Protein AF-A0A850MBN6-F1 (afdb_monomer_lite)

pLDDT: mean 74.44, std 23.52, range [32.84, 98.56]

Radius of gyration: 41.14 Å; chains: 1; bounding box: 73×121×108 Å

Secondary structure (DSSP, 8-state):
--GGGG--SHHHHHHHHHHHHHHHHTS-EEEEEEETT--EEEE-GGGGGGHHHHHHHHHHHTTTSPTT-EE--STTS-EEEEE-SSSEEEEEEESSS-GGGGGGGGGGHHHHHHHHHHHHHHS---------TT--EEEEEE-S--TT----HHHHHHHHHTBTTS-HHHHHHHHT--HHHHHHHHHHHHHTTSEEEEEE----------PPP-PPP----------PPPPPPPPPPPPPPPPPPPPPPPP----PPPPPPPPP----HHHHHHHHHHHHHTS-----PPPPPPPPPPPPPPPPPPPPPPPPPPP------------PPPP------PPPPPP-----SSSSS---------------------------------------------HHHHHHHHHHHHHHTTS--PPP--------EETTEEEPTTT--EEETT-SB-TTT--BSEE-TTT--EE-TT-SB-TTT--B-

Sequence (481 aa):
MSQMEQIKKLPDLVKVIKADIGPLLGSNITVAVVNQEAELKYIDDAIQKFSDFIISFTKGNFELLSVGDHSLPLSGTNIAFFKVSNNALVILNSDKGPVGQLLAFKGRMQRYSLKLDELLASIPAVDEVKAPAKAAVRVPVLTVSIKSKKFGMEEAKVLHLVNGENTISDICEKTRLPQLKVDEILRKYQKKRWIKLKRVIIGVPEAPAKKPAKLPPSTIKEAAATPAVVAPPPVAPAPQPPVQPAAPPQPPSTYAVPAMAPAPETQSEEEIFSELVDFIDQTQPIGMPAPEPPAQPAIPSYPQPPSAPPPSPSTAPLNPASPQVSAQPAAVEMSEIEGEPVSEAVFDDLASFLDQTAPMDATAPQAPAESPPHVSGSSLLEGTEEGIKITTYPEQADPLQDRLERLSNILEETTETEPSAGVKSEVKIVGSKAICPHCKTHVIMMAKVCPNCQRALRTCPNCKSPITLFARICPSCGSLL

Foldseek 3Di:
DPPLVPDQAPVVLVVVVQVVLCVLQVFGKWKWKAWLQLDTPDGDPVCVVCSVVSSVCSPVCVVVADQLDKDDPDPPFLWIWHRLENTMIMIMGTPDDDSVSVCVCSVVSPVCNVSVVVNVVVPPPPPPPPPPAFDQFWAKDFPDDPVPDDDDPLLVLLVVRSHRPDTLVNSCVSSVPPSVVSVVSSVVVVVVVRIDIDGHRPDDPPPPPDDPDDDDDDDDDDDDDDDDDDDDDDDDDDDDDDDDDDDDDDDDDDDDDDDDDDDPDDDDPVVVVVVVVVVVVPDDDPDDDDDDDDDDDDDDDDDDDDDDDDDDDDDDDDDYDDDDDDDDDDDDDDDDDDDDDDDPDDDDPDPPPPPDDDDDDDDDDDDDDDDDDDDDDDDDDDDDDDDDDDDDDPDDDDVVVVVVVVVVVVVVVPPDDDDDDDPDQDWDDDPQWTAQSPPRDTDGQQDQADPPPRHGSDADPPPRHGDGPPDQADPVPRDGD

Structure (mmCIF, N/CA/C/O backbone):
data_AF-A0A850MBN6-F1
#
_entry.id   AF-A0A850MBN6-F1
#
loop_
_atom_site.group_PDB
_atom_site.id
_atom_site.type_symbol
_atom_site.label_atom_id
_atom_site.label_alt_id
_atom_site.label_comp_id
_atom_site.label_asym_id
_atom_site.label_entity_id
_atom_site.label_seq_id
_atom_site.pdbx_PDB_ins_code
_atom_site.Cartn_x
_atom_site.Cartn_y
_atom_site.Cartn_z
_atom_site.occupancy
_atom_site.B_iso_or_equiv
_atom_site.auth_seq_id
_atom_site.auth_comp_id
_atom_site.auth_asym_id
_atom_site.auth_atom_id
_atom_site.pdbx_PDB_model_num
ATOM 1 N N . MET A 1 1 ? 22.136 -20.433 -20.558 1.00 60.69 1 MET A N 1
ATOM 2 C CA . MET A 1 1 ? 21.163 -20.526 -19.453 1.00 60.69 1 MET A CA 1
ATOM 3 C C . MET A 1 1 ? 20.767 -19.120 -19.075 1.00 60.69 1 MET A C 1
ATOM 5 O O . MET A 1 1 ? 21.648 -18.300 -18.830 1.00 60.69 1 MET A O 1
ATOM 9 N N . SER A 1 2 ? 19.476 -18.812 -19.149 1.00 83.56 2 SER A N 1
ATOM 10 C CA . SER A 1 2 ? 18.969 -17.492 -18.768 1.00 83.56 2 SER A CA 1
ATOM 11 C C . SER A 1 2 ? 19.141 -17.331 -17.256 1.00 83.56 2 SER A C 1
ATOM 13 O O . SER A 1 2 ? 18.906 -18.289 -16.521 1.00 83.56 2 SER A O 1
ATOM 15 N N . GLN A 1 3 ? 19.532 -16.148 -16.765 1.00 89.44 3 GLN A N 1
ATOM 16 C CA . GLN A 1 3 ? 19.683 -15.894 -15.318 1.00 89.44 3 GLN A CA 1
ATOM 17 C C . GLN A 1 3 ? 18.426 -16.283 -14.511 1.00 89.44 3 GLN A C 1
ATOM 19 O O . GLN A 1 3 ? 18.526 -16.589 -13.327 1.00 89.44 3 GLN A O 1
ATOM 24 N N . MET A 1 4 ? 17.258 -16.341 -15.161 1.00 91.19 4 MET A N 1
ATOM 25 C CA . MET A 1 4 ? 15.989 -16.753 -14.558 1.00 91.19 4 MET A CA 1
ATOM 26 C C . MET A 1 4 ? 15.924 -18.227 -14.132 1.00 91.19 4 MET A C 1
ATOM 28 O O . MET A 1 4 ? 15.221 -18.543 -13.176 1.00 91.19 4 MET A O 1
ATOM 32 N N . GLU A 1 5 ? 16.667 -19.128 -14.780 1.00 91.62 5 GLU A N 1
ATOM 33 C CA . GLU A 1 5 ? 16.632 -20.569 -14.471 1.00 91.62 5 GLU A CA 1
ATOM 34 C C . GLU A 1 5 ? 17.293 -20.889 -13.122 1.00 91.62 5 GLU A C 1
ATOM 36 O O . GLU A 1 5 ? 16.969 -21.885 -12.480 1.00 91.62 5 GLU A O 1
ATOM 41 N N . GLN A 1 6 ? 18.204 -20.029 -12.657 1.00 94.19 6 GLN A N 1
ATOM 42 C CA . GLN A 1 6 ? 18.956 -20.243 -11.416 1.00 94.19 6 GLN A CA 1
ATOM 43 C C . GLN A 1 6 ? 18.221 -19.739 -10.165 1.00 94.19 6 GLN A C 1
ATOM 45 O O . GLN A 1 6 ? 18.675 -19.967 -9.042 1.00 94.19 6 GLN A O 1
ATOM 50 N N . ILE A 1 7 ? 17.085 -19.060 -10.331 1.00 96.06 7 ILE A N 1
ATOM 51 C CA . ILE A 1 7 ? 16.366 -18.414 -9.234 1.00 96.06 7 ILE A CA 1
ATOM 52 C C . ILE A 1 7 ? 15.540 -19.461 -8.481 1.00 96.06 7 ILE A C 1
ATOM 54 O O . ILE A 1 7 ? 14.567 -19.992 -9.006 1.00 96.06 7 ILE A O 1
ATOM 58 N N . LYS A 1 8 ? 15.912 -19.753 -7.230 1.00 96.25 8 LYS A N 1
ATOM 59 C CA . LYS A 1 8 ? 15.202 -20.729 -6.376 1.00 96.25 8 LYS A CA 1
ATOM 60 C C . LYS A 1 8 ? 14.361 -20.100 -5.269 1.00 96.25 8 LYS A C 1
ATOM 62 O O . LYS A 1 8 ? 13.612 -20.806 -4.607 1.00 96.25 8 LYS A O 1
ATOM 67 N N . LYS A 1 9 ? 14.522 -18.800 -5.010 1.00 97.12 9 LYS A N 1
ATOM 68 C CA . LYS A 1 9 ? 13.865 -18.105 -3.897 1.00 97.12 9 LYS A CA 1
ATOM 69 C C . LYS A 1 9 ? 13.227 -16.806 -4.376 1.00 97.12 9 LYS A C 1
ATOM 71 O O . LYS A 1 9 ? 13.803 -16.096 -5.199 1.00 97.12 9 LYS A O 1
ATOM 76 N N . LEU A 1 10 ? 12.076 -16.464 -3.796 1.00 97.00 10 LEU A N 1
ATOM 77 C CA . LEU A 1 10 ? 11.340 -15.235 -4.111 1.00 97.00 10 LEU A CA 1
ATOM 78 C C . LEU A 1 10 ? 12.170 -13.944 -3.914 1.00 97.00 10 LEU A C 1
ATOM 80 O O . LEU A 1 10 ? 12.160 -13.111 -4.819 1.00 97.00 10 LEU A O 1
ATOM 84 N N . PRO A 1 11 ? 12.975 -13.782 -2.839 1.00 97.69 11 PRO A N 1
ATOM 85 C CA . PRO A 1 11 ? 13.845 -12.612 -2.687 1.00 97.69 11 PRO A CA 1
ATOM 86 C C . PRO A 1 11 ? 14.869 -12.440 -3.814 1.00 97.69 11 PRO A C 1
ATOM 88 O O . PRO A 1 11 ? 15.225 -11.314 -4.158 1.00 97.69 11 PRO A O 1
ATOM 91 N N . ASP A 1 12 ? 15.348 -13.535 -4.408 1.00 97.81 12 ASP A N 1
ATOM 92 C CA . ASP A 1 12 ? 16.318 -13.463 -5.501 1.00 97.81 12 ASP A CA 1
ATOM 93 C C . ASP A 1 12 ? 15.642 -13.038 -6.812 1.00 97.81 12 ASP A C 1
ATOM 95 O O . ASP A 1 12 ? 16.216 -12.243 -7.555 1.00 97.81 12 ASP A O 1
ATOM 99 N N . LEU A 1 13 ? 14.386 -13.446 -7.048 1.00 97.88 13 LEU A N 1
ATOM 100 C CA . LEU A 1 13 ? 13.583 -12.917 -8.157 1.00 97.88 13 LEU A CA 1
ATOM 101 C C . LEU A 1 13 ? 13.361 -11.407 -8.014 1.00 97.88 13 LEU A C 1
ATOM 103 O O . LEU A 1 13 ? 13.514 -10.662 -8.980 1.00 97.88 13 LEU A O 1
ATOM 107 N N . VAL A 1 14 ? 13.053 -10.942 -6.802 1.00 98.00 14 VAL A N 1
ATOM 108 C CA . VAL A 1 14 ? 12.855 -9.513 -6.534 1.00 98.00 14 VAL A CA 1
ATOM 109 C C . VAL A 1 14 ? 14.132 -8.712 -6.792 1.00 98.00 14 VAL A C 1
ATOM 111 O O . VAL A 1 14 ? 14.061 -7.632 -7.377 1.00 98.00 14 VAL A O 1
ATOM 114 N N . LYS A 1 15 ? 15.314 -9.235 -6.436 1.00 97.88 15 LYS A N 1
ATOM 115 C CA . LYS A 1 15 ? 16.594 -8.593 -6.791 1.00 97.88 15 LYS A CA 1
ATOM 116 C C . LYS A 1 15 ? 16.764 -8.458 -8.303 1.00 97.88 15 LYS A C 1
ATOM 118 O O . LYS A 1 15 ? 17.225 -7.414 -8.756 1.00 97.88 15 LYS A O 1
ATOM 123 N N . VAL A 1 16 ? 16.370 -9.471 -9.076 1.00 97.56 16 VAL A N 1
ATOM 124 C CA . VAL A 1 16 ? 16.418 -9.420 -10.546 1.00 97.56 16 VAL A CA 1
ATOM 125 C C . VAL A 1 16 ? 15.447 -8.374 -11.094 1.00 97.56 16 VAL A C 1
ATOM 127 O O . VAL A 1 16 ? 15.849 -7.578 -11.936 1.00 97.56 16 VAL A O 1
ATOM 130 N N . ILE A 1 17 ? 14.215 -8.299 -10.580 1.00 97.75 17 ILE A N 1
ATOM 131 C CA . ILE A 1 17 ? 13.249 -7.247 -10.954 1.00 97.75 17 ILE A CA 1
ATOM 132 C C . ILE A 1 17 ? 13.828 -5.854 -10.658 1.00 97.75 17 ILE A C 1
ATOM 134 O O . ILE A 1 17 ? 13.795 -4.973 -11.516 1.00 97.75 17 ILE A O 1
ATOM 138 N N . LYS A 1 18 ? 14.416 -5.660 -9.470 1.00 97.56 18 LYS A N 1
ATOM 139 C CA . LYS A 1 18 ? 15.059 -4.396 -9.079 1.00 97.56 18 LYS A CA 1
ATOM 140 C C . LYS A 1 18 ? 16.226 -4.022 -9.986 1.00 97.56 18 LYS A C 1
ATOM 142 O O . LYS A 1 18 ? 16.327 -2.866 -10.383 1.00 97.56 18 LYS A O 1
ATOM 147 N N . ALA A 1 19 ? 17.094 -4.976 -10.312 1.00 96.88 19 ALA A N 1
ATOM 148 C CA . ALA A 1 19 ? 18.245 -4.745 -11.179 1.00 96.88 19 ALA A CA 1
ATOM 149 C C . ALA A 1 19 ? 17.831 -4.433 -12.624 1.00 96.88 19 ALA A C 1
ATOM 151 O O . ALA A 1 19 ? 18.472 -3.620 -13.283 1.00 96.88 19 ALA A O 1
ATOM 152 N N . ASP A 1 20 ? 16.755 -5.054 -13.105 1.00 96.00 20 ASP A N 1
ATOM 153 C CA . ASP A 1 20 ? 16.271 -4.870 -14.469 1.00 96.00 20 ASP A CA 1
ATOM 154 C C . ASP A 1 20 ? 15.548 -3.522 -14.650 1.00 96.00 20 ASP A C 1
ATOM 156 O O . ASP A 1 20 ? 15.739 -2.836 -15.657 1.00 96.00 20 ASP A O 1
ATOM 160 N N . ILE A 1 21 ? 14.750 -3.115 -13.658 1.00 96.00 21 ILE A N 1
ATOM 161 C CA . ILE A 1 21 ? 13.908 -1.912 -13.719 1.00 96.00 21 ILE A CA 1
ATOM 162 C C . ILE A 1 21 ? 14.581 -0.672 -13.125 1.00 96.00 21 ILE A C 1
ATOM 164 O O . ILE A 1 21 ? 14.375 0.428 -13.633 1.00 96.00 21 ILE A O 1
ATOM 168 N N . GLY A 1 22 ? 15.415 -0.819 -12.094 1.00 94.88 22 GLY A N 1
ATOM 169 C CA . GLY A 1 22 ? 16.092 0.297 -11.424 1.00 94.88 22 GLY A CA 1
ATOM 170 C C . GLY A 1 22 ? 16.800 1.271 -12.381 1.00 94.88 22 GLY A C 1
ATOM 171 O O . GLY A 1 22 ? 16.555 2.476 -12.285 1.00 94.88 22 GLY A O 1
ATOM 172 N N . PRO A 1 23 ? 17.599 0.793 -13.359 1.00 95.50 23 PRO A N 1
ATOM 173 C CA . PRO A 1 23 ? 18.252 1.660 -14.341 1.00 95.50 23 PRO A CA 1
ATOM 174 C C . PRO A 1 23 ? 17.281 2.463 -15.216 1.00 95.50 23 PRO A C 1
ATOM 176 O O . PRO A 1 23 ? 17.594 3.591 -15.583 1.00 95.50 23 PRO A O 1
ATOM 179 N N . LEU A 1 24 ? 16.101 1.915 -15.533 1.00 93.88 24 LEU A N 1
ATOM 180 C CA . LEU A 1 24 ? 15.096 2.610 -16.349 1.00 93.88 24 LEU A CA 1
ATOM 181 C C . LEU A 1 24 ? 14.427 3.759 -15.595 1.00 93.88 24 LEU A C 1
ATOM 183 O O . LEU A 1 24 ? 14.055 4.763 -16.195 1.00 93.88 24 LEU A O 1
ATOM 187 N N . LEU A 1 25 ? 14.255 3.597 -14.285 1.00 93.12 25 LEU A N 1
ATOM 188 C CA . LEU A 1 25 ? 13.563 4.570 -13.444 1.00 93.12 25 LEU A CA 1
ATOM 189 C C . LEU A 1 25 ? 14.506 5.627 -12.864 1.00 93.12 25 LEU A C 1
ATOM 191 O O . LEU A 1 25 ? 14.044 6.573 -12.228 1.00 93.12 25 LEU A O 1
ATOM 195 N N . GLY A 1 26 ? 15.825 5.440 -13.000 1.00 92.75 26 GLY A N 1
ATOM 196 C CA . GLY A 1 26 ? 16.837 6.323 -12.411 1.00 92.75 26 GLY A CA 1
ATOM 197 C C . GLY A 1 26 ? 16.697 6.491 -10.891 1.00 92.75 26 GLY A C 1
ATOM 198 O O . GLY A 1 26 ? 17.162 7.480 -10.325 1.00 92.75 26 GLY A O 1
ATOM 199 N N . SER A 1 27 ? 16.001 5.567 -10.228 1.00 93.62 27 SER A N 1
ATOM 200 C CA . SER A 1 27 ? 15.624 5.647 -8.820 1.00 93.62 27 SER A CA 1
ATOM 201 C C . SER A 1 27 ? 15.587 4.256 -8.195 1.00 93.62 27 SER A C 1
ATOM 203 O O . SER A 1 27 ? 15.390 3.245 -8.872 1.00 93.62 27 SER A O 1
ATOM 205 N N . ASN A 1 28 ? 15.808 4.206 -6.882 1.00 95.38 28 ASN A N 1
ATOM 206 C CA . ASN A 1 28 ? 15.693 2.966 -6.129 1.00 95.38 28 ASN A CA 1
ATOM 207 C C . ASN A 1 28 ? 14.219 2.588 -6.026 1.00 95.38 28 ASN A C 1
ATOM 209 O O . ASN A 1 28 ? 13.427 3.341 -5.459 1.00 95.38 28 ASN A O 1
ATOM 213 N N . ILE A 1 29 ? 13.875 1.412 -6.542 1.00 97.62 29 ILE A N 1
ATOM 214 C CA . ILE A 1 29 ? 12.544 0.849 -6.366 1.00 97.62 29 ILE A CA 1
ATOM 215 C C . ILE A 1 29 ? 12.480 -0.128 -5.211 1.00 97.62 29 ILE A C 1
ATOM 217 O O . ILE A 1 29 ? 13.379 -0.936 -4.968 1.00 97.62 29 ILE A O 1
ATOM 221 N N . THR A 1 30 ? 11.341 -0.065 -4.546 1.00 98.19 30 THR A N 1
ATOM 222 C CA . THR A 1 30 ? 10.897 -1.024 -3.548 1.00 98.19 30 THR A CA 1
ATOM 223 C C . THR A 1 30 ? 9.778 -1.861 -4.136 1.00 98.19 30 THR A C 1
ATOM 225 O O . THR A 1 30 ? 8.998 -1.389 -4.963 1.00 98.19 30 THR A O 1
ATOM 228 N N . VAL A 1 31 ? 9.754 -3.132 -3.766 1.00 98.44 31 VAL A N 1
ATOM 229 C CA . VAL A 1 31 ? 8.912 -4.156 -4.366 1.00 98.44 31 VAL A CA 1
ATOM 230 C C . VAL A 1 31 ? 8.168 -4.890 -3.258 1.00 98.44 31 VAL A C 1
ATOM 232 O O . VAL A 1 31 ? 8.742 -5.226 -2.220 1.00 98.44 31 VAL A O 1
ATOM 235 N N . ALA A 1 32 ? 6.894 -5.171 -3.498 1.00 98.56 32 ALA A N 1
ATOM 236 C CA . ALA A 1 32 ? 6.130 -6.154 -2.743 1.00 98.56 32 ALA A CA 1
ATOM 237 C C . ALA A 1 32 ? 5.506 -7.175 -3.701 1.00 98.56 32 ALA A C 1
ATOM 239 O O . ALA A 1 32 ? 5.206 -6.856 -4.852 1.00 98.56 32 ALA A O 1
ATOM 240 N N . VAL A 1 33 ? 5.329 -8.404 -3.226 1.00 98.38 33 VAL A N 1
ATOM 241 C CA . VAL A 1 33 ? 4.673 -9.491 -3.960 1.00 98.38 33 VAL A CA 1
ATOM 242 C C . VAL A 1 33 ? 3.546 -10.034 -3.096 1.00 98.38 33 VAL A C 1
ATOM 244 O O . VAL A 1 33 ? 3.773 -10.439 -1.952 1.00 98.38 33 VAL A O 1
ATOM 247 N N . VAL A 1 34 ? 2.341 -10.032 -3.656 1.00 98.06 34 VAL A N 1
ATOM 248 C CA . VAL A 1 34 ? 1.101 -10.457 -2.999 1.00 98.06 34 VAL A CA 1
ATOM 249 C C . VAL A 1 34 ? 0.464 -11.560 -3.838 1.00 98.06 34 VAL A C 1
ATOM 251 O O . VAL A 1 34 ? 0.512 -11.493 -5.067 1.00 98.06 34 VAL A O 1
ATOM 254 N N . ASN A 1 35 ? -0.104 -12.576 -3.192 1.00 97.50 35 ASN A N 1
ATOM 255 C CA . ASN A 1 35 ? -0.871 -13.620 -3.876 1.00 97.50 35 ASN A CA 1
ATOM 256 C C . ASN A 1 35 ? -2.345 -13.217 -4.099 1.00 97.50 35 ASN A C 1
ATOM 258 O O . ASN A 1 35 ? -2.790 -12.149 -3.672 1.00 97.50 35 ASN A O 1
ATOM 262 N N . GLN A 1 36 ? -3.116 -14.082 -4.759 1.00 97.25 36 GLN A N 1
ATOM 263 C CA . GLN A 1 36 ? -4.556 -13.893 -4.967 1.00 97.25 36 GLN A CA 1
ATOM 264 C C . GLN A 1 36 ? -5.341 -13.786 -3.648 1.00 97.25 36 GLN A C 1
ATOM 266 O O . GLN A 1 36 ? -6.312 -13.038 -3.567 1.00 97.25 36 GLN A O 1
ATOM 271 N N . GLU A 1 37 ? -4.890 -14.459 -2.589 1.00 96.75 37 GLU A N 1
ATOM 272 C CA . GLU A 1 37 ? -5.507 -14.428 -1.257 1.00 96.75 37 GLU A CA 1
ATOM 273 C C . GLU A 1 37 ? -5.192 -13.145 -0.457 1.00 96.75 37 GLU A C 1
ATOM 275 O O . GLU A 1 37 ? -5.575 -13.017 0.708 1.00 96.75 37 GLU A O 1
ATOM 280 N N . ALA A 1 38 ? -4.513 -12.170 -1.073 1.00 97.12 38 ALA A N 1
ATOM 281 C CA . ALA A 1 38 ? -4.068 -10.922 -0.455 1.00 97.12 38 ALA A CA 1
ATOM 282 C C . ALA A 1 38 ? -3.082 -11.097 0.721 1.00 97.12 38 ALA A C 1
ATOM 284 O O . ALA A 1 38 ? -2.985 -10.240 1.602 1.00 97.12 38 ALA A O 1
ATOM 285 N N . GLU A 1 39 ? -2.314 -12.182 0.726 1.00 96.62 39 GLU A N 1
ATOM 286 C CA . GLU A 1 39 ? -1.190 -12.428 1.623 1.00 96.62 39 GLU A CA 1
ATOM 287 C C . GLU A 1 39 ? 0.119 -11.885 1.031 1.00 96.62 39 GLU A C 1
ATOM 289 O O . GLU A 1 39 ? 0.509 -12.181 -0.103 1.00 96.62 39 GLU A O 1
ATOM 294 N N . LEU A 1 40 ? 0.853 -11.117 1.836 1.00 97.12 40 LEU A N 1
ATOM 295 C CA . LEU A 1 40 ? 2.177 -10.615 1.475 1.00 97.12 40 LEU A CA 1
ATOM 296 C C . LEU A 1 40 ? 3.212 -11.742 1.560 1.00 97.12 40 LEU A C 1
ATOM 298 O O . LEU A 1 40 ? 3.588 -12.173 2.648 1.00 97.12 40 LEU A O 1
ATOM 302 N N . LYS A 1 41 ? 3.709 -12.191 0.405 1.00 97.19 41 LYS A N 1
ATOM 303 C CA . LYS A 1 41 ? 4.759 -13.222 0.314 1.00 97.19 41 LYS A CA 1
ATOM 304 C C . LYS A 1 41 ? 6.158 -12.614 0.349 1.00 97.19 41 LYS A C 1
ATOM 306 O O . LYS A 1 41 ? 7.106 -13.255 0.794 1.00 97.19 41 LYS A O 1
ATOM 311 N N . TYR A 1 42 ? 6.287 -11.368 -0.103 1.00 97.88 42 TYR A N 1
ATOM 312 C CA . TYR A 1 42 ? 7.507 -10.576 -0.001 1.00 97.88 42 TYR A CA 1
ATOM 313 C C . TYR A 1 42 ? 7.160 -9.094 0.146 1.00 97.88 42 TYR A C 1
ATOM 315 O O . TYR A 1 42 ? 6.274 -8.598 -0.550 1.00 97.88 42 TYR A O 1
ATOM 323 N N . ILE A 1 43 ? 7.884 -8.373 1.001 1.00 98.25 43 ILE A N 1
ATOM 324 C CA . ILE A 1 43 ? 7.764 -6.921 1.130 1.00 98.25 43 ILE A CA 1
ATOM 325 C C . ILE A 1 43 ? 9.113 -6.309 1.514 1.00 98.25 43 ILE A C 1
ATOM 327 O O . ILE A 1 43 ? 9.797 -6.824 2.394 1.00 98.25 43 ILE A O 1
ATOM 331 N N . ASP A 1 44 ? 9.502 -5.223 0.847 1.00 98.38 44 ASP A N 1
ATOM 332 C CA . ASP A 1 44 ? 10.639 -4.405 1.281 1.00 98.38 44 ASP A CA 1
ATOM 333 C C . ASP A 1 44 ? 10.261 -3.468 2.442 1.00 98.38 44 ASP A C 1
ATOM 335 O O . ASP A 1 44 ? 9.147 -2.946 2.500 1.00 98.38 44 ASP A O 1
ATOM 339 N N . ASP A 1 45 ? 11.222 -3.141 3.307 1.00 97.38 45 ASP A N 1
ATOM 340 C CA . ASP A 1 45 ? 10.994 -2.298 4.493 1.00 97.38 45 ASP A CA 1
ATOM 341 C C . ASP A 1 45 ? 10.371 -0.926 4.160 1.00 97.38 45 ASP A C 1
ATOM 343 O O . ASP A 1 45 ? 9.470 -0.451 4.851 1.00 97.38 45 ASP A O 1
ATOM 347 N N . ALA A 1 46 ? 10.789 -0.280 3.063 1.00 96.00 46 ALA A N 1
ATOM 348 C CA . ALA A 1 46 ? 10.312 1.069 2.734 1.00 96.00 46 ALA A CA 1
ATOM 349 C C . ALA A 1 46 ? 8.843 1.112 2.265 1.00 96.00 46 ALA A C 1
ATOM 351 O O . ALA A 1 46 ? 8.169 2.133 2.445 1.00 96.00 46 ALA A O 1
ATOM 352 N N . ILE A 1 47 ? 8.336 0.015 1.683 1.00 97.44 47 ILE A N 1
ATOM 353 C CA . ILE A 1 47 ? 6.931 -0.108 1.261 1.00 97.44 47 ILE A CA 1
ATOM 354 C C . ILE A 1 47 ? 6.055 -0.716 2.374 1.00 97.44 47 ILE A C 1
ATOM 356 O O . ILE A 1 47 ? 4.830 -0.678 2.280 1.00 97.44 47 ILE A O 1
ATOM 360 N N . GLN A 1 48 ? 6.649 -1.183 3.481 1.00 97.06 48 GLN A N 1
ATOM 361 C CA . GLN A 1 48 ? 5.936 -1.788 4.613 1.00 97.06 48 GLN A CA 1
ATOM 362 C C . GLN A 1 48 ? 4.871 -0.871 5.229 1.00 97.06 48 GLN A C 1
ATOM 364 O O . GLN A 1 48 ? 3.817 -1.347 5.655 1.00 97.06 48 GLN A O 1
ATOM 369 N N . LYS A 1 49 ? 5.083 0.451 5.191 1.00 96.06 49 LYS A N 1
ATOM 370 C CA . LYS A 1 49 ? 4.100 1.466 5.616 1.00 96.06 49 LYS A CA 1
ATOM 371 C C . LYS A 1 49 ? 2.777 1.430 4.835 1.00 96.06 49 LYS A C 1
ATOM 373 O O . LYS A 1 49 ? 1.791 1.990 5.297 1.00 96.06 49 LYS A O 1
ATOM 378 N N . PHE A 1 50 ? 2.755 0.791 3.664 1.00 97.31 50 PHE A N 1
ATOM 379 C CA . PHE A 1 50 ? 1.566 0.611 2.831 1.00 97.31 50 PHE A CA 1
ATOM 380 C C . PHE A 1 50 ? 0.992 -0.812 2.901 1.00 97.31 50 PHE A C 1
ATOM 382 O O . PHE A 1 50 ? 0.088 -1.122 2.134 1.00 97.31 50 PHE A O 1
ATOM 389 N N . SER A 1 51 ? 1.486 -1.684 3.786 1.00 96.75 51 SER A N 1
ATOM 390 C CA . SER A 1 51 ? 1.068 -3.096 3.865 1.00 96.75 51 SER A CA 1
ATOM 391 C C . SER A 1 51 ? -0.446 -3.274 4.029 1.00 96.75 51 SER A C 1
ATOM 393 O O . SER A 1 51 ? -1.059 -3.961 3.215 1.00 96.75 51 SER A O 1
ATOM 395 N N . ASP A 1 52 ? -1.068 -2.589 4.993 1.00 96.50 52 ASP A N 1
ATOM 396 C CA . ASP A 1 52 ? -2.523 -2.642 5.215 1.00 96.50 52 ASP A CA 1
ATOM 397 C C . ASP A 1 52 ? -3.315 -2.215 3.972 1.00 96.50 52 ASP A C 1
ATOM 399 O O . ASP A 1 52 ? -4.317 -2.832 3.600 1.00 96.50 52 ASP A O 1
ATOM 403 N N . PHE A 1 53 ? -2.840 -1.165 3.296 1.00 97.38 53 PHE A N 1
ATOM 404 C CA . PHE A 1 53 ? -3.448 -0.667 2.069 1.00 97.38 53 PHE A CA 1
ATOM 405 C C . PHE A 1 53 ? -3.292 -1.662 0.915 1.00 97.38 53 PHE A C 1
ATOM 407 O O . PHE A 1 53 ? -4.264 -1.928 0.217 1.00 97.38 53 PHE A O 1
ATOM 414 N N . ILE A 1 54 ? -2.101 -2.241 0.732 1.00 98.12 54 ILE A N 1
ATOM 415 C CA . ILE A 1 54 ? -1.822 -3.242 -0.304 1.00 98.12 54 ILE A CA 1
ATOM 416 C C . ILE A 1 54 ? -2.732 -4.462 -0.122 1.00 98.12 54 ILE A C 1
ATOM 418 O O . ILE A 1 54 ? -3.341 -4.915 -1.091 1.00 98.12 54 ILE A O 1
ATOM 422 N N . ILE A 1 55 ? -2.876 -4.956 1.111 1.00 97.69 55 ILE A N 1
ATOM 423 C CA . ILE A 1 55 ? -3.760 -6.084 1.435 1.00 97.69 55 ILE A CA 1
ATOM 424 C C . ILE A 1 55 ? -5.217 -5.718 1.126 1.00 97.69 55 ILE A C 1
ATOM 426 O O . ILE A 1 55 ? -5.900 -6.454 0.418 1.00 97.69 55 ILE A O 1
ATOM 430 N N . SER A 1 56 ? -5.690 -4.568 1.617 1.00 97.19 56 SER A N 1
ATOM 431 C CA . SER A 1 56 ? -7.067 -4.101 1.399 1.00 97.19 56 SER A CA 1
ATOM 432 C C . SER A 1 56 ? -7.391 -3.913 -0.089 1.00 97.19 56 SER A C 1
ATOM 434 O O . SER A 1 56 ? -8.411 -4.402 -0.575 1.00 97.19 56 SER A O 1
ATOM 436 N N . PHE A 1 57 ? -6.486 -3.275 -0.837 1.00 97.88 57 PHE A N 1
ATOM 437 C CA . PHE A 1 57 ? -6.628 -3.068 -2.274 1.00 97.88 57 PHE A CA 1
ATOM 438 C C . PHE A 1 57 ? -6.690 -4.399 -3.026 1.00 97.88 57 PHE A C 1
ATOM 440 O O . PHE A 1 57 ? -7.570 -4.579 -3.866 1.00 97.88 57 PHE A O 1
ATOM 447 N N . THR A 1 58 ? -5.798 -5.338 -2.694 1.00 97.75 58 THR A N 1
ATOM 448 C CA . THR A 1 58 ? -5.746 -6.654 -3.343 1.00 97.75 58 THR A CA 1
ATOM 449 C C . THR A 1 58 ? -7.049 -7.422 -3.120 1.00 97.75 58 THR A C 1
ATOM 451 O O . THR A 1 58 ? -7.636 -7.890 -4.088 1.00 97.75 58 THR A O 1
ATOM 454 N N . LYS A 1 59 ? -7.588 -7.447 -1.892 1.00 97.31 59 LYS A N 1
ATOM 455 C CA . LYS A 1 59 ? -8.873 -8.113 -1.597 1.00 97.31 59 LYS A CA 1
ATOM 456 C C . LYS A 1 59 ? -10.041 -7.596 -2.439 1.00 97.31 59 LYS A C 1
ATOM 458 O O . LYS A 1 59 ? -10.907 -8.377 -2.804 1.00 97.31 59 LYS A O 1
ATOM 463 N N . GLY A 1 60 ? -10.086 -6.292 -2.713 1.00 96.88 60 GLY A N 1
ATOM 464 C CA . GLY A 1 60 ? -11.190 -5.683 -3.461 1.00 96.88 60 GLY A CA 1
ATOM 465 C C . GLY A 1 60 ? -11.015 -5.676 -4.980 1.00 96.88 60 GLY A C 1
ATOM 466 O O . GLY A 1 60 ? -12.007 -5.635 -5.697 1.00 96.88 60 GLY A O 1
ATOM 467 N N . ASN A 1 61 ? -9.773 -5.677 -5.477 1.00 97.94 61 ASN A N 1
ATOM 468 C CA . ASN A 1 61 ? -9.489 -5.350 -6.880 1.00 97.94 61 ASN A CA 1
ATOM 469 C C . ASN A 1 61 ? -8.720 -6.437 -7.638 1.00 97.94 61 ASN A C 1
ATOM 471 O O . ASN A 1 61 ? -8.530 -6.297 -8.844 1.00 97.94 61 ASN A O 1
ATOM 475 N N . PHE A 1 62 ? -8.259 -7.508 -6.983 1.00 97.69 62 PHE A N 1
ATOM 476 C CA . PHE A 1 62 ? -7.438 -8.522 -7.652 1.00 97.69 62 PHE A CA 1
ATOM 477 C C . PHE A 1 62 ? -8.164 -9.196 -8.825 1.00 97.69 62 PHE A C 1
ATOM 479 O O . PHE A 1 62 ? -7.572 -9.391 -9.887 1.00 97.69 62 PHE A O 1
ATOM 486 N N . GLU A 1 63 ? -9.447 -9.520 -8.658 1.00 97.62 63 GLU A N 1
ATOM 487 C CA . GLU A 1 63 ? -10.276 -10.135 -9.705 1.00 97.62 63 GLU A CA 1
ATOM 488 C C . GLU A 1 63 ? -10.651 -9.153 -10.823 1.00 97.62 63 GLU A C 1
ATOM 490 O O . GLU A 1 63 ? -10.857 -9.576 -11.955 1.00 97.62 63 GLU A O 1
ATOM 495 N N . LEU A 1 64 ? -10.672 -7.847 -10.531 1.00 97.62 64 LEU A N 1
ATOM 496 C CA . LEU A 1 64 ? -11.017 -6.798 -11.498 1.00 97.62 64 LEU A CA 1
ATOM 497 C C . LEU A 1 64 ? -9.892 -6.507 -12.499 1.00 97.62 64 LEU A C 1
ATOM 499 O O . LEU A 1 64 ? -10.137 -5.930 -13.553 1.00 97.62 64 LEU A O 1
ATOM 503 N N . LEU A 1 65 ? -8.652 -6.865 -12.161 1.00 97.81 65 LEU A N 1
ATOM 504 C CA . LEU A 1 65 ? -7.497 -6.684 -13.037 1.00 97.81 65 LEU A CA 1
ATOM 505 C C . LEU A 1 65 ? -7.311 -7.924 -13.916 1.00 97.81 65 LEU A C 1
ATOM 507 O O . LEU A 1 65 ? -7.342 -9.047 -13.410 1.00 97.81 65 LEU A O 1
ATOM 511 N N . SER A 1 66 ? -7.039 -7.745 -15.210 1.00 98.12 66 SER A N 1
ATOM 512 C CA . SER A 1 66 ? -6.609 -8.850 -16.077 1.00 98.12 66 SER A CA 1
ATOM 513 C C . SER A 1 66 ? -5.100 -9.074 -15.960 1.00 98.12 66 SER A C 1
ATOM 515 O O . SER A 1 66 ? -4.350 -8.200 -15.519 1.00 98.12 66 SER A O 1
ATOM 517 N N . VAL A 1 67 ? -4.610 -10.256 -16.336 1.00 98.19 67 VAL A N 1
ATOM 518 C CA . VAL A 1 67 ? -3.159 -10.503 -16.377 1.00 98.19 67 VAL A CA 1
ATOM 519 C C . VAL A 1 67 ? -2.512 -9.567 -17.401 1.00 98.19 67 VAL A C 1
ATOM 521 O O . VAL A 1 67 ? -2.924 -9.522 -18.556 1.00 98.19 67 VAL A O 1
ATOM 524 N N . GLY A 1 68 ? -1.491 -8.823 -16.977 1.00 97.44 68 GLY A N 1
ATOM 525 C CA . GLY A 1 68 ? -0.859 -7.767 -17.773 1.00 97.44 68 GLY A CA 1
ATOM 526 C C . GLY A 1 68 ? -1.395 -6.359 -17.493 1.00 97.44 68 GLY A C 1
ATOM 527 O O . GLY A 1 68 ? -0.766 -5.384 -17.918 1.00 97.44 68 GLY A O 1
ATOM 528 N N . ASP A 1 69 ? -2.496 -6.228 -16.751 1.00 98.25 69 ASP A N 1
ATOM 529 C CA . ASP A 1 69 ? -3.017 -4.930 -16.330 1.00 98.25 69 ASP A CA 1
ATOM 530 C C . ASP A 1 69 ? -2.289 -4.372 -15.110 1.00 98.25 69 ASP A C 1
ATOM 532 O O . ASP A 1 69 ? -1.513 -5.041 -14.415 1.00 98.25 69 ASP A O 1
ATOM 536 N N . HIS A 1 70 ? -2.544 -3.088 -14.870 1.00 98.19 70 HIS A N 1
ATOM 537 C CA . HIS A 1 70 ? -2.013 -2.362 -13.735 1.00 98.19 70 HIS A CA 1
ATOM 538 C C . HIS A 1 70 ? -3.044 -1.398 -13.148 1.00 98.19 70 HIS A C 1
ATOM 540 O O . HIS A 1 70 ? -4.008 -1.021 -13.808 1.00 98.19 70 HIS A O 1
ATOM 546 N N . SER A 1 71 ? -2.809 -0.970 -11.910 1.00 98.06 71 SER A N 1
ATOM 547 C CA . SER A 1 71 ? -3.595 0.058 -11.232 1.00 98.06 71 SER A CA 1
ATOM 548 C C . SER A 1 71 ? -2.701 1.021 -10.453 1.00 98.06 71 SER A C 1
ATOM 550 O O . SER A 1 71 ? -1.640 0.643 -9.946 1.00 98.06 71 SER A O 1
ATOM 552 N N . LEU A 1 72 ? -3.142 2.277 -10.361 1.00 97.38 72 LEU A N 1
ATOM 553 C CA . LEU A 1 72 ? -2.473 3.382 -9.669 1.00 97.38 72 LEU A CA 1
ATOM 554 C C . LEU A 1 72 ? -3.427 3.971 -8.618 1.00 97.38 72 LEU A C 1
ATOM 556 O O . LEU A 1 72 ? -4.007 5.037 -8.831 1.00 97.38 72 LEU A O 1
ATOM 560 N N . PRO A 1 73 ? -3.656 3.277 -7.493 1.00 92.94 73 PRO A N 1
ATOM 561 C CA . PRO A 1 73 ? -4.793 3.591 -6.634 1.00 92.94 73 PRO A CA 1
ATOM 562 C C . PRO A 1 73 ? -4.574 4.794 -5.705 1.00 92.94 73 PRO A C 1
ATOM 564 O O . PRO A 1 73 ? -5.534 5.285 -5.118 1.00 92.94 73 PRO A O 1
ATOM 567 N N . LEU A 1 74 ? -3.337 5.283 -5.554 1.00 93.69 74 LEU A N 1
ATOM 568 C CA . LEU A 1 74 ? -3.017 6.438 -4.711 1.00 93.69 74 LEU A CA 1
ATOM 569 C C . LEU A 1 74 ? -2.462 7.586 -5.552 1.00 93.69 74 LEU A C 1
ATOM 571 O O . LEU A 1 74 ? -1.333 7.534 -6.038 1.00 93.69 74 LEU A O 1
ATOM 575 N N . SER A 1 75 ? -3.235 8.665 -5.673 1.00 91.81 75 SER A N 1
ATOM 576 C CA . SER A 1 75 ? -2.765 9.893 -6.311 1.00 91.81 75 SER A CA 1
ATOM 577 C C . SER A 1 75 ? -1.653 10.548 -5.481 1.00 91.81 75 SER A C 1
ATOM 579 O O . SER A 1 75 ? -1.691 10.589 -4.251 1.00 91.81 75 SER A O 1
ATOM 581 N N . GLY A 1 76 ? -0.610 11.032 -6.159 1.00 92.50 76 GLY A N 1
ATOM 582 C CA . GLY A 1 76 ? 0.541 11.676 -5.515 1.00 92.50 76 GLY A CA 1
ATOM 583 C C . GLY A 1 76 ? 1.517 10.727 -4.809 1.00 92.50 76 GLY A C 1
ATOM 584 O O . GLY A 1 76 ? 2.529 11.193 -4.293 1.00 92.50 76 GLY A O 1
ATOM 585 N N . THR A 1 77 ? 1.255 9.416 -4.809 1.00 95.50 77 THR A N 1
ATOM 586 C CA . THR A 1 77 ? 2.214 8.396 -4.371 1.00 95.50 77 THR A CA 1
ATOM 587 C C . THR A 1 77 ? 2.653 7.587 -5.584 1.00 95.50 77 THR A C 1
ATOM 589 O O . THR A 1 77 ? 1.827 7.119 -6.360 1.00 95.50 77 THR A O 1
ATOM 592 N N . ASN A 1 78 ? 3.957 7.399 -5.749 1.00 96.62 78 ASN A N 1
ATOM 593 C CA . ASN A 1 78 ? 4.531 6.602 -6.831 1.00 96.62 78 ASN A CA 1
ATOM 594 C C . ASN A 1 78 ? 4.451 5.107 -6.504 1.00 96.62 78 ASN A C 1
ATOM 596 O O . ASN A 1 78 ? 5.479 4.452 -6.355 1.00 96.62 78 ASN A O 1
ATOM 600 N N . ILE A 1 79 ? 3.232 4.585 -6.379 1.00 97.75 79 ILE A N 1
ATOM 601 C CA . ILE A 1 79 ? 2.949 3.168 -6.160 1.00 97.75 79 ILE A CA 1
ATOM 602 C C . ILE A 1 79 ? 2.097 2.633 -7.310 1.00 97.75 79 ILE A C 1
ATOM 604 O O . ILE A 1 79 ? 1.090 3.235 -7.684 1.00 97.75 79 ILE A O 1
ATOM 608 N N . ALA A 1 80 ? 2.506 1.503 -7.873 1.00 98.19 80 ALA A N 1
ATOM 609 C CA . ALA A 1 80 ? 1.822 0.864 -8.986 1.00 98.19 80 ALA A CA 1
ATOM 610 C C . ALA A 1 80 ? 1.649 -0.632 -8.726 1.00 98.19 80 ALA A C 1
ATOM 612 O O . ALA A 1 80 ? 2.578 -1.311 -8.291 1.00 98.19 80 ALA A O 1
ATOM 613 N N . PHE A 1 81 ? 0.443 -1.121 -8.989 1.00 98.50 81 PHE A N 1
ATOM 614 C CA . PHE A 1 81 ? 0.008 -2.498 -8.794 1.00 98.50 81 PHE A CA 1
ATOM 615 C C . PHE A 1 81 ? -0.023 -3.172 -10.159 1.00 98.50 81 PHE A C 1
ATOM 617 O O . PHE A 1 81 ? -0.721 -2.680 -11.034 1.00 98.50 81 PHE A O 1
ATOM 624 N N . PHE A 1 82 ? 0.702 -4.269 -10.353 1.00 98.50 82 PHE A N 1
ATOM 625 C CA . PHE A 1 82 ? 0.775 -4.985 -11.628 1.00 98.50 82 PHE A CA 1
ATOM 626 C C . PHE A 1 82 ? 0.323 -6.428 -11.440 1.00 98.50 82 PHE A C 1
ATOM 628 O O . PHE A 1 82 ? 0.941 -7.168 -10.671 1.00 98.50 82 PHE A O 1
ATOM 635 N N . LYS A 1 83 ? -0.722 -6.857 -12.154 1.00 98.50 83 LYS A N 1
ATOM 636 C CA . LYS A 1 83 ? -1.162 -8.257 -12.120 1.00 98.50 83 LYS A CA 1
ATOM 637 C C . LYS A 1 83 ? -0.321 -9.069 -13.095 1.00 98.50 83 LYS A C 1
ATOM 639 O O . LYS A 1 83 ? -0.566 -9.075 -14.299 1.00 98.50 83 LYS A O 1
ATOM 644 N N . VAL A 1 84 ? 0.738 -9.688 -12.581 1.00 98.19 84 VAL A N 1
ATOM 645 C CA . VAL A 1 84 ? 1.749 -10.375 -13.403 1.00 98.19 84 VAL A CA 1
ATOM 646 C C . VAL A 1 84 ? 1.283 -11.773 -13.812 1.00 98.19 84 VAL A C 1
ATOM 648 O O . VAL A 1 84 ? 1.652 -12.243 -14.886 1.00 98.19 84 VAL A O 1
ATOM 651 N N . SER A 1 85 ? 0.450 -12.412 -12.991 1.00 98.19 85 SER A N 1
ATOM 652 C CA . SER A 1 85 ? -0.162 -13.712 -13.264 1.00 98.19 85 SER A CA 1
ATOM 653 C C . SER A 1 85 ? -1.549 -13.811 -12.621 1.00 98.19 85 SER A C 1
ATOM 655 O O . SER A 1 85 ? -2.012 -12.877 -11.963 1.00 98.19 85 SER A O 1
ATOM 657 N N . ASN A 1 86 ? -2.223 -14.950 -12.798 1.00 97.75 86 ASN A N 1
ATOM 658 C CA . ASN A 1 86 ? -3.514 -15.208 -12.154 1.00 97.75 86 ASN A CA 1
ATOM 659 C C . ASN A 1 86 ? -3.410 -15.329 -10.632 1.00 97.75 86 ASN A C 1
ATOM 661 O O . ASN A 1 86 ? -4.395 -15.070 -9.956 1.00 97.75 86 ASN A O 1
ATOM 665 N N . ASN A 1 87 ? -2.231 -15.667 -10.108 1.00 97.81 87 ASN A N 1
ATOM 666 C CA . ASN A 1 87 ? -2.024 -15.929 -8.685 1.00 97.81 87 ASN A CA 1
ATOM 667 C C . ASN A 1 87 ? -1.210 -14.833 -7.999 1.00 97.81 87 ASN A C 1
ATOM 669 O O . ASN A 1 87 ? -0.972 -14.924 -6.796 1.00 97.81 87 ASN A O 1
ATOM 673 N N . ALA A 1 88 ? -0.737 -13.829 -8.747 1.00 98.12 88 ALA A N 1
ATOM 674 C CA . ALA A 1 88 ? 0.257 -12.903 -8.239 1.00 98.12 88 ALA A CA 1
ATOM 675 C C . ALA A 1 88 ? 0.107 -11.464 -8.714 1.00 98.12 88 ALA A C 1
ATOM 677 O O . ALA A 1 88 ? -0.062 -11.158 -9.901 1.00 98.12 88 ALA A O 1
ATOM 678 N N . LEU A 1 89 ? 0.325 -10.569 -7.758 1.00 98.44 89 LEU A N 1
ATOM 679 C CA . LEU A 1 89 ? 0.403 -9.139 -7.960 1.00 98.44 89 LEU A CA 1
ATOM 680 C C . LEU A 1 89 ? 1.777 -8.638 -7.498 1.00 98.44 89 LEU A C 1
ATOM 682 O O . LEU A 1 89 ? 2.219 -8.916 -6.381 1.00 98.44 89 LEU A O 1
ATOM 686 N N . VAL A 1 90 ? 2.466 -7.903 -8.371 1.00 98.50 90 VAL A N 1
ATOM 687 C CA . VAL A 1 90 ? 3.736 -7.233 -8.065 1.00 98.50 90 VAL A CA 1
ATOM 688 C C . VAL A 1 90 ? 3.464 -5.749 -7.883 1.00 98.50 90 VAL A C 1
ATOM 690 O O . VAL A 1 90 ? 2.918 -5.094 -8.768 1.00 98.50 90 VAL A O 1
ATOM 693 N N . ILE A 1 91 ? 3.849 -5.214 -6.732 1.00 98.56 91 ILE A N 1
ATOM 694 C CA . ILE A 1 91 ? 3.692 -3.806 -6.393 1.00 98.56 91 ILE A CA 1
ATOM 695 C C . ILE A 1 91 ? 5.064 -3.154 -6.458 1.00 98.56 91 ILE A C 1
ATOM 697 O O . ILE A 1 91 ? 5.998 -3.618 -5.804 1.00 98.56 91 ILE A O 1
ATOM 701 N N . LEU A 1 92 ? 5.180 -2.073 -7.224 1.00 98.38 92 LEU A N 1
ATOM 702 C CA . LEU A 1 92 ? 6.386 -1.255 -7.303 1.00 98.38 92 LEU A CA 1
ATOM 703 C C . LEU A 1 92 ? 6.130 0.092 -6.637 1.00 98.38 92 LEU A C 1
ATOM 705 O O . LEU A 1 92 ? 5.123 0.737 -6.921 1.00 98.38 92 LEU A O 1
ATOM 709 N N . ASN A 1 93 ? 7.055 0.529 -5.788 1.00 98.06 93 ASN A N 1
ATOM 710 C CA . ASN A 1 93 ? 7.055 1.863 -5.205 1.00 98.06 93 ASN A CA 1
ATOM 711 C C . ASN A 1 93 ? 8.412 2.543 -5.414 1.00 98.06 93 ASN A C 1
ATOM 713 O O . ASN A 1 93 ? 9.453 1.948 -5.123 1.00 98.06 93 ASN A O 1
ATOM 717 N N . SER A 1 94 ? 8.397 3.791 -5.882 1.00 97.19 94 SER A N 1
ATOM 718 C CA . SER A 1 94 ? 9.596 4.629 -5.992 1.00 97.19 94 SER A CA 1
ATOM 719 C C . SER A 1 94 ? 9.451 5.887 -5.148 1.00 97.19 94 SER A C 1
ATOM 721 O O . SER A 1 94 ? 8.429 6.558 -5.195 1.00 97.19 94 SER A O 1
ATOM 723 N N . ASP A 1 95 ? 10.488 6.282 -4.418 1.00 95.25 95 ASP A N 1
ATOM 724 C CA . ASP A 1 95 ? 10.426 7.509 -3.614 1.00 95.25 95 ASP A CA 1
ATOM 725 C C . ASP A 1 95 ? 10.479 8.788 -4.470 1.00 95.25 95 ASP A C 1
ATOM 727 O O . ASP A 1 95 ? 10.168 9.879 -3.989 1.00 95.25 95 ASP A O 1
ATOM 731 N N . LYS A 1 96 ? 10.912 8.682 -5.735 1.00 94.88 96 LYS A N 1
ATOM 732 C CA . LYS A 1 96 ? 11.139 9.817 -6.642 1.00 94.88 96 LYS A CA 1
ATOM 733 C C . LYS A 1 96 ? 10.706 9.486 -8.070 1.00 94.88 96 LYS A C 1
ATOM 735 O O . LYS A 1 96 ? 10.554 8.329 -8.437 1.00 94.88 96 LYS A O 1
ATOM 740 N N . GLY A 1 97 ? 10.562 10.527 -8.885 1.00 93.00 97 GLY A N 1
ATOM 741 C CA . GLY A 1 97 ? 10.198 10.408 -10.298 1.00 93.00 97 GLY A CA 1
ATOM 742 C C . GLY A 1 97 ? 8.687 10.483 -10.541 1.00 93.00 97 GLY A C 1
ATOM 743 O O . GLY A 1 97 ? 7.907 10.531 -9.591 1.00 93.00 97 GLY A O 1
ATOM 744 N N . PRO A 1 98 ? 8.258 10.578 -11.805 1.00 93.81 98 PRO A N 1
ATOM 745 C CA . PRO A 1 98 ? 6.849 10.539 -12.174 1.00 93.81 98 PRO A CA 1
ATOM 746 C C . PRO A 1 98 ? 6.291 9.110 -12.102 1.00 93.81 98 PRO A C 1
ATOM 748 O O . PRO A 1 98 ? 6.924 8.169 -12.577 1.00 93.81 98 PRO A O 1
ATOM 751 N N . VAL A 1 99 ? 5.056 8.960 -11.606 1.00 94.88 99 VAL A N 1
ATOM 752 C CA . VAL A 1 99 ? 4.329 7.673 -11.529 1.00 94.88 99 VAL A CA 1
ATOM 753 C C . VAL A 1 99 ? 4.353 6.915 -12.864 1.00 94.88 99 VAL A C 1
ATOM 755 O O . VAL A 1 99 ? 4.519 5.698 -12.888 1.00 94.88 99 VAL A O 1
ATOM 758 N N . GLY A 1 100 ? 4.254 7.637 -13.987 1.00 94.25 100 GLY A N 1
ATOM 759 C CA . GLY A 1 100 ? 4.256 7.058 -15.333 1.00 94.25 100 GLY A CA 1
ATOM 760 C C . GLY A 1 100 ? 5.513 6.253 -15.678 1.00 94.25 100 GLY A C 1
ATOM 761 O O . GLY A 1 100 ? 5.432 5.333 -16.484 1.00 94.25 100 GLY A O 1
ATOM 762 N N . GLN A 1 101 ? 6.658 6.518 -15.038 1.00 95.62 101 GLN A N 1
ATOM 763 C CA . GLN A 1 101 ? 7.866 5.714 -15.249 1.00 95.62 101 GLN A CA 1
ATOM 764 C C . GLN A 1 101 ? 7.690 4.272 -14.759 1.00 95.62 101 GLN A C 1
ATOM 766 O O . GLN A 1 101 ? 8.204 3.356 -15.396 1.00 95.62 101 GLN A O 1
ATOM 771 N N . LEU A 1 102 ? 6.908 4.039 -13.697 1.00 96.75 102 LEU A N 1
ATOM 772 C CA . LEU A 1 102 ? 6.640 2.686 -13.197 1.00 96.75 102 LEU A CA 1
ATOM 773 C C . LEU A 1 102 ? 5.961 1.810 -14.257 1.00 96.75 102 LEU A C 1
ATOM 775 O O . LEU A 1 102 ? 6.170 0.599 -14.277 1.00 96.75 102 LEU A O 1
ATOM 779 N N . LEU A 1 103 ? 5.218 2.417 -15.189 1.00 97.12 103 LEU A N 1
ATOM 780 C CA . LEU A 1 103 ? 4.549 1.712 -16.284 1.00 97.12 103 LEU A CA 1
ATOM 781 C C . LEU A 1 103 ? 5.527 1.065 -17.271 1.00 97.12 103 LEU A C 1
ATOM 783 O O . LEU A 1 103 ? 5.135 0.146 -17.988 1.00 97.12 103 LEU A O 1
ATOM 787 N N . ALA A 1 104 ? 6.808 1.454 -17.263 1.00 96.25 104 ALA A N 1
ATOM 788 C CA . ALA A 1 104 ? 7.851 0.767 -18.024 1.00 96.25 104 ALA A CA 1
ATOM 789 C C . ALA A 1 104 ? 7.983 -0.718 -17.632 1.00 96.25 104 ALA A C 1
ATOM 791 O O . ALA A 1 104 ? 8.409 -1.537 -18.449 1.00 96.25 104 ALA A O 1
ATOM 792 N N . PHE A 1 105 ? 7.562 -1.093 -16.416 1.00 97.19 105 PHE A N 1
ATOM 793 C CA . PHE A 1 105 ? 7.509 -2.490 -15.990 1.00 97.19 105 PHE A CA 1
ATOM 794 C C . PHE A 1 105 ? 6.522 -3.327 -16.814 1.00 97.19 105 PHE A C 1
ATOM 796 O O . PHE A 1 105 ? 6.778 -4.514 -17.024 1.00 97.19 105 PHE A O 1
ATOM 803 N N . LYS A 1 106 ? 5.450 -2.725 -17.360 1.00 97.06 106 LYS A N 1
ATOM 804 C CA . LYS A 1 106 ? 4.398 -3.434 -18.111 1.00 97.06 106 LYS A CA 1
ATOM 805 C C . LYS A 1 106 ? 4.967 -4.272 -19.257 1.00 97.06 106 LYS A C 1
ATOM 807 O O . LYS A 1 106 ? 4.629 -5.443 -19.395 1.00 97.06 106 LYS A O 1
ATOM 812 N N . GLY A 1 107 ? 5.914 -3.716 -20.017 1.00 96.75 107 GLY A N 1
ATOM 813 C CA . GLY A 1 107 ? 6.566 -4.411 -21.135 1.00 96.75 107 GLY A CA 1
ATOM 814 C C . GLY A 1 107 ? 7.481 -5.574 -20.729 1.00 96.75 107 GLY A C 1
ATOM 815 O O . GLY A 1 107 ? 7.941 -6.322 -21.588 1.00 96.75 107 GLY A O 1
ATOM 816 N N . ARG A 1 108 ? 7.772 -5.739 -19.432 1.00 96.38 108 ARG A N 1
ATOM 817 C CA . ARG A 1 108 ? 8.663 -6.786 -18.908 1.00 96.38 108 ARG A CA 1
ATOM 818 C C . ARG A 1 108 ? 7.959 -7.798 -18.008 1.00 96.38 108 ARG A C 1
ATOM 820 O O . ARG A 1 108 ? 8.540 -8.845 -17.742 1.00 96.38 108 ARG A O 1
ATOM 827 N N . MET A 1 109 ? 6.712 -7.541 -17.606 1.00 96.00 109 MET A N 1
ATOM 828 C CA . MET A 1 109 ? 5.921 -8.410 -16.721 1.00 96.00 109 MET A CA 1
ATOM 829 C C . MET A 1 109 ? 5.910 -9.875 -17.168 1.00 96.00 109 MET A C 1
ATOM 831 O O . MET A 1 109 ? 6.146 -10.769 -16.356 1.00 96.00 109 MET A O 1
ATOM 835 N N . GLN A 1 110 ? 5.708 -10.124 -18.467 1.00 96.31 110 GLN A N 1
ATOM 836 C CA . GLN A 1 110 ? 5.608 -11.480 -19.017 1.00 96.31 110 GLN A CA 1
ATOM 837 C C . GLN A 1 110 ? 6.839 -12.341 -18.707 1.00 96.31 110 GLN A C 1
ATOM 839 O O . GLN A 1 110 ? 6.690 -13.534 -18.453 1.00 96.31 110 GLN A O 1
ATOM 844 N N . ARG A 1 111 ? 8.037 -11.739 -18.634 1.00 96.81 111 ARG A N 1
ATOM 845 C CA . ARG A 1 111 ? 9.287 -12.452 -18.322 1.00 96.81 111 ARG A CA 1
ATOM 846 C C . ARG A 1 111 ? 9.272 -13.068 -16.924 1.00 96.81 111 ARG A C 1
ATOM 848 O O . ARG A 1 111 ? 9.918 -14.085 -16.706 1.00 96.81 111 ARG A O 1
ATOM 855 N N . TYR A 1 112 ? 8.547 -12.460 -15.987 1.00 97.31 112 TYR A N 1
ATOM 856 C CA . TYR A 1 112 ? 8.526 -12.875 -14.585 1.00 97.31 112 TYR A CA 1
ATOM 857 C C . TYR A 1 112 ? 7.370 -13.810 -14.242 1.00 97.31 112 TYR A C 1
ATOM 859 O O . TYR A 1 112 ? 7.513 -14.579 -13.299 1.00 97.31 112 TYR A O 1
ATOM 867 N N . SER A 1 113 ? 6.275 -13.776 -15.008 1.00 96.94 113 SER A N 1
ATOM 868 C CA . SER A 1 113 ? 5.028 -14.513 -14.738 1.00 96.94 113 SER A CA 1
ATOM 869 C C . SER A 1 113 ? 5.239 -15.979 -14.338 1.00 96.94 113 SER A C 1
ATOM 871 O O . SER A 1 113 ? 4.968 -16.341 -13.196 1.00 96.94 113 SER A O 1
ATOM 873 N N . LEU A 1 114 ? 5.829 -16.786 -15.226 1.00 96.75 114 LEU A N 1
ATOM 874 C CA . LEU A 1 114 ? 6.036 -18.223 -15.015 1.00 96.75 114 LEU A CA 1
ATOM 875 C C . LEU A 1 114 ? 6.863 -18.524 -13.761 1.00 96.75 114 LEU A C 1
ATOM 877 O O . LEU A 1 114 ? 6.518 -19.401 -12.972 1.00 96.75 114 LEU A O 1
ATOM 881 N N . LYS A 1 115 ? 7.960 -17.783 -13.562 1.00 97.31 115 LYS A N 1
ATOM 882 C CA . LYS A 1 115 ? 8.862 -18.025 -12.432 1.00 97.31 115 LYS A CA 1
ATOM 883 C C . LYS A 1 115 ? 8.244 -17.583 -11.113 1.00 97.31 115 LYS A C 1
ATOM 885 O O . LYS A 1 115 ? 8.513 -18.179 -10.074 1.00 97.31 115 LYS A O 1
ATOM 890 N N . LEU A 1 116 ? 7.441 -16.528 -11.149 1.00 97.50 116 LEU A N 1
ATOM 891 C CA . LEU A 1 116 ? 6.777 -15.998 -9.974 1.00 97.50 116 LEU A CA 1
ATOM 892 C C . LEU A 1 116 ? 5.664 -16.951 -9.513 1.00 97.50 116 LEU A C 1
ATOM 894 O O . LEU A 1 116 ? 5.605 -17.243 -8.323 1.00 97.50 116 LEU A O 1
ATOM 898 N N . ASP A 1 117 ? 4.899 -17.538 -10.439 1.00 97.50 117 ASP A N 1
ATOM 899 C CA . ASP A 1 117 ? 3.926 -18.599 -10.134 1.00 97.50 117 ASP A CA 1
ATOM 900 C C . ASP A 1 117 ? 4.587 -19.860 -9.562 1.00 97.50 117 ASP A C 1
ATOM 902 O O . ASP A 1 117 ? 4.134 -20.385 -8.546 1.00 97.50 117 ASP A O 1
ATOM 906 N N . GLU A 1 118 ? 5.696 -20.318 -10.155 1.00 97.25 118 GLU A N 1
ATOM 907 C CA . GLU A 1 118 ? 6.462 -21.467 -9.646 1.00 97.25 118 GLU A CA 1
ATOM 908 C C . GLU A 1 118 ? 6.954 -21.222 -8.211 1.00 97.25 118 GLU A C 1
ATOM 910 O O . GLU A 1 118 ? 6.816 -22.079 -7.336 1.00 97.25 118 GLU A O 1
ATOM 915 N N . LEU A 1 119 ? 7.506 -20.033 -7.946 1.00 97.25 119 LEU A N 1
ATOM 916 C CA . LEU A 1 119 ? 8.008 -19.682 -6.621 1.00 97.25 119 LEU A CA 1
ATOM 917 C C . LEU A 1 119 ? 6.875 -19.546 -5.603 1.00 97.25 119 LEU A C 1
ATOM 919 O O . LEU A 1 119 ? 7.040 -20.005 -4.475 1.00 97.25 119 LEU A O 1
ATOM 923 N N . LEU A 1 120 ? 5.731 -18.974 -5.982 1.00 96.25 120 LEU A N 1
ATOM 924 C CA . LEU A 1 120 ? 4.564 -18.874 -5.107 1.00 96.25 120 LEU A CA 1
ATOM 925 C C . LEU A 1 120 ? 3.963 -20.241 -4.775 1.00 96.25 120 LEU A C 1
ATOM 927 O O . LEU A 1 120 ? 3.633 -20.472 -3.617 1.00 96.25 120 LEU A O 1
ATOM 931 N N . ALA A 1 121 ? 3.897 -21.157 -5.744 1.00 95.88 121 ALA A N 1
ATOM 932 C CA . ALA A 1 121 ? 3.452 -22.531 -5.516 1.00 95.88 121 ALA A CA 1
ATOM 933 C C . ALA A 1 121 ? 4.435 -23.336 -4.645 1.00 95.88 121 ALA A C 1
ATOM 935 O O . ALA A 1 121 ? 4.029 -24.238 -3.917 1.00 95.88 121 ALA A O 1
ATOM 936 N N . SER A 1 122 ? 5.734 -23.015 -4.713 1.00 95.44 122 SER A N 1
ATOM 937 C CA . SER A 1 122 ? 6.773 -23.676 -3.912 1.00 95.44 122 SER A CA 1
ATOM 938 C C . SER A 1 122 ? 6.813 -23.226 -2.453 1.00 95.44 122 SER A C 1
ATOM 940 O O . SER A 1 122 ? 7.337 -23.951 -1.606 1.00 95.44 122 SER A O 1
ATOM 942 N N . ILE A 1 123 ? 6.297 -22.030 -2.151 1.00 92.19 123 ILE A N 1
ATOM 943 C CA . ILE A 1 123 ? 6.174 -21.563 -0.776 1.00 92.19 123 ILE A CA 1
ATOM 944 C C . ILE A 1 123 ? 5.009 -22.361 -0.196 1.00 92.19 123 ILE A C 1
ATOM 946 O O . ILE A 1 123 ? 3.877 -22.123 -0.622 1.00 92.19 123 ILE A O 1
ATOM 950 N N . PRO A 1 124 ? 5.249 -23.313 0.731 1.00 85.00 124 PRO A N 1
ATOM 951 C CA . PRO A 1 124 ? 4.141 -23.981 1.392 1.00 85.00 124 PRO A CA 1
ATOM 952 C C . PRO A 1 124 ? 3.252 -22.875 1.941 1.00 85.00 124 PRO A C 1
ATOM 954 O O . PRO A 1 124 ? 3.778 -21.926 2.540 1.00 85.00 124 PRO A O 1
ATOM 957 N N . ALA A 1 125 ? 1.942 -22.952 1.670 1.00 78.06 125 ALA A N 1
ATOM 958 C CA . ALA A 1 125 ?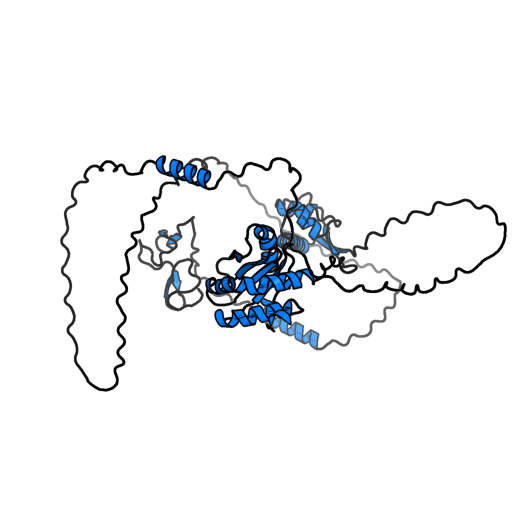 0.974 -22.121 2.369 1.00 78.06 125 ALA A CA 1
ATOM 959 C C . ALA A 1 125 ? 1.399 -22.202 3.827 1.00 78.06 125 ALA A C 1
ATOM 961 O O . ALA A 1 125 ? 1.533 -23.308 4.352 1.00 78.06 125 ALA A O 1
ATOM 962 N N . VAL A 1 126 ? 1.840 -21.071 4.384 1.00 67.62 126 VAL A N 1
ATOM 963 C CA . VAL A 1 126 ? 2.334 -21.042 5.752 1.00 67.62 126 VAL A CA 1
ATOM 964 C C . VAL A 1 126 ? 1.098 -21.416 6.532 1.00 67.62 126 VAL A C 1
ATOM 966 O O . VAL A 1 126 ? 0.240 -20.554 6.695 1.00 67.62 126 VAL A O 1
ATOM 969 N N . ASP A 1 127 ? 0.971 -22.707 6.864 1.00 59.44 127 ASP A N 1
ATOM 970 C CA . ASP A 1 127 ? -0.113 -23.256 7.660 1.00 59.44 127 ASP A CA 1
ATOM 971 C C . ASP A 1 127 ? -0.242 -22.267 8.790 1.00 59.44 127 ASP A C 1
ATOM 973 O O . ASP A 1 127 ? 0.744 -22.109 9.525 1.00 59.44 127 ASP A O 1
ATOM 977 N N . GLU A 1 128 ? -1.353 -21.510 8.780 1.00 56.44 128 GLU A N 1
ATOM 978 C CA . GLU A 1 128 ? -1.584 -20.342 9.623 1.00 56.44 128 GLU A CA 1
ATOM 979 C C . GLU A 1 128 ? -0.850 -20.596 10.916 1.00 56.44 128 GLU A C 1
ATOM 981 O O . GLU A 1 128 ? -1.189 -21.575 11.588 1.00 56.44 128 GLU A O 1
ATOM 986 N N . VAL A 1 129 ? 0.226 -19.840 11.187 1.00 52.31 129 VAL A N 1
ATOM 987 C CA . VAL A 1 129 ? 1.043 -20.072 12.376 1.00 52.31 129 VAL A CA 1
ATOM 988 C C . VAL A 1 129 ? 0.072 -19.993 13.532 1.00 52.31 129 VAL A C 1
ATOM 990 O O . VAL A 1 129 ? -0.339 -18.909 13.946 1.00 52.31 129 VAL A O 1
ATOM 993 N N . LYS A 1 130 ? -0.350 -21.179 13.974 1.00 48.59 130 LYS A N 1
ATOM 994 C CA . LYS A 1 130 ? -1.353 -21.409 14.988 1.00 48.59 130 LYS A CA 1
ATOM 995 C C . LYS A 1 130 ? -0.849 -20.596 16.152 1.00 48.59 130 LYS A C 1
ATOM 997 O O . LYS A 1 130 ? 0.247 -20.882 16.636 1.00 48.59 130 LYS A O 1
ATOM 1002 N N . ALA A 1 131 ? -1.578 -19.514 16.435 1.00 50.66 131 ALA A N 1
ATOM 1003 C CA . ALA A 1 131 ? -1.073 -18.332 17.118 1.00 50.66 131 ALA A CA 1
ATOM 1004 C C . ALA A 1 131 ? -0.053 -18.702 18.205 1.00 50.66 131 ALA A C 1
ATOM 1006 O O . ALA A 1 131 ? -0.339 -19.595 19.013 1.00 50.66 131 ALA A O 1
ATOM 1007 N N . PRO A 1 132 ? 1.133 -18.063 18.220 1.00 46.62 132 PRO A N 1
ATOM 1008 C CA . PRO A 1 132 ? 2.206 -18.437 19.122 1.00 46.62 132 PRO A CA 1
ATOM 1009 C C . PRO A 1 132 ? 1.676 -18.538 20.550 1.00 46.62 132 PRO A C 1
ATOM 1011 O O . PRO A 1 132 ? 0.940 -17.674 21.036 1.00 46.62 132 PRO A O 1
ATOM 1014 N N . ALA A 1 133 ? 2.034 -19.653 21.181 1.00 53.72 133 ALA A N 1
ATOM 1015 C CA . ALA A 1 133 ? 1.646 -20.049 22.517 1.00 53.72 133 ALA A CA 1
ATOM 1016 C C . ALA A 1 133 ? 1.498 -18.853 23.478 1.00 53.72 133 ALA A C 1
ATOM 1018 O O . ALA A 1 133 ? 2.460 -18.157 23.787 1.00 53.72 133 ALA A O 1
ATOM 1019 N N . LYS A 1 134 ? 0.279 -18.669 24.000 1.00 59.69 134 LYS A N 1
ATOM 1020 C CA . LYS A 1 134 ? -0.026 -17.863 25.194 1.00 59.69 134 LYS A CA 1
ATOM 1021 C C . LYS A 1 134 ? 0.429 -16.395 25.120 1.00 59.69 134 LYS A C 1
ATOM 1023 O O . LYS A 1 134 ? 0.976 -15.870 26.091 1.00 59.69 134 LYS A O 1
ATOM 1028 N N . ALA A 1 135 ? 0.156 -15.695 24.018 1.00 66.62 135 ALA A N 1
ATOM 1029 C CA . ALA A 1 135 ? 0.199 -14.234 24.041 1.00 66.62 135 ALA A CA 1
ATOM 1030 C C . ALA A 1 135 ? -0.779 -13.723 25.116 1.00 66.62 135 ALA A C 1
ATOM 1032 O O . ALA A 1 135 ? -1.976 -14.000 25.070 1.00 66.62 135 ALA A O 1
ATOM 1033 N N . ALA A 1 136 ? -0.265 -13.024 26.130 1.00 79.06 136 ALA A N 1
ATOM 1034 C CA . ALA A 1 136 ? -1.088 -12.440 27.181 1.00 79.06 136 ALA A CA 1
ATOM 1035 C C . ALA A 1 136 ? -1.991 -11.356 26.572 1.00 79.06 136 ALA A C 1
ATOM 1037 O O . ALA A 1 136 ? -1.543 -10.238 26.301 1.00 79.06 136 ALA A O 1
ATOM 1038 N N . VAL A 1 137 ? -3.260 -11.690 26.349 1.00 90.06 137 VAL A N 1
ATOM 1039 C CA . VAL A 1 137 ? -4.233 -10.776 25.754 1.00 90.06 137 VAL A CA 1
ATOM 1040 C C . VAL A 1 137 ? -4.678 -9.766 26.810 1.00 90.06 137 VAL A C 1
ATOM 1042 O O . VAL A 1 137 ? -4.923 -10.095 27.974 1.00 90.06 137 VAL A O 1
ATOM 1045 N N . ARG A 1 138 ? -4.736 -8.487 26.430 1.00 92.25 138 ARG A N 1
ATOM 1046 C CA . ARG A 1 138 ? -5.218 -7.413 27.307 1.00 92.25 138 ARG A CA 1
ATOM 1047 C C . ARG A 1 138 ? -6.728 -7.297 27.153 1.00 92.25 138 ARG A C 1
ATOM 1049 O O . ARG A 1 138 ? -7.211 -7.041 26.055 1.00 92.25 138 ARG A O 1
ATOM 1056 N N . VAL A 1 139 ? -7.447 -7.440 28.259 1.00 96.25 139 VAL A N 1
ATOM 1057 C CA . VAL A 1 139 ? -8.905 -7.348 28.301 1.00 96.25 139 VAL A CA 1
ATOM 1058 C C . VAL A 1 139 ? -9.299 -6.130 29.142 1.00 96.25 139 VAL A C 1
ATOM 1060 O O . VAL A 1 139 ? -8.873 -6.014 30.300 1.00 96.25 139 VAL A O 1
ATOM 1063 N N . PRO A 1 140 ? -10.043 -5.167 28.576 1.00 97.19 140 PRO A N 1
ATOM 1064 C CA . PRO A 1 140 ? -10.471 -3.988 29.311 1.00 97.19 140 PRO A CA 1
ATOM 1065 C C . PRO A 1 140 ? -11.631 -4.346 30.255 1.00 97.19 140 PRO A C 1
ATOM 1067 O O . PRO A 1 140 ? -12.594 -4.999 29.862 1.00 97.19 140 PRO A O 1
ATOM 1070 N N . VAL A 1 141 ? -11.543 -3.903 31.511 1.00 97.31 141 VAL A N 1
ATOM 1071 C CA . VAL A 1 141 ? -12.565 -4.110 32.546 1.00 97.31 141 VAL A CA 1
ATOM 1072 C C . VAL A 1 141 ? -13.052 -2.765 33.053 1.00 97.31 141 VAL A C 1
ATOM 1074 O O . VAL A 1 141 ? -12.267 -1.932 33.521 1.00 97.31 141 VAL A O 1
ATOM 1077 N N . LEU A 1 142 ? -14.360 -2.563 33.000 1.00 97.00 142 LEU A N 1
ATOM 1078 C CA . LEU A 1 142 ? -14.996 -1.381 33.545 1.00 97.00 142 LEU A CA 1
ATOM 1079 C C . LEU A 1 142 ? -15.008 -1.416 35.083 1.00 97.00 142 LEU A C 1
ATOM 1081 O O . LEU A 1 142 ? -15.435 -2.386 35.697 1.00 97.00 142 LEU A O 1
ATOM 1085 N N . THR A 1 143 ? -14.526 -0.345 35.712 1.00 96.94 143 THR A N 1
ATOM 1086 C CA . THR A 1 143 ? -14.426 -0.210 37.178 1.00 96.94 143 THR A CA 1
ATOM 1087 C C . THR A 1 143 ? -15.581 0.604 37.776 1.00 96.94 143 THR A C 1
ATOM 1089 O O . THR A 1 143 ? -15.871 0.471 38.959 1.00 96.94 143 THR A O 1
ATOM 1092 N N . VAL A 1 144 ? -16.247 1.450 36.981 1.00 95.38 144 VAL A N 1
ATOM 1093 C CA . VAL A 1 144 ? -17.291 2.383 37.448 1.00 95.38 144 VAL A CA 1
ATOM 1094 C C . VAL A 1 144 ? -18.586 2.148 36.673 1.00 95.38 144 VAL A C 1
ATOM 1096 O O . VAL A 1 144 ? -18.550 1.970 35.459 1.00 95.38 144 VAL A O 1
ATOM 1099 N N . SER A 1 145 ? -19.737 2.177 37.350 1.00 92.38 145 SER A N 1
ATOM 1100 C CA . SER A 1 145 ? -21.042 2.044 36.695 1.00 92.38 145 SER A CA 1
ATOM 1101 C C . SER A 1 145 ? -21.345 3.257 35.801 1.00 92.38 145 SER A C 1
ATOM 1103 O O . SER A 1 145 ? -21.212 4.413 36.200 1.00 92.38 145 SER A O 1
ATOM 1105 N N . ILE A 1 146 ? -21.747 2.994 34.554 1.00 92.50 146 ILE A N 1
ATOM 1106 C CA . ILE A 1 146 ? -21.915 4.028 33.517 1.00 92.50 146 ILE A CA 1
ATOM 1107 C C . ILE A 1 146 ? -23.353 4.598 33.447 1.00 92.50 146 ILE A C 1
ATOM 1109 O O . ILE A 1 146 ? -23.594 5.598 32.776 1.00 92.50 146 ILE A O 1
ATOM 1113 N N . LYS A 1 147 ? -24.318 4.011 34.171 1.00 91.75 147 LYS A N 1
ATOM 1114 C CA . LYS A 1 147 ? -25.769 4.210 33.954 1.00 91.75 147 LYS A CA 1
ATOM 1115 C C . LYS A 1 147 ? -26.267 5.668 33.944 1.00 91.75 147 LYS A C 1
ATOM 1117 O O . LYS A 1 147 ? -27.301 5.926 33.345 1.00 91.75 147 LYS A O 1
ATOM 1122 N N . SER A 1 148 ? -25.574 6.609 34.584 1.00 91.56 148 SER A N 1
ATOM 1123 C CA . SER A 1 148 ? -26.025 8.004 34.724 1.00 91.56 148 SER A CA 1
ATOM 1124 C C . SER A 1 148 ? -25.408 8.999 33.735 1.00 91.56 148 SER A C 1
ATOM 1126 O O . SER A 1 148 ? -25.757 10.178 33.766 1.00 91.56 148 SER A O 1
ATOM 1128 N N . LYS A 1 149 ? -24.480 8.578 32.869 1.00 95.12 149 LYS A N 1
ATOM 1129 C CA . LYS A 1 149 ? -23.720 9.502 32.014 1.00 95.12 149 LYS A CA 1
ATOM 1130 C C . LYS A 1 149 ? -24.154 9.409 30.553 1.00 95.12 149 LYS A C 1
ATOM 1132 O O . LYS A 1 149 ? -24.480 8.337 30.055 1.00 95.12 149 LYS A O 1
ATOM 1137 N N . LYS A 1 150 ? -24.156 10.555 29.869 1.00 96.00 15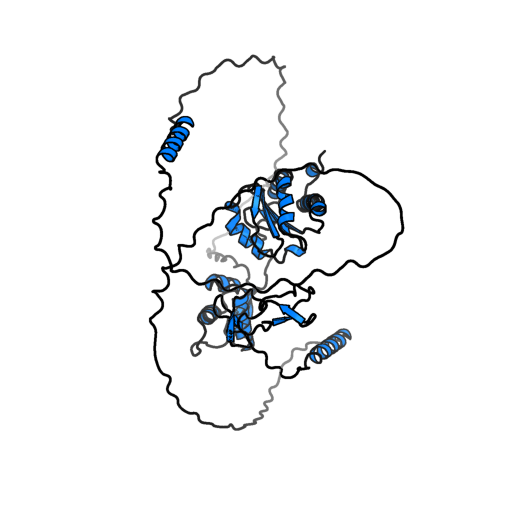0 LYS A N 1
ATOM 1138 C CA . LYS A 1 150 ? -24.456 10.657 28.437 1.00 96.00 150 LYS A CA 1
ATOM 1139 C C . LYS A 1 150 ? -23.158 10.487 27.646 1.00 96.00 150 LYS A C 1
ATOM 1141 O O . LYS A 1 150 ? -22.192 11.204 27.899 1.00 96.00 150 LYS A O 1
ATOM 1146 N N . PHE A 1 151 ? -23.147 9.547 26.708 1.00 96.81 151 PHE A N 1
ATOM 1147 C CA . PHE A 1 151 ? -22.010 9.257 25.830 1.00 96.81 151 PHE A CA 1
ATOM 1148 C C . PHE A 1 151 ? -22.415 9.455 24.382 1.00 96.81 151 PHE A C 1
ATOM 1150 O O . PHE A 1 151 ? -23.585 9.287 24.037 1.00 96.81 151 PHE A O 1
ATOM 1157 N N . GLY A 1 152 ? -21.436 9.756 23.530 1.00 97.44 152 GLY A N 1
ATOM 1158 C CA . GLY A 1 152 ? -21.632 9.614 22.092 1.00 97.44 152 GLY A CA 1
ATOM 1159 C C . GLY A 1 152 ? -21.991 8.166 21.743 1.00 97.44 152 GLY A C 1
ATOM 1160 O O . GLY A 1 152 ? -21.603 7.233 22.448 1.00 97.44 152 GLY A O 1
ATOM 1161 N N . MET A 1 153 ? -22.725 7.970 20.648 1.00 97.00 153 MET A N 1
ATOM 1162 C CA . MET A 1 153 ? -23.230 6.652 20.249 1.00 97.00 153 MET A CA 1
ATOM 1163 C C . MET A 1 153 ? -22.106 5.618 20.049 1.00 97.00 153 MET A C 1
ATOM 1165 O O . MET A 1 153 ? -22.244 4.472 20.473 1.00 97.00 153 MET A O 1
ATOM 1169 N N . GLU A 1 154 ? -20.981 6.018 19.445 1.00 97.50 154 GLU A N 1
ATOM 1170 C CA . GLU A 1 154 ? -19.809 5.149 19.238 1.00 97.50 154 GLU A CA 1
ATOM 1171 C C . GLU A 1 154 ? -19.148 4.758 20.569 1.00 97.50 154 GLU A C 1
ATOM 1173 O O . GLU A 1 154 ? -18.895 3.580 20.823 1.00 97.50 154 GLU A O 1
ATOM 1178 N N . GLU A 1 155 ? -18.936 5.730 21.461 1.00 97.81 155 GLU A N 1
ATOM 1179 C CA . GLU A 1 155 ? -18.344 5.489 22.781 1.00 97.81 155 GLU A CA 1
ATOM 1180 C C . GLU A 1 155 ? -19.235 4.591 23.643 1.00 97.81 155 GLU A C 1
ATOM 1182 O O . GLU A 1 155 ? -18.730 3.695 24.314 1.00 97.81 155 GLU A O 1
ATOM 1187 N N . ALA A 1 156 ? -20.557 4.791 23.598 1.00 97.31 156 ALA A N 1
ATOM 1188 C CA . ALA A 1 156 ? -21.518 3.965 24.319 1.00 97.31 156 ALA A CA 1
ATOM 1189 C C . ALA A 1 156 ? -21.442 2.492 23.885 1.00 97.31 156 ALA A C 1
ATOM 1191 O O . ALA A 1 156 ? -21.439 1.607 24.740 1.00 97.31 156 ALA A O 1
ATOM 1192 N N . LYS A 1 157 ? -21.328 2.228 22.574 1.00 97.44 157 LYS A N 1
ATOM 1193 C CA . LYS A 1 157 ? -21.181 0.868 22.029 1.00 97.44 157 LYS A CA 1
ATOM 1194 C C . LYS A 1 157 ? -19.899 0.197 22.517 1.00 97.44 157 LYS A C 1
ATOM 1196 O O . LYS A 1 157 ? -19.954 -0.937 22.985 1.00 97.44 157 LYS A O 1
ATOM 1201 N N . VAL A 1 158 ? -18.767 0.903 22.454 1.00 98.00 158 VAL A N 1
ATOM 1202 C CA . VAL A 1 158 ? -17.481 0.389 22.953 1.00 98.00 158 VAL A CA 1
ATOM 1203 C C . VAL A 1 158 ? -17.574 0.111 24.452 1.00 98.00 158 VAL A C 1
ATOM 1205 O O . VAL A 1 158 ? -17.283 -0.996 24.889 1.00 98.00 158 VAL A O 1
ATOM 1208 N N . LEU A 1 159 ? -18.050 1.076 25.243 1.00 97.31 159 LEU A N 1
ATOM 1209 C CA . LEU A 1 159 ? -18.143 0.953 26.698 1.00 97.31 159 LEU A CA 1
ATOM 1210 C C . LEU A 1 159 ? -19.088 -0.166 27.162 1.00 97.31 159 LEU A C 1
ATOM 1212 O O . LEU A 1 159 ? -18.835 -0.762 28.207 1.00 97.31 159 LEU A O 1
ATOM 1216 N N . HIS A 1 160 ? -20.142 -0.480 26.403 1.00 96.69 160 HIS A N 1
ATOM 1217 C CA . HIS A 1 160 ? -21.053 -1.584 26.721 1.00 96.69 160 HIS A CA 1
ATOM 1218 C C . HIS A 1 160 ? -20.394 -2.965 26.562 1.00 96.69 160 HIS A C 1
ATOM 1220 O O . HIS A 1 160 ? -20.761 -3.906 27.259 1.00 96.69 160 HIS A O 1
ATOM 1226 N N . LEU A 1 161 ? -19.390 -3.080 25.685 1.00 97.62 161 LEU A N 1
ATOM 1227 C CA . LEU A 1 161 ? -18.642 -4.318 25.445 1.00 97.62 161 LEU A CA 1
ATOM 1228 C C . LEU A 1 161 ? -17.419 -4.478 26.365 1.00 97.62 161 LEU A C 1
ATOM 1230 O O . LEU A 1 161 ? -16.814 -5.549 26.396 1.00 97.62 161 LEU A O 1
ATOM 1234 N N . VAL A 1 162 ? -17.069 -3.448 27.144 1.00 97.25 162 VAL A N 1
ATOM 1235 C CA . VAL A 1 162 ? -15.938 -3.437 28.091 1.00 97.25 162 VAL A CA 1
ATOM 1236 C C . VAL A 1 162 ? -16.346 -4.076 29.428 1.00 97.25 162 VAL A C 1
ATOM 1238 O O . VAL A 1 162 ? -16.296 -3.475 30.497 1.00 97.25 162 VAL A O 1
ATOM 1241 N N . ASN A 1 163 ? -16.785 -5.329 29.378 1.00 95.94 163 ASN A N 1
ATOM 1242 C CA . ASN A 1 163 ? -17.208 -6.100 30.551 1.00 95.94 163 ASN A CA 1
ATOM 1243 C C . ASN A 1 163 ? -16.088 -6.974 31.148 1.00 95.94 163 ASN A C 1
ATOM 1245 O O . ASN A 1 163 ? -16.267 -7.544 32.221 1.00 95.94 163 ASN A O 1
ATOM 1249 N N . GLY A 1 164 ? -14.923 -7.051 30.498 1.00 95.44 164 GLY A N 1
ATOM 1250 C CA . GLY A 1 164 ? -13.839 -7.953 30.889 1.00 95.44 164 GLY A CA 1
ATOM 1251 C C . GLY A 1 164 ? -13.886 -9.335 30.237 1.00 95.44 164 GLY A C 1
ATOM 1252 O O . GLY A 1 164 ? -13.036 -10.160 30.558 1.00 95.44 164 GLY A O 1
ATOM 1253 N N . GLU A 1 165 ? -14.840 -9.580 29.338 1.00 95.25 165 GLU A N 1
ATOM 1254 C CA . GLU A 1 165 ? -14.962 -10.835 28.584 1.00 95.25 165 GLU A CA 1
ATOM 1255 C C . GLU A 1 165 ? -14.482 -10.672 27.139 1.00 95.25 165 GLU A C 1
ATOM 1257 O O . GLU A 1 165 ? -13.857 -11.574 26.593 1.00 95.25 165 GLU A O 1
ATOM 1262 N N . ASN A 1 166 ? -14.738 -9.510 26.529 1.00 96.56 166 ASN A N 1
ATOM 1263 C CA . ASN A 1 166 ? -14.374 -9.238 25.138 1.00 96.56 166 ASN A CA 1
ATOM 1264 C C . ASN A 1 166 ? -12.952 -8.680 25.029 1.00 96.56 166 ASN A C 1
ATOM 1266 O O . ASN A 1 166 ? -12.608 -7.691 25.686 1.00 96.56 166 ASN A O 1
ATOM 1270 N N . THR A 1 167 ? -12.139 -9.269 24.155 1.00 96.31 167 THR A N 1
ATOM 1271 C CA . THR A 1 167 ? -10.825 -8.728 23.791 1.00 96.31 167 THR A CA 1
ATOM 1272 C C . THR A 1 167 ? -10.972 -7.450 22.960 1.00 96.31 167 THR A C 1
ATOM 1274 O O . THR A 1 167 ? -12.050 -7.131 22.459 1.00 96.31 167 THR A O 1
ATOM 1277 N N . ILE A 1 168 ? -9.886 -6.686 22.796 1.00 95.75 168 ILE A N 1
ATOM 1278 C CA . ILE A 1 168 ? -9.915 -5.469 21.964 1.00 95.75 168 ILE A CA 1
ATOM 1279 C C . ILE A 1 168 ? -10.324 -5.811 20.521 1.00 95.75 168 ILE A C 1
ATOM 1281 O O . ILE A 1 168 ? -11.117 -5.077 19.934 1.00 95.75 168 ILE A O 1
ATOM 1285 N N . SER A 1 169 ? -9.864 -6.947 19.987 1.00 94.81 169 SER A N 1
ATOM 1286 C CA . SER A 1 169 ? -10.255 -7.442 18.662 1.00 94.81 169 SER A CA 1
ATOM 1287 C C . SER A 1 169 ? -11.756 -7.735 18.582 1.00 94.81 169 SER A C 1
ATOM 1289 O O . SER A 1 169 ? -12.422 -7.211 17.692 1.00 94.81 169 SER A O 1
ATOM 1291 N N . ASP A 1 170 ? -12.318 -8.442 19.571 1.00 96.38 170 ASP A N 1
ATOM 1292 C CA . ASP A 1 170 ? -13.761 -8.739 19.613 1.00 96.38 170 ASP A CA 1
ATOM 1293 C C . ASP A 1 170 ? -14.606 -7.458 19.673 1.00 96.38 170 ASP A C 1
ATOM 1295 O O . ASP A 1 170 ? -15.690 -7.375 19.094 1.00 96.38 170 ASP A O 1
ATOM 1299 N N . ILE A 1 171 ? -14.119 -6.432 20.381 1.00 97.44 171 ILE A N 1
ATOM 1300 C CA . ILE A 1 171 ? -14.780 -5.124 20.443 1.00 97.44 171 ILE A CA 1
ATOM 1301 C C . ILE A 1 171 ? -14.746 -4.448 19.068 1.00 97.44 171 ILE A C 1
ATOM 1303 O O . ILE A 1 171 ? -15.762 -3.889 18.651 1.00 97.44 171 ILE A O 1
ATOM 1307 N N . CYS A 1 172 ? -13.623 -4.502 18.347 1.00 96.81 172 CYS A N 1
ATOM 1308 C CA . CYS A 1 172 ? -13.518 -3.940 16.996 1.00 96.81 172 CYS A CA 1
ATOM 1309 C C . CYS A 1 172 ? -14.498 -4.623 16.035 1.00 96.81 172 CYS A C 1
ATOM 1311 O O . CYS A 1 172 ? -15.248 -3.940 15.336 1.00 96.81 172 CYS A O 1
ATOM 1313 N N . GLU A 1 173 ? -14.571 -5.954 16.070 1.00 96.81 173 GLU A N 1
ATOM 1314 C CA . GLU A 1 173 ? -15.491 -6.736 15.239 1.00 96.81 173 GLU A CA 1
ATOM 1315 C C . GLU A 1 173 ? -16.961 -6.424 15.550 1.00 96.81 173 GLU A C 1
ATOM 1317 O O . GLU A 1 173 ? -17.741 -6.108 14.649 1.00 96.81 173 GLU A O 1
ATOM 1322 N N . LYS A 1 174 ? -17.346 -6.425 16.834 1.00 97.56 174 LYS A N 1
ATOM 1323 C CA . LYS A 1 174 ? -18.736 -6.167 17.252 1.00 97.56 174 LYS A CA 1
ATOM 1324 C C . LYS A 1 174 ? -19.179 -4.729 16.995 1.00 97.56 174 LYS A C 1
ATOM 1326 O O . LYS A 1 174 ? -20.350 -4.491 16.700 1.00 97.56 174 LYS A O 1
ATOM 1331 N N . THR A 1 175 ? -18.275 -3.759 17.123 1.00 97.19 175 THR A N 1
ATOM 1332 C CA . THR A 1 175 ? -18.609 -2.341 16.911 1.00 97.19 175 THR A CA 1
ATOM 1333 C C . THR A 1 175 ? -18.477 -1.895 15.461 1.00 97.19 175 THR A C 1
ATOM 1335 O O . THR A 1 175 ? -19.053 -0.864 15.111 1.00 97.19 175 THR A O 1
ATOM 1338 N N . ARG A 1 176 ? -17.760 -2.660 14.623 1.00 96.88 176 ARG A N 1
ATOM 1339 C CA . ARG A 1 176 ? -17.342 -2.274 13.265 1.00 96.88 176 ARG A CA 1
ATOM 1340 C C . ARG A 1 176 ? -16.558 -0.957 13.231 1.00 96.88 176 ARG A C 1
ATOM 1342 O O . ARG A 1 176 ? -16.595 -0.232 12.239 1.00 96.88 176 ARG A O 1
ATOM 1349 N N . LEU A 1 177 ? -15.878 -0.620 14.326 1.00 95.12 177 LEU A N 1
ATOM 1350 C CA . LEU A 1 177 ? -15.016 0.555 14.411 1.00 95.12 177 LEU A CA 1
ATOM 1351 C C . LEU A 1 177 ? -13.557 0.152 14.147 1.00 95.12 177 LEU A C 1
ATOM 1353 O O . LEU A 1 177 ? -13.139 -0.927 14.568 1.00 95.12 177 LEU A O 1
ATOM 1357 N N . PRO A 1 178 ? -12.757 1.012 13.491 1.00 96.12 178 PRO A N 1
ATOM 1358 C CA . PRO A 1 178 ? -11.332 0.762 13.311 1.00 96.12 178 PRO A CA 1
ATOM 1359 C C . PRO A 1 178 ? -10.615 0.711 14.667 1.00 96.12 178 PRO A C 1
ATOM 1361 O O . PRO A 1 178 ? -10.910 1.504 15.565 1.00 96.12 178 PRO A O 1
ATOM 1364 N N . GLN A 1 179 ? -9.631 -0.184 14.794 1.00 95.19 179 GLN A N 1
ATOM 1365 C CA . GLN A 1 179 ? -8.925 -0.460 16.052 1.00 95.19 179 GLN A CA 1
ATOM 1366 C C . GLN A 1 179 ? -8.336 0.797 16.708 1.00 95.19 179 GLN A C 1
ATOM 1368 O O . GLN A 1 179 ? -8.443 0.965 17.920 1.00 95.19 179 GLN A O 1
ATOM 1373 N N . LEU A 1 180 ? -7.810 1.730 15.908 1.00 94.44 180 LEU A N 1
ATOM 1374 C CA . LEU A 1 180 ? -7.282 3.010 16.394 1.00 94.44 180 LEU A CA 1
ATOM 1375 C C . LEU A 1 180 ? -8.327 3.834 17.163 1.00 94.44 180 LEU A C 1
ATOM 1377 O O . LEU A 1 180 ? -8.011 4.385 18.216 1.00 94.44 180 LEU A O 1
ATOM 1381 N N . LYS A 1 181 ? -9.579 3.881 16.682 1.00 97.44 181 LYS A N 1
ATOM 1382 C CA . LYS A 1 181 ? -10.668 4.591 17.373 1.00 97.44 181 LYS A CA 1
ATOM 1383 C C . LYS A 1 181 ? -11.047 3.894 18.677 1.00 97.44 181 LYS A C 1
ATOM 1385 O O . LYS A 1 181 ? -11.268 4.559 19.687 1.00 97.44 181 LYS A O 1
ATOM 1390 N N . VAL A 1 182 ? -11.116 2.562 18.667 1.00 97.81 182 VAL A N 1
ATOM 1391 C CA . VAL A 1 182 ? -11.417 1.776 19.874 1.00 97.81 182 VAL A CA 1
ATOM 1392 C C . VAL A 1 182 ? -10.339 2.011 20.935 1.00 97.81 182 VAL A C 1
ATOM 1394 O O . VAL A 1 182 ? -10.668 2.317 22.081 1.00 97.81 182 VAL A O 1
ATOM 1397 N N . ASP A 1 183 ? -9.062 1.976 20.553 1.00 96.88 183 ASP A N 1
ATOM 1398 C CA . ASP A 1 183 ? -7.939 2.252 21.450 1.00 96.88 183 ASP A CA 1
ATOM 1399 C C . ASP A 1 183 ? -7.937 3.692 21.980 1.00 96.88 183 ASP A C 1
ATOM 1401 O O . ASP A 1 183 ? -7.632 3.914 23.154 1.00 96.88 183 ASP A O 1
ATOM 1405 N N . GLU A 1 184 ? -8.302 4.681 21.161 1.00 97.81 184 GLU A N 1
ATOM 1406 C CA . GLU A 1 184 ? -8.421 6.076 21.593 1.00 97.81 184 GLU A CA 1
ATOM 1407 C C . GLU A 1 184 ? -9.512 6.247 22.661 1.00 97.81 184 GLU A C 1
ATOM 1409 O O . GLU A 1 184 ? -9.271 6.858 23.709 1.00 97.81 184 GLU A O 1
ATOM 1414 N N . ILE A 1 185 ? -10.682 5.631 22.451 1.00 97.81 185 ILE A N 1
ATOM 1415 C CA . ILE A 1 185 ? -11.782 5.603 23.423 1.00 97.81 185 ILE A CA 1
ATOM 1416 C C . ILE A 1 185 ? -11.319 4.913 24.714 1.00 97.81 185 ILE A C 1
ATOM 1418 O O . ILE A 1 185 ? -11.472 5.471 25.805 1.00 97.81 185 ILE A O 1
ATOM 1422 N N . LEU A 1 186 ? -10.688 3.738 24.617 1.00 97.75 186 LEU A N 1
ATOM 1423 C CA . LEU A 1 186 ? -10.170 3.016 25.781 1.00 97.75 186 LEU A CA 1
ATOM 1424 C C . LEU A 1 186 ? -9.134 3.847 26.551 1.00 97.75 186 LEU A C 1
ATOM 1426 O O . LEU A 1 186 ? -9.250 3.969 27.771 1.00 97.75 186 LEU A O 1
ATOM 1430 N N . ARG A 1 187 ? -8.179 4.500 25.872 1.00 97.75 187 ARG A N 1
ATOM 1431 C CA . ARG A 1 187 ? -7.189 5.397 26.502 1.00 97.75 187 ARG A CA 1
ATOM 1432 C C . ARG A 1 187 ? -7.852 6.597 27.175 1.00 97.75 187 ARG A C 1
ATOM 1434 O O . ARG A 1 187 ? -7.485 6.944 28.299 1.00 97.75 187 ARG A O 1
ATOM 1441 N N . LYS A 1 188 ? -8.845 7.221 26.530 1.00 97.75 188 LYS A N 1
ATOM 1442 C CA . LYS A 1 188 ? -9.609 8.357 27.077 1.00 97.75 188 LYS A CA 1
ATOM 1443 C C . LYS A 1 188 ? -10.285 7.991 28.400 1.00 97.75 188 LYS A C 1
ATOM 1445 O O . LYS A 1 188 ? -10.206 8.755 29.364 1.00 97.75 188 LYS A O 1
ATOM 1450 N N . TYR A 1 189 ? -10.904 6.814 28.482 1.00 97.69 189 TYR A N 1
ATOM 1451 C CA . TYR A 1 189 ? -11.583 6.343 29.696 1.00 97.69 189 TYR A CA 1
ATOM 1452 C C . TYR A 1 189 ? -10.644 5.691 30.722 1.00 97.69 189 TYR A C 1
ATOM 1454 O O . TYR A 1 189 ? -10.927 5.725 31.924 1.00 97.69 189 TYR A O 1
ATOM 1462 N N . GLN A 1 190 ? -9.487 5.191 30.292 1.00 97.38 190 GLN A N 1
ATOM 1463 C CA . GLN A 1 190 ? -8.408 4.754 31.175 1.00 97.38 190 GLN A CA 1
ATOM 1464 C C . GLN A 1 190 ? -7.772 5.938 31.919 1.00 97.38 190 GLN A C 1
ATOM 1466 O O . GLN A 1 190 ? -7.574 5.847 33.129 1.00 97.38 190 GLN A O 1
ATOM 1471 N N . LYS A 1 191 ? -7.533 7.078 31.246 1.00 97.88 191 LYS A N 1
ATOM 1472 C CA . LYS A 1 191 ? -7.054 8.323 31.890 1.00 97.88 191 LYS A CA 1
ATOM 1473 C C . LYS A 1 191 ? -8.001 8.798 32.998 1.00 97.88 191 LYS A C 1
ATOM 1475 O O . LYS A 1 191 ? -7.554 9.245 34.047 1.00 97.88 191 LYS A O 1
ATOM 1480 N N . LYS A 1 192 ? -9.313 8.618 32.805 1.00 97.38 192 LYS A N 1
ATOM 1481 C CA . LYS A 1 192 ? -10.354 8.907 33.810 1.00 97.38 192 LYS A CA 1
ATOM 1482 C C . LYS A 1 192 ? -10.462 7.850 34.920 1.00 97.38 192 LYS A C 1
ATOM 1484 O O . LYS A 1 192 ? -11.299 7.998 35.805 1.00 97.38 192 LYS A O 1
ATOM 1489 N N . ARG A 1 193 ? -9.652 6.784 34.874 1.00 97.19 193 ARG A N 1
ATOM 1490 C CA . ARG A 1 193 ? -9.680 5.614 35.773 1.00 97.19 193 ARG A CA 1
ATOM 1491 C C . ARG A 1 193 ? -11.002 4.832 35.766 1.00 97.19 193 ARG A C 1
ATOM 1493 O O . ARG A 1 193 ? -11.310 4.145 36.735 1.00 97.19 193 ARG A O 1
ATOM 1500 N N . TRP A 1 194 ? -11.788 4.909 34.688 1.00 97.50 194 TRP A N 1
ATOM 1501 C CA . TRP A 1 194 ? -13.039 4.141 34.579 1.00 97.50 194 TRP A CA 1
ATOM 1502 C C . TRP A 1 194 ? -12.820 2.746 34.007 1.00 97.50 194 TRP A C 1
ATOM 1504 O O . TRP A 1 194 ? -13.612 1.852 34.285 1.00 97.50 194 TRP A O 1
ATOM 1514 N N . ILE A 1 195 ? -11.753 2.554 33.231 1.00 97.88 195 ILE A N 1
ATOM 1515 C CA . ILE A 1 195 ? -11.377 1.270 32.635 1.00 97.88 195 ILE A CA 1
ATOM 1516 C C . ILE A 1 195 ? -9.996 0.870 33.159 1.00 97.88 195 ILE A C 1
ATOM 1518 O O . ILE A 1 195 ? -9.073 1.686 33.175 1.00 97.88 195 ILE A O 1
ATOM 1522 N N . LYS A 1 196 ? -9.846 -0.395 33.558 1.00 97.12 196 LYS A N 1
ATOM 1523 C CA . LYS A 1 196 ? -8.563 -1.031 33.884 1.00 97.12 196 LYS A CA 1
ATOM 1524 C C . LYS A 1 196 ? -8.298 -2.153 32.884 1.00 97.12 196 LYS A C 1
ATOM 1526 O O . LYS A 1 196 ? -9.144 -3.019 32.697 1.00 97.12 196 LYS A O 1
ATOM 1531 N N . LEU A 1 197 ? -7.125 -2.161 32.255 1.00 96.56 197 LEU A N 1
ATOM 1532 C CA . LEU A 1 197 ? -6.702 -3.264 31.387 1.00 96.56 197 LEU A CA 1
ATOM 1533 C C . LEU A 1 197 ? -6.136 -4.395 32.249 1.00 96.56 197 LEU A C 1
ATOM 1535 O O . LEU A 1 197 ? -5.082 -4.231 32.865 1.00 96.56 197 LEU A O 1
ATOM 1539 N N . LYS A 1 198 ? -6.823 -5.538 32.289 1.00 95.75 198 LYS A N 1
ATOM 1540 C CA . LYS A 1 198 ? -6.296 -6.765 32.894 1.00 95.75 198 LYS A CA 1
ATOM 1541 C C . LYS A 1 198 ? -5.587 -7.583 31.821 1.00 95.75 198 LYS A C 1
ATOM 1543 O O . LYS A 1 198 ? -6.080 -7.712 30.704 1.00 95.75 198 LYS A O 1
ATOM 1548 N N . ARG A 1 199 ? -4.417 -8.133 32.142 1.00 92.50 199 ARG A N 1
ATOM 1549 C CA . ARG A 1 199 ? -3.773 -9.138 31.288 1.00 92.50 199 ARG A CA 1
ATOM 1550 C C . ARG A 1 199 ? -4.406 -10.481 31.622 1.00 92.50 199 ARG A C 1
ATOM 1552 O O . ARG A 1 199 ? -4.252 -10.953 32.743 1.00 92.50 199 ARG A O 1
ATOM 1559 N N . VAL A 1 200 ? -5.133 -11.053 30.672 1.00 89.88 200 VAL A N 1
ATOM 1560 C CA . VAL A 1 200 ? -5.676 -12.403 30.781 1.00 89.88 200 VAL A CA 1
ATOM 1561 C C . VAL A 1 200 ? -4.794 -13.289 29.921 1.00 89.88 200 VAL A C 1
ATOM 1563 O O . VAL A 1 200 ? -4.660 -13.095 28.714 1.00 89.88 200 VAL A O 1
ATOM 1566 N N . ILE A 1 201 ? -4.142 -14.253 30.559 1.00 85.62 201 ILE A N 1
ATOM 1567 C CA . ILE A 1 201 ? -3.491 -15.334 29.833 1.00 85.62 201 ILE A CA 1
ATOM 1568 C C . ILE A 1 201 ? -4.641 -16.238 29.413 1.00 85.62 201 ILE A C 1
ATOM 1570 O O . ILE A 1 201 ? -5.156 -16.994 30.234 1.00 85.62 201 ILE A O 1
ATOM 1574 N N . ILE A 1 202 ? -5.106 -16.087 28.173 1.00 75.75 202 ILE A N 1
ATOM 1575 C CA . ILE A 1 202 ? -6.108 -16.985 27.607 1.00 75.75 202 ILE A CA 1
ATOM 1576 C C . ILE A 1 202 ? -5.410 -18.338 27.468 1.00 75.75 202 ILE A C 1
ATOM 1578 O O . ILE A 1 202 ? -4.680 -18.602 26.512 1.00 75.75 202 ILE A O 1
ATOM 1582 N N . GLY A 1 203 ? -5.544 -19.161 28.506 1.00 62.72 203 GLY A N 1
ATOM 1583 C CA . GLY A 1 203 ? -5.239 -20.573 28.422 1.00 62.72 203 GLY A CA 1
ATOM 1584 C C . GLY A 1 203 ? -6.179 -21.155 27.382 1.00 62.72 203 GLY A C 1
ATOM 1585 O O . GLY A 1 203 ? -7.390 -20.972 27.482 1.00 62.72 203 GLY A O 1
ATOM 1586 N N . VAL A 1 204 ? -5.607 -21.794 26.363 1.00 53.69 204 VAL A N 1
ATOM 1587 C CA . VAL A 1 204 ? -6.344 -22.623 25.405 1.00 53.69 204 VAL A CA 1
ATOM 1588 C C . VAL A 1 204 ? -7.372 -23.436 26.199 1.00 53.69 204 VAL A C 1
ATOM 1590 O O . VAL A 1 204 ? -6.955 -24.056 27.180 1.00 53.69 204 VAL A O 1
ATOM 1593 N N . PRO A 1 205 ? -8.674 -23.390 25.855 1.00 50.91 205 PRO A N 1
ATOM 1594 C CA . PRO A 1 205 ? -9.703 -24.084 26.614 1.00 50.91 205 PRO A CA 1
ATOM 1595 C C . PRO A 1 205 ? -9.285 -25.542 26.769 1.00 50.91 205 PRO A C 1
ATOM 1597 O O . PRO A 1 205 ? -9.136 -26.271 25.787 1.00 50.91 205 PRO A O 1
ATOM 1600 N N . GLU A 1 206 ? -9.018 -25.928 28.012 1.00 47.91 206 GLU A N 1
ATOM 1601 C CA . GLU A 1 206 ? -8.721 -27.298 28.382 1.00 47.91 206 GLU A CA 1
ATOM 1602 C C . GLU A 1 206 ? -9.963 -28.102 28.001 1.00 47.91 206 GLU A C 1
ATOM 1604 O O . GLU A 1 206 ? -11.049 -27.886 28.547 1.00 47.91 206 GLU A O 1
ATOM 1609 N N . ALA A 1 207 ? -9.827 -28.922 26.953 1.00 46.03 207 ALA A N 1
ATOM 1610 C CA . ALA A 1 207 ? -10.910 -29.737 26.429 1.00 46.03 207 ALA A CA 1
ATOM 1611 C C . ALA A 1 207 ? -11.609 -30.431 27.607 1.00 46.03 207 ALA A C 1
ATOM 1613 O O . ALA A 1 207 ? -10.912 -30.973 28.468 1.00 46.03 207 ALA A O 1
ATOM 1614 N N . PRO A 1 208 ? -12.953 -30.394 27.689 1.00 48.19 208 PRO A N 1
ATOM 1615 C CA . PRO A 1 208 ? -13.679 -30.843 28.865 1.00 48.19 208 PRO A CA 1
ATOM 1616 C C . PRO A 1 208 ? -13.280 -32.281 29.179 1.00 48.19 208 PRO A C 1
ATOM 1618 O O . PRO A 1 208 ? -13.631 -33.213 28.451 1.00 48.19 208 PRO A O 1
ATOM 1621 N N . ALA A 1 209 ? -12.512 -32.448 30.258 1.00 48.81 209 ALA A N 1
ATOM 1622 C CA . ALA A 1 209 ? -12.127 -33.744 30.767 1.00 48.81 209 ALA A CA 1
ATOM 1623 C C . ALA A 1 209 ? -13.416 -34.518 31.052 1.00 48.81 209 ALA A C 1
ATOM 1625 O O . ALA A 1 209 ? -14.154 -34.214 31.995 1.00 48.81 209 ALA A O 1
ATOM 1626 N N . LYS A 1 210 ? -13.710 -35.504 30.197 1.00 48.22 210 LYS A N 1
ATOM 1627 C CA . LYS A 1 210 ? -14.718 -36.529 30.459 1.00 48.22 210 LYS A CA 1
ATOM 1628 C C . LYS A 1 210 ? -14.433 -37.082 31.852 1.00 48.22 210 LYS A C 1
ATOM 1630 O O . LYS A 1 210 ? -13.449 -37.791 32.044 1.00 48.22 210 LYS A O 1
ATOM 1635 N N . LYS A 1 211 ? -15.298 -36.749 32.815 1.00 46.19 211 LYS A N 1
ATOM 1636 C CA . LYS A 1 211 ? -15.369 -37.411 34.121 1.00 46.19 211 LYS A CA 1
ATOM 1637 C C . LYS A 1 211 ? -15.344 -38.926 33.873 1.00 46.19 211 LYS A C 1
ATOM 1639 O O . LYS A 1 211 ? -16.266 -39.414 33.213 1.00 46.19 211 LYS A O 1
ATOM 1644 N N . PRO A 1 212 ? -14.340 -39.676 34.358 1.00 45.94 212 PRO A N 1
ATOM 1645 C CA . PRO A 1 212 ? -14.391 -41.124 34.283 1.00 45.94 212 PRO A CA 1
ATOM 1646 C C . PRO A 1 212 ? -15.578 -41.595 35.126 1.00 45.94 212 PRO A C 1
ATOM 1648 O O . PRO A 1 212 ? -15.674 -41.310 36.322 1.00 45.94 212 PRO A O 1
ATOM 1651 N N . ALA A 1 213 ? -16.521 -42.265 34.466 1.00 51.81 213 ALA A N 1
ATOM 1652 C CA . ALA A 1 213 ? -17.621 -42.941 35.124 1.00 51.81 213 ALA A CA 1
ATOM 1653 C C . ALA A 1 213 ? -17.050 -44.003 36.075 1.00 51.81 213 ALA A C 1
ATOM 1655 O O . ALA A 1 213 ? -16.226 -44.836 35.700 1.00 51.81 213 ALA A O 1
ATOM 1656 N N . LYS A 1 214 ? -17.491 -43.925 37.327 1.00 49.34 214 LYS A N 1
ATOM 1657 C CA . LYS A 1 214 ? -17.157 -44.822 38.429 1.00 49.34 214 LYS A CA 1
ATOM 1658 C C . LYS A 1 214 ? -17.722 -46.216 38.116 1.00 49.34 214 LYS A C 1
ATOM 1660 O O . LYS A 1 214 ? -18.929 -46.415 38.212 1.00 49.34 214 LYS A O 1
ATOM 1665 N N . LEU A 1 215 ? -16.866 -47.158 37.718 1.00 43.91 215 LEU A N 1
ATOM 1666 C CA . LEU A 1 215 ? -17.206 -48.584 37.635 1.00 43.91 215 LEU A CA 1
ATOM 1667 C C . LEU A 1 215 ? -17.088 -49.233 39.032 1.00 43.91 215 LEU A C 1
ATOM 1669 O O . LEU A 1 215 ? -16.180 -48.870 39.787 1.00 43.91 215 LEU A O 1
ATOM 1673 N N . PRO A 1 216 ? -17.996 -50.157 39.402 1.00 50.88 216 PRO A N 1
ATOM 1674 C CA . PRO A 1 216 ? -17.952 -50.873 40.675 1.00 50.88 216 PRO A CA 1
ATOM 1675 C C . PRO A 1 216 ? -16.877 -51.980 40.691 1.00 50.88 216 PRO A C 1
ATOM 1677 O O . PRO A 1 216 ? -16.421 -52.417 39.632 1.00 50.88 216 PRO A O 1
ATOM 1680 N N . PRO A 1 217 ? -16.463 -52.443 41.887 1.00 52.97 217 PRO A N 1
ATOM 1681 C CA . PRO A 1 217 ? -15.392 -53.413 42.047 1.00 52.97 217 PRO A CA 1
ATOM 1682 C C . PRO A 1 217 ? -15.928 -54.839 41.893 1.00 52.97 217 PRO A C 1
ATOM 1684 O O . PRO A 1 217 ? -16.799 -55.270 42.646 1.00 52.97 217 PRO A O 1
ATOM 1687 N N . SER A 1 218 ? -15.357 -55.603 40.966 1.00 44.75 218 SER A N 1
ATOM 1688 C CA . SER A 1 218 ? -15.527 -57.056 40.945 1.00 44.75 218 SER A CA 1
ATOM 1689 C C . SER A 1 218 ? -14.266 -57.749 40.434 1.00 44.75 218 SER A C 1
ATOM 1691 O O . SER A 1 218 ? -13.946 -57.720 39.252 1.00 44.75 218 SER A O 1
ATOM 1693 N N . THR A 1 219 ? -13.592 -58.358 41.408 1.00 40.62 219 THR A N 1
ATOM 1694 C CA . THR A 1 219 ? -13.097 -59.740 41.406 1.00 40.62 219 THR A CA 1
ATOM 1695 C C . THR A 1 219 ? -11.981 -60.126 40.433 1.00 40.62 219 THR A C 1
ATOM 1697 O O . THR A 1 219 ? -12.164 -60.329 39.239 1.00 40.62 219 THR A O 1
ATOM 1700 N N . ILE A 1 220 ? -10.823 -60.344 41.050 1.00 47.84 220 ILE A N 1
ATOM 1701 C CA . ILE A 1 220 ? -9.629 -61.025 40.553 1.00 47.84 220 ILE A CA 1
ATOM 1702 C C . ILE A 1 220 ? -9.965 -62.466 40.130 1.00 47.84 220 ILE A C 1
ATOM 1704 O O . ILE A 1 220 ? -10.542 -63.209 40.925 1.00 47.84 220 ILE A O 1
ATOM 1708 N N . LYS A 1 221 ? -9.516 -62.877 38.936 1.00 43.31 221 LYS A N 1
ATOM 1709 C CA . LYS A 1 221 ? -9.008 -64.233 38.650 1.00 43.31 221 LYS A CA 1
ATOM 1710 C C . LYS A 1 221 ? -8.128 -64.234 37.389 1.00 43.31 221 LYS A C 1
ATOM 1712 O O . LYS A 1 221 ? -8.612 -64.189 36.268 1.00 43.31 221 LYS A O 1
ATOM 1717 N N . GLU A 1 222 ? -6.823 -64.171 37.637 1.00 44.75 222 GLU A N 1
ATOM 1718 C CA . GLU A 1 222 ? -5.789 -65.098 37.152 1.00 44.75 222 GLU A CA 1
ATOM 1719 C C . GLU A 1 222 ? -6.084 -65.926 35.882 1.00 44.75 222 GLU A C 1
ATOM 1721 O O . GLU A 1 222 ? -6.902 -66.840 35.927 1.00 44.75 222 GLU A O 1
ATOM 1726 N N . ALA A 1 223 ? -5.344 -65.663 34.792 1.00 40.03 223 ALA A N 1
ATOM 1727 C CA . ALA A 1 223 ? -4.531 -66.666 34.083 1.00 40.03 223 ALA A CA 1
ATOM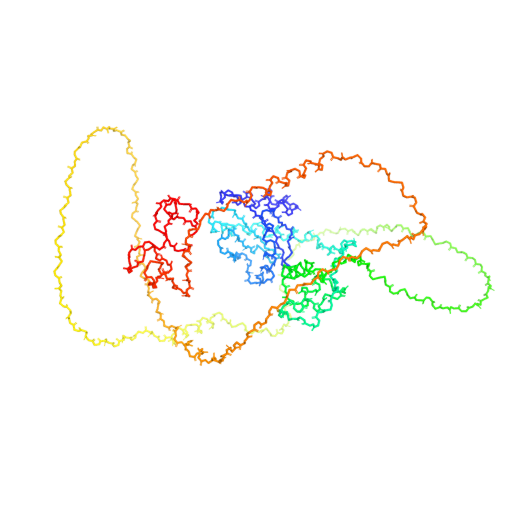 1728 C C . ALA A 1 223 ? -3.811 -66.085 32.841 1.00 40.03 223 ALA A C 1
ATOM 1730 O O . ALA A 1 223 ? -4.439 -65.604 31.908 1.00 40.03 223 ALA A O 1
ATOM 1731 N N . ALA A 1 224 ? -2.485 -66.244 32.862 1.00 47.09 224 ALA A N 1
ATOM 1732 C CA . ALA A 1 224 ? -1.612 -66.717 31.782 1.00 47.09 224 ALA A CA 1
ATOM 1733 C C . ALA A 1 224 ? -1.391 -65.930 30.462 1.00 47.09 224 ALA A C 1
ATOM 1735 O O . ALA A 1 224 ? -2.286 -65.694 29.662 1.00 47.09 224 ALA A O 1
ATOM 1736 N N . ALA A 1 225 ? -0.084 -65.781 30.200 1.00 41.72 225 ALA A N 1
ATOM 1737 C CA . ALA A 1 225 ? 0.623 -65.918 28.921 1.00 41.72 225 ALA A CA 1
ATOM 1738 C C . ALA A 1 225 ? 0.626 -64.748 27.913 1.00 41.72 225 ALA A C 1
ATOM 1740 O O . ALA A 1 225 ? -0.278 -64.539 27.113 1.00 41.72 225 ALA A O 1
ATOM 1741 N N . THR A 1 226 ? 1.780 -64.077 27.894 1.00 47.81 226 THR A N 1
ATOM 1742 C CA . THR A 1 226 ? 2.422 -63.412 26.747 1.00 47.81 226 THR A CA 1
ATOM 1743 C C . THR A 1 226 ? 2.501 -64.328 25.511 1.00 47.81 226 THR A C 1
ATOM 1745 O O . THR A 1 226 ? 2.607 -65.548 25.657 1.00 47.81 226 THR A O 1
ATOM 1748 N N . PRO A 1 227 ? 2.544 -63.762 24.286 1.00 54.72 227 PRO A N 1
ATOM 1749 C CA . PRO A 1 227 ? 3.861 -63.595 23.664 1.00 54.72 227 PRO A CA 1
ATOM 1750 C C . PRO A 1 227 ? 4.057 -62.303 22.853 1.00 54.72 227 PRO A C 1
ATOM 1752 O O . PRO A 1 227 ? 3.129 -61.602 22.456 1.00 54.72 227 PRO A O 1
ATOM 1755 N N . ALA A 1 228 ? 5.340 -62.018 22.645 1.00 53.25 228 ALA A N 1
ATOM 1756 C CA . ALA A 1 228 ? 5.917 -60.893 21.931 1.00 53.25 228 ALA A CA 1
ATOM 1757 C C . ALA A 1 228 ? 5.484 -60.810 20.456 1.00 53.25 228 ALA A C 1
ATOM 1759 O O . ALA A 1 228 ? 5.476 -61.814 19.744 1.00 53.25 228 ALA A O 1
ATOM 1760 N N . VAL A 1 229 ? 5.209 -59.589 19.987 1.00 52.44 229 VAL A N 1
ATOM 1761 C CA . VAL A 1 229 ? 4.998 -59.283 18.567 1.00 52.44 229 VAL A CA 1
ATOM 1762 C C . VAL A 1 229 ? 6.323 -58.845 17.946 1.00 52.44 229 VAL A C 1
ATOM 1764 O O . VAL A 1 229 ? 6.947 -57.870 18.360 1.00 52.44 229 VAL A O 1
ATOM 1767 N N . VAL A 1 230 ? 6.731 -59.640 16.963 1.00 56.31 230 VAL A N 1
ATOM 1768 C CA . VAL A 1 230 ? 7.925 -59.540 16.124 1.00 56.31 230 VAL A CA 1
ATOM 1769 C C . VAL A 1 230 ? 7.727 -58.475 15.038 1.00 56.31 230 VAL A C 1
ATOM 1771 O O . VAL A 1 230 ? 6.641 -58.333 14.480 1.00 56.31 230 VAL A O 1
ATOM 1774 N N . ALA A 1 231 ? 8.797 -57.734 14.745 1.00 51.78 231 ALA A N 1
ATOM 1775 C CA . ALA A 1 231 ? 8.877 -56.734 13.683 1.00 51.78 231 ALA A CA 1
ATOM 1776 C C . ALA A 1 231 ? 8.708 -57.345 12.271 1.00 51.78 231 ALA A C 1
ATOM 1778 O O . ALA A 1 231 ? 9.216 -58.441 12.026 1.00 51.78 231 ALA A O 1
ATOM 1779 N N . PRO A 1 232 ? 8.063 -56.648 11.316 1.00 63.38 232 PRO A N 1
ATOM 1780 C CA . PRO A 1 232 ? 7.988 -57.111 9.933 1.00 63.38 232 PRO A CA 1
ATOM 1781 C C . PRO A 1 232 ? 9.296 -56.839 9.150 1.00 63.38 232 PRO A C 1
ATOM 1783 O O . PRO A 1 232 ? 9.926 -55.797 9.355 1.00 63.38 232 PRO A O 1
ATOM 1786 N N . PRO A 1 233 ? 9.710 -57.751 8.245 1.00 69.75 233 PRO A N 1
ATOM 1787 C CA . PRO A 1 233 ? 10.931 -57.627 7.445 1.00 69.75 233 PRO A CA 1
ATOM 1788 C C . PRO A 1 233 ? 10.747 -56.778 6.167 1.00 69.75 233 PRO A C 1
ATOM 1790 O O . PRO A 1 233 ? 9.619 -56.555 5.721 1.00 69.75 233 PRO A O 1
ATOM 1793 N N . PRO A 1 234 ? 11.857 -56.325 5.547 1.00 61.22 234 PRO A N 1
ATOM 1794 C CA . PRO A 1 234 ? 11.841 -55.505 4.338 1.00 61.22 234 PRO A CA 1
ATOM 1795 C C . PRO A 1 234 ? 11.504 -56.332 3.088 1.00 61.22 234 PRO A C 1
ATOM 1797 O O . PRO A 1 234 ? 12.069 -57.401 2.854 1.00 61.22 234 PRO A O 1
ATOM 1800 N N . VAL A 1 235 ? 10.595 -55.810 2.264 1.00 65.25 235 VAL A N 1
ATOM 1801 C CA . VAL A 1 235 ? 10.173 -56.411 0.991 1.00 65.25 235 VAL A CA 1
ATOM 1802 C C . VAL A 1 235 ? 11.177 -56.051 -0.109 1.00 65.25 235 VAL A C 1
ATOM 1804 O O . VAL A 1 235 ? 11.451 -54.878 -0.357 1.00 65.25 235 VAL A O 1
ATOM 1807 N N . ALA A 1 236 ? 11.727 -57.080 -0.756 1.00 63.50 236 ALA A N 1
ATOM 1808 C CA . ALA A 1 236 ? 12.628 -56.983 -1.901 1.00 63.50 236 ALA A CA 1
ATOM 1809 C C . ALA A 1 236 ? 11.867 -56.711 -3.222 1.00 63.50 236 ALA A C 1
ATOM 1811 O O . ALA A 1 236 ? 10.704 -57.104 -3.349 1.00 63.50 236 ALA A O 1
ATOM 1812 N N . PRO A 1 237 ? 12.507 -56.071 -4.221 1.00 59.84 237 PRO A N 1
ATOM 1813 C CA . PRO A 1 237 ? 11.878 -55.727 -5.494 1.00 59.84 237 PRO A CA 1
ATOM 1814 C C . PRO A 1 237 ? 11.772 -56.928 -6.450 1.00 59.84 237 PRO A C 1
ATOM 1816 O O . PRO A 1 237 ? 12.700 -57.723 -6.591 1.00 59.84 237 PRO A O 1
ATOM 1819 N N . ALA A 1 238 ? 10.625 -57.028 -7.126 1.00 64.44 238 ALA A N 1
ATOM 1820 C CA . ALA A 1 238 ? 10.311 -58.054 -8.119 1.00 64.44 238 ALA A CA 1
ATOM 1821 C C . ALA A 1 238 ? 11.010 -57.804 -9.482 1.00 64.44 238 ALA A C 1
ATOM 1823 O O . ALA A 1 238 ? 11.295 -56.653 -9.824 1.00 64.44 238 ALA A O 1
ATOM 1824 N N . PRO A 1 239 ? 11.278 -58.864 -10.273 1.00 60.88 239 PRO A N 1
ATOM 1825 C CA . PRO A 1 239 ? 12.059 -58.797 -11.509 1.00 60.88 239 PRO A CA 1
ATOM 1826 C C . PRO A 1 239 ? 11.261 -58.261 -12.709 1.00 60.88 239 PRO A C 1
ATOM 1828 O O . PRO A 1 239 ? 10.081 -58.564 -12.885 1.00 60.88 239 PRO A O 1
ATOM 1831 N N . GLN A 1 240 ? 11.940 -57.491 -13.563 1.00 60.78 240 GLN A N 1
ATOM 1832 C CA . GLN A 1 240 ? 11.401 -56.966 -14.820 1.00 60.78 240 GLN A CA 1
ATOM 1833 C C . GLN A 1 240 ? 11.363 -58.045 -15.925 1.00 60.78 240 GLN A C 1
ATOM 1835 O O . GLN A 1 240 ? 12.305 -58.836 -16.029 1.00 60.78 240 GLN A O 1
ATOM 1840 N N . PRO A 1 241 ? 10.324 -58.067 -16.782 1.00 65.50 241 PRO A N 1
ATOM 1841 C CA . PRO A 1 241 ? 10.270 -58.924 -17.966 1.00 65.50 241 PRO A CA 1
ATOM 1842 C C . PRO A 1 241 ? 11.103 -58.366 -19.144 1.00 65.50 241 PRO A C 1
ATOM 1844 O O . PRO A 1 241 ? 11.384 -57.166 -19.193 1.00 65.50 241 PRO A O 1
ATOM 1847 N N . PRO A 1 242 ? 11.507 -59.223 -20.104 1.00 62.16 242 PRO A N 1
ATOM 1848 C CA . PRO A 1 242 ? 12.459 -58.874 -21.156 1.00 62.16 242 PRO A CA 1
ATOM 1849 C C . PRO A 1 242 ? 11.871 -57.957 -22.239 1.00 62.16 242 PRO A C 1
ATOM 1851 O O . PRO A 1 242 ? 10.752 -58.143 -22.716 1.00 62.16 242 PRO A O 1
ATOM 1854 N N . VAL A 1 243 ? 12.693 -56.993 -22.655 1.00 58.34 243 VAL A N 1
ATOM 1855 C CA . VAL A 1 243 ? 12.441 -56.013 -23.720 1.00 58.34 243 VAL A CA 1
ATOM 1856 C C . VAL A 1 243 ? 12.444 -56.704 -25.089 1.00 58.34 243 VAL A C 1
ATOM 1858 O O . VAL A 1 243 ? 13.448 -57.296 -25.484 1.00 58.34 243 VAL A O 1
ATOM 1861 N N . GLN A 1 244 ? 11.336 -56.602 -25.828 1.00 62.75 244 GLN A N 1
ATOM 1862 C CA . GLN A 1 244 ? 11.267 -56.942 -27.254 1.00 62.75 244 GLN A CA 1
ATOM 1863 C C . GLN A 1 244 ? 11.635 -55.718 -28.119 1.00 62.75 244 GLN A C 1
ATOM 1865 O O . GLN A 1 244 ? 11.294 -54.593 -27.749 1.00 62.75 244 GLN A O 1
ATOM 1870 N N . PRO A 1 245 ? 12.315 -55.902 -29.266 1.00 60.97 245 PRO A N 1
ATOM 1871 C CA . PRO A 1 245 ? 12.685 -54.808 -30.160 1.00 60.97 245 PRO A CA 1
ATOM 1872 C C . PRO A 1 245 ? 11.480 -54.254 -30.938 1.00 60.97 245 PRO A C 1
ATOM 1874 O O . PRO A 1 245 ? 10.663 -54.999 -31.477 1.00 60.97 245 PRO A O 1
ATOM 1877 N N . ALA A 1 246 ? 11.397 -52.923 -30.992 1.00 49.88 246 ALA A N 1
ATOM 1878 C CA . ALA A 1 246 ? 10.325 -52.162 -31.624 1.00 49.88 246 ALA A CA 1
ATOM 1879 C C . ALA A 1 246 ? 10.317 -52.297 -33.160 1.00 49.88 246 ALA A C 1
ATOM 1881 O O . ALA A 1 246 ? 11.349 -52.149 -33.816 1.00 49.88 246 ALA A O 1
ATOM 1882 N N . ALA A 1 247 ? 9.126 -52.518 -33.723 1.00 61.53 247 ALA A N 1
ATOM 1883 C CA . ALA A 1 247 ? 8.839 -52.395 -35.151 1.00 61.53 247 ALA A CA 1
ATOM 1884 C C . ALA A 1 247 ? 8.554 -50.921 -35.533 1.00 61.53 247 ALA A C 1
ATOM 1886 O O . ALA A 1 247 ? 8.079 -50.157 -34.687 1.00 61.53 247 ALA A O 1
ATOM 1887 N N . PRO A 1 248 ? 8.830 -50.500 -36.783 1.00 65.38 248 PRO A N 1
ATOM 1888 C CA . PRO A 1 248 ? 8.647 -49.116 -37.224 1.00 65.38 248 PRO A CA 1
ATOM 1889 C C . PRO A 1 248 ? 7.162 -48.719 -37.379 1.00 65.38 248 PRO A C 1
ATOM 1891 O O . PRO A 1 248 ? 6.324 -49.572 -37.685 1.00 65.38 248 PRO A O 1
ATOM 1894 N N . PRO A 1 249 ? 6.824 -47.428 -37.189 1.00 55.97 249 PRO A N 1
ATOM 1895 C CA . PRO A 1 249 ? 5.444 -46.952 -37.132 1.00 55.97 249 PRO A CA 1
ATOM 1896 C C . PRO A 1 249 ? 4.765 -46.937 -38.510 1.00 55.97 249 PRO A C 1
ATOM 1898 O O . PRO A 1 249 ? 5.316 -46.431 -39.488 1.00 55.97 249 PRO A O 1
ATOM 1901 N N . GLN A 1 250 ? 3.537 -47.459 -38.561 1.00 60.47 250 GLN A N 1
ATOM 1902 C CA . GLN A 1 250 ? 2.610 -47.299 -39.685 1.00 60.47 250 GLN A CA 1
ATOM 1903 C C . GLN A 1 250 ? 1.809 -45.985 -39.561 1.00 60.47 250 GLN A C 1
ATOM 1905 O O . GLN A 1 250 ? 1.575 -45.522 -38.441 1.00 60.47 250 GLN A O 1
ATOM 1910 N N . PRO A 1 251 ? 1.378 -45.377 -40.685 1.00 57.56 251 PRO A N 1
ATOM 1911 C CA . PRO A 1 251 ? 0.616 -44.127 -40.683 1.00 57.56 251 PRO A CA 1
ATOM 1912 C C . PRO A 1 251 ? -0.828 -44.324 -40.179 1.00 57.56 251 PRO A C 1
ATOM 1914 O O . PRO A 1 251 ? -1.429 -45.369 -40.441 1.00 57.56 251 PRO A O 1
ATOM 1917 N N . PRO A 1 252 ? -1.416 -43.332 -39.480 1.00 50.88 252 PRO A N 1
ATOM 1918 C CA . PRO A 1 252 ? -2.750 -43.465 -38.907 1.00 50.88 252 PRO A CA 1
ATOM 1919 C C . PRO A 1 252 ? -3.834 -43.438 -39.991 1.00 50.88 252 PRO A C 1
ATOM 1921 O O . PRO A 1 252 ? -4.059 -42.427 -40.655 1.00 50.88 252 PRO A O 1
ATOM 1924 N N . SER A 1 253 ? -4.528 -44.570 -40.123 1.00 48.62 253 SER A N 1
ATOM 1925 C CA . SER A 1 253 ? -5.812 -44.680 -40.807 1.00 48.62 253 SER A CA 1
ATOM 1926 C C . SER A 1 253 ? -6.927 -44.200 -39.879 1.00 48.62 253 SER A C 1
ATOM 1928 O O . SER A 1 253 ? -7.021 -44.604 -38.721 1.00 48.62 253 SER A O 1
ATOM 1930 N N . THR A 1 254 ? -7.763 -43.342 -40.449 1.00 50.88 254 THR A N 1
ATOM 1931 C CA . THR A 1 254 ? -9.104 -42.915 -40.045 1.00 50.88 254 THR A CA 1
ATOM 1932 C C . THR A 1 254 ? -9.868 -43.911 -39.167 1.00 50.88 254 THR A C 1
ATOM 1934 O O . THR A 1 254 ? -10.178 -45.019 -39.600 1.00 50.88 254 THR A O 1
ATOM 1937 N N . TYR A 1 255 ? -10.266 -43.464 -37.971 1.00 41.72 255 TYR A N 1
ATOM 1938 C CA . TYR A 1 255 ? -11.348 -44.073 -37.200 1.00 41.72 255 TYR A CA 1
ATOM 1939 C C . TYR A 1 255 ? -12.422 -43.045 -36.859 1.00 41.72 255 TYR A C 1
ATOM 1941 O O . TYR A 1 255 ? -12.146 -41.901 -36.502 1.00 41.72 255 TYR A O 1
ATOM 1949 N N . ALA A 1 256 ? -13.652 -43.514 -37.040 1.00 48.28 256 ALA A N 1
ATOM 1950 C CA . ALA A 1 256 ? -14.911 -42.819 -36.893 1.00 48.28 256 ALA A CA 1
ATOM 1951 C C . ALA A 1 256 ? -15.177 -42.361 -35.452 1.00 48.28 256 ALA A C 1
ATOM 1953 O O . ALA A 1 256 ? -14.883 -43.065 -34.486 1.00 48.28 256 ALA A O 1
ATOM 1954 N N . VAL A 1 257 ? -15.786 -41.181 -35.346 1.00 41.78 257 VAL A N 1
ATOM 1955 C CA . VAL A 1 257 ? -16.225 -40.542 -34.104 1.00 41.78 257 VAL A CA 1
ATOM 1956 C C . VAL A 1 257 ? -17.633 -41.045 -33.737 1.00 41.78 257 VAL A C 1
ATOM 1958 O O . VAL A 1 257 ? -18.511 -41.038 -34.603 1.00 41.78 257 VAL A O 1
ATOM 1961 N N . PRO A 1 258 ? -17.887 -41.472 -32.486 1.00 51.56 258 PRO A N 1
ATOM 1962 C CA . PRO A 1 258 ? -19.233 -41.737 -31.989 1.00 51.56 258 PRO A CA 1
ATOM 1963 C C . PRO A 1 258 ? -19.968 -40.435 -31.623 1.00 51.56 258 PRO A C 1
ATOM 1965 O O . PRO A 1 258 ? -19.371 -39.478 -31.133 1.00 51.56 258 PRO A O 1
ATOM 1968 N N . ALA A 1 259 ? -21.279 -40.427 -31.874 1.00 47.88 259 ALA A N 1
ATOM 1969 C CA . ALA A 1 259 ? -22.186 -39.286 -31.768 1.00 47.88 259 ALA A CA 1
ATOM 1970 C C . ALA A 1 259 ? -22.155 -38.570 -30.400 1.00 47.88 259 ALA A C 1
ATOM 1972 O O . ALA A 1 259 ? -22.441 -39.172 -29.363 1.00 47.88 259 ALA A O 1
ATOM 1973 N N . MET A 1 260 ? -21.865 -37.265 -30.433 1.00 43.06 260 MET A N 1
ATOM 1974 C CA . MET A 1 260 ? -22.031 -36.317 -29.328 1.00 43.06 260 MET A CA 1
ATOM 1975 C C . MET A 1 260 ? -23.399 -35.625 -29.404 1.00 43.06 260 MET A C 1
ATOM 1977 O O . MET A 1 260 ? -23.916 -35.346 -30.484 1.00 43.06 260 MET A O 1
ATOM 1981 N N . ALA A 1 261 ? -23.956 -35.352 -28.225 1.00 47.88 261 ALA A N 1
ATOM 1982 C CA . ALA A 1 261 ? -25.139 -34.528 -27.991 1.00 47.88 261 ALA A CA 1
ATOM 1983 C C . ALA A 1 261 ? -24.983 -33.098 -28.568 1.00 47.88 261 ALA A C 1
ATOM 1985 O O . ALA A 1 261 ? -23.850 -32.625 -28.693 1.00 47.88 261 ALA A O 1
ATOM 1986 N N . PRO A 1 262 ? -26.090 -32.406 -28.912 1.00 49.91 262 PRO A N 1
ATOM 1987 C CA . PRO A 1 262 ? -26.037 -31.130 -29.620 1.00 49.91 262 PRO A CA 1
ATOM 1988 C C . PRO A 1 262 ? -25.430 -30.022 -28.750 1.00 49.91 262 PRO A C 1
ATOM 1990 O O . PRO A 1 262 ? -25.869 -29.778 -27.625 1.00 49.91 262 PRO A O 1
ATOM 1993 N N . ALA A 1 263 ? -24.400 -29.377 -29.297 1.00 46.06 263 ALA A N 1
ATOM 1994 C CA . ALA A 1 263 ? -23.769 -28.182 -28.756 1.00 46.06 263 ALA A CA 1
ATOM 1995 C C . ALA A 1 263 ? -24.669 -26.949 -28.993 1.00 46.06 263 ALA A C 1
ATOM 1997 O O . ALA A 1 263 ? -25.460 -26.964 -29.939 1.00 46.06 263 ALA A O 1
ATOM 1998 N N . PRO A 1 264 ? -24.561 -25.889 -28.170 1.00 52.53 264 PRO A N 1
ATOM 1999 C CA . PRO A 1 264 ? -25.255 -24.631 -28.423 1.00 52.53 264 PRO A CA 1
ATOM 2000 C C . PRO A 1 264 ? -24.766 -24.023 -29.741 1.00 52.53 264 PRO A C 1
ATOM 2002 O O . PRO A 1 264 ? -23.563 -23.983 -30.002 1.00 52.53 264 PRO A O 1
ATOM 2005 N N . GLU A 1 265 ? -25.719 -23.596 -30.566 1.00 56.16 265 GLU A N 1
ATOM 2006 C CA . GLU A 1 265 ? -25.500 -22.997 -31.880 1.00 56.16 265 GLU A CA 1
ATOM 2007 C C . GLU A 1 265 ? -24.556 -21.795 -31.757 1.00 56.16 265 GLU A C 1
ATOM 2009 O O . GLU A 1 265 ? -24.898 -20.745 -31.216 1.00 56.16 265 GLU A O 1
ATOM 2014 N N . THR A 1 266 ? -23.327 -21.972 -32.233 1.00 53.12 266 THR A N 1
ATOM 2015 C CA . THR A 1 266 ? -22.405 -20.877 -32.509 1.00 53.12 266 THR A CA 1
ATOM 2016 C C . THR A 1 266 ? -22.953 -20.118 -33.707 1.00 53.12 266 THR A C 1
ATOM 2018 O O . THR A 1 266 ? -22.850 -20.609 -34.832 1.00 53.12 266 THR A O 1
ATOM 2021 N N . GLN A 1 267 ? -23.548 -18.951 -33.456 1.00 62.88 267 GLN A N 1
ATOM 2022 C CA . GLN A 1 267 ? -23.840 -17.971 -34.499 1.00 62.88 267 GLN A CA 1
ATOM 2023 C C . GLN A 1 267 ? -22.551 -17.710 -35.278 1.00 62.88 267 GLN A C 1
ATOM 2025 O O . GLN A 1 267 ? -21.500 -17.433 -34.693 1.00 62.88 267 GLN A O 1
ATOM 2030 N N . SER A 1 268 ? -22.612 -17.897 -36.593 1.00 78.06 268 SER A N 1
ATOM 2031 C CA . SER A 1 268 ? -21.465 -17.667 -37.466 1.00 78.06 268 SER A CA 1
ATOM 2032 C C . SER A 1 268 ? -21.045 -16.201 -37.395 1.00 78.06 268 SER A C 1
ATOM 2034 O O . SER A 1 268 ? -21.895 -15.317 -37.319 1.00 78.06 268 SER A O 1
ATOM 2036 N N . GLU A 1 269 ? -19.740 -15.928 -37.443 1.00 73.19 269 GLU A N 1
ATOM 2037 C CA . GLU A 1 269 ? -19.205 -14.557 -37.405 1.00 73.19 269 GLU A CA 1
ATOM 2038 C C . GLU A 1 269 ? -19.806 -13.661 -38.510 1.00 73.19 269 GLU A C 1
ATOM 2040 O O . GLU A 1 269 ? -19.899 -12.449 -38.337 1.00 73.19 269 GLU A O 1
ATOM 2045 N N . GLU A 1 270 ? -20.299 -14.250 -39.605 1.00 77.50 270 GLU A N 1
ATOM 2046 C CA . GLU A 1 270 ? -21.014 -13.554 -40.683 1.00 77.50 270 GLU A CA 1
ATOM 2047 C C . GLU A 1 270 ? -22.416 -13.049 -40.282 1.00 77.50 270 GLU A C 1
ATOM 2049 O O . GLU A 1 270 ? -22.836 -11.989 -40.752 1.00 77.50 270 GLU A O 1
ATOM 2054 N N . GLU A 1 271 ? -23.127 -13.736 -39.380 1.00 79.00 271 GLU A N 1
ATOM 2055 C CA . GLU A 1 271 ? -24.413 -13.255 -38.844 1.00 79.00 271 GLU A CA 1
ATOM 2056 C C . GLU A 1 271 ? -24.202 -12.089 -37.878 1.00 79.00 271 GLU A C 1
ATOM 2058 O O . GLU A 1 271 ? -24.911 -11.090 -37.960 1.00 79.00 271 GLU A O 1
ATOM 2063 N N . ILE A 1 272 ? -23.165 -12.164 -37.038 1.00 81.12 272 ILE A N 1
ATOM 2064 C CA . ILE A 1 272 ? -22.815 -11.091 -36.096 1.00 81.12 272 ILE A CA 1
ATOM 2065 C C . ILE A 1 272 ? -22.391 -9.825 -36.859 1.00 81.12 272 ILE A C 1
ATOM 2067 O O . ILE A 1 272 ? -22.752 -8.710 -36.479 1.00 81.12 272 ILE A O 1
ATOM 2071 N N . PHE A 1 273 ? -21.654 -9.979 -37.966 1.00 83.94 273 PHE A N 1
ATOM 2072 C CA . PHE A 1 273 ? -21.291 -8.849 -38.823 1.00 83.94 273 PHE A CA 1
ATOM 2073 C C . PHE A 1 273 ? -22.491 -8.256 -39.567 1.00 83.94 273 PHE A C 1
ATOM 2075 O O . PHE A 1 273 ? -22.550 -7.037 -39.724 1.00 83.94 273 PHE A O 1
ATOM 2082 N N . SER A 1 274 ? -23.451 -9.080 -39.988 1.00 86.06 274 SER A N 1
ATOM 2083 C CA . SER A 1 274 ? -24.659 -8.593 -40.665 1.00 86.06 274 SER A CA 1
ATOM 2084 C C . SER A 1 274 ? -25.554 -7.795 -39.709 1.00 86.06 274 SER A C 1
ATOM 2086 O O . SER A 1 274 ? -26.012 -6.711 -40.061 1.00 86.06 274 SER A O 1
ATOM 2088 N N . GLU A 1 275 ? -25.708 -8.255 -38.462 1.00 86.06 275 GLU A N 1
ATOM 2089 C CA . GLU A 1 275 ? -26.486 -7.547 -37.433 1.00 86.06 275 GLU A CA 1
ATOM 2090 C C . GLU A 1 275 ? -25.865 -6.192 -37.049 1.00 86.06 275 GLU A C 1
ATOM 2092 O O . GLU A 1 275 ? -26.577 -5.218 -36.798 1.00 86.06 275 GLU A O 1
ATOM 2097 N N . LEU A 1 276 ? -24.530 -6.095 -37.038 1.00 85.75 276 LEU A N 1
ATOM 2098 C CA . LEU A 1 276 ? -23.832 -4.849 -36.715 1.00 85.75 276 LEU A CA 1
ATOM 2099 C C . LEU A 1 276 ? -23.954 -3.800 -37.832 1.00 85.75 276 LEU A C 1
ATOM 2101 O O . LEU A 1 276 ? -24.050 -2.606 -37.543 1.00 85.75 276 LEU A O 1
ATOM 2105 N N . VAL A 1 277 ? -23.964 -4.230 -39.097 1.00 86.88 277 VAL A N 1
ATOM 2106 C CA . VAL A 1 277 ? -24.145 -3.332 -40.250 1.00 86.88 277 VAL A CA 1
ATOM 2107 C C . VAL A 1 277 ? -25.574 -2.786 -40.291 1.00 86.88 277 VAL A C 1
ATOM 2109 O O . VAL A 1 277 ? -25.749 -1.576 -40.436 1.00 86.88 277 VAL A O 1
ATOM 2112 N N . ASP A 1 278 ? -26.580 -3.628 -40.036 1.00 84.81 278 ASP A N 1
ATOM 2113 C CA . ASP A 1 278 ? -27.981 -3.191 -39.947 1.00 84.81 278 ASP A CA 1
ATOM 2114 C C . ASP A 1 278 ? -28.218 -2.203 -38.790 1.00 84.81 278 ASP A C 1
ATOM 2116 O O . ASP A 1 278 ? -29.072 -1.316 -38.880 1.00 84.81 278 ASP A O 1
ATOM 2120 N N . PHE A 1 279 ? -27.445 -2.310 -37.703 1.00 81.06 279 PHE A N 1
ATOM 2121 C CA . PHE A 1 279 ? -27.533 -1.379 -36.577 1.00 81.06 279 PHE A CA 1
ATOM 2122 C C . PHE A 1 279 ? -26.956 0.006 -36.906 1.00 81.06 279 PHE A C 1
ATOM 2124 O O . PHE A 1 279 ? -27.497 1.021 -36.466 1.00 81.06 279 PHE A O 1
ATOM 2131 N N . ILE A 1 280 ? -25.884 0.070 -37.701 1.00 77.50 280 ILE A N 1
ATOM 2132 C CA . ILE A 1 280 ? -25.273 1.340 -38.119 1.00 77.50 280 ILE A CA 1
ATOM 2133 C C . ILE A 1 280 ? -26.208 2.092 -39.078 1.00 77.50 280 ILE A C 1
ATOM 2135 O O . ILE A 1 280 ? -26.406 3.297 -38.902 1.00 77.50 280 ILE A O 1
ATOM 2139 N N . ASP A 1 281 ? -26.873 1.391 -39.999 1.00 78.00 281 ASP A N 1
ATOM 2140 C CA . ASP A 1 281 ? -27.823 2.001 -40.944 1.00 78.00 281 ASP A CA 1
ATOM 2141 C C . ASP A 1 281 ? -29.124 2.499 -40.281 1.00 78.00 281 ASP A C 1
ATOM 2143 O O . ASP A 1 281 ? -29.808 3.372 -40.822 1.00 78.00 281 ASP A O 1
ATOM 2147 N N . GLN A 1 282 ? -29.461 2.016 -39.078 1.00 75.25 282 GLN A N 1
ATOM 2148 C CA . GLN A 1 282 ? -30.606 2.518 -38.302 1.00 75.25 282 GLN A CA 1
ATOM 2149 C C . GLN A 1 282 ? -30.304 3.784 -37.490 1.00 75.25 282 GLN A C 1
ATOM 2151 O O . GLN A 1 282 ? -31.231 4.429 -36.987 1.00 75.25 282 GLN A O 1
ATOM 2156 N N . THR A 1 283 ? -29.038 4.191 -37.377 1.00 65.12 283 THR A N 1
ATOM 2157 C CA . THR A 1 283 ? -28.690 5.444 -36.702 1.00 65.12 283 THR A CA 1
ATOM 2158 C C . THR A 1 283 ? -28.807 6.619 -37.674 1.00 65.12 283 THR A C 1
ATOM 2160 O O . THR A 1 283 ? -27.987 6.811 -38.566 1.00 65.12 283 THR A O 1
ATOM 2163 N N . GLN A 1 284 ? -29.874 7.414 -37.532 1.00 63.41 284 GLN A N 1
ATOM 2164 C CA . GLN A 1 284 ? -30.048 8.624 -38.340 1.00 63.41 284 GLN A CA 1
ATOM 2165 C C . GLN A 1 284 ? -28.910 9.627 -38.074 1.00 63.41 284 GLN A C 1
ATOM 2167 O O . GLN A 1 284 ? -28.534 9.824 -36.914 1.00 63.41 284 GLN A O 1
ATOM 2172 N N . PRO A 1 285 ? -28.389 10.316 -39.107 1.00 60.44 285 PRO A N 1
ATOM 2173 C CA . PRO A 1 285 ? -27.364 11.332 -38.923 1.00 60.44 285 PRO A CA 1
ATOM 2174 C C . PRO A 1 285 ? -27.924 12.509 -38.114 1.00 60.44 285 PRO A C 1
ATOM 2176 O O . PRO A 1 285 ? -28.885 13.169 -38.515 1.00 60.44 285 PRO A O 1
ATOM 2179 N N . ILE A 1 286 ? -27.297 12.794 -36.971 1.00 54.88 286 ILE A N 1
ATOM 2180 C CA . ILE A 1 286 ? -27.551 13.999 -36.179 1.00 54.88 286 ILE A CA 1
ATOM 2181 C C . ILE A 1 286 ? -26.978 15.180 -36.968 1.00 54.88 286 ILE A C 1
ATOM 2183 O O . ILE A 1 286 ? -25.792 15.484 -36.905 1.00 54.88 286 ILE A O 1
ATOM 2187 N N . GLY A 1 287 ? -27.828 15.809 -37.774 1.00 58.56 287 GLY A N 1
ATOM 2188 C CA . GLY A 1 287 ? -27.443 16.904 -38.656 1.00 58.56 287 GLY A CA 1
ATOM 2189 C C . GLY A 1 287 ? -28.650 17.699 -39.129 1.00 58.56 287 GLY A C 1
ATOM 2190 O O . GLY A 1 287 ? -28.909 17.777 -40.326 1.00 58.56 287 GLY A O 1
ATOM 2191 N N . MET A 1 288 ? -29.405 18.288 -38.199 1.00 57.34 288 MET A N 1
ATOM 2192 C CA . MET A 1 288 ? -30.313 19.390 -38.525 1.00 57.34 288 MET A CA 1
ATOM 2193 C C . MET A 1 288 ? -29.753 20.690 -37.933 1.00 57.34 288 MET A C 1
ATOM 2195 O O . MET A 1 288 ? -29.445 20.718 -36.740 1.00 57.34 288 MET A O 1
ATOM 2199 N N . PRO A 1 289 ? -29.606 21.766 -38.727 1.00 53.94 289 PRO A N 1
ATOM 2200 C CA . PRO A 1 289 ? -29.148 23.050 -38.216 1.00 53.94 289 PRO A CA 1
ATOM 220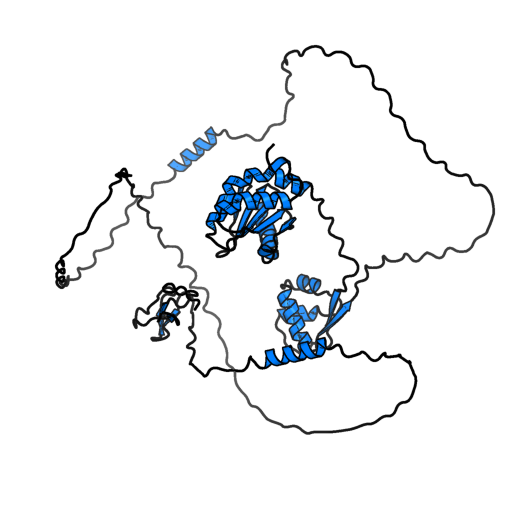1 C C . PRO A 1 289 ? -30.202 23.655 -37.281 1.00 53.94 289 PRO A C 1
ATOM 2203 O O . PRO A 1 289 ? -31.390 23.714 -37.607 1.00 53.94 289 PRO A O 1
ATOM 2206 N N . ALA A 1 290 ? -29.755 24.098 -36.106 1.00 55.84 290 ALA A N 1
ATOM 2207 C CA . ALA A 1 290 ? -30.583 24.810 -35.141 1.00 55.84 290 ALA A CA 1
ATOM 2208 C C . ALA A 1 290 ? -31.072 26.160 -35.716 1.00 55.84 290 ALA A C 1
ATOM 2210 O O . ALA A 1 290 ? -30.332 26.805 -36.463 1.00 55.84 290 ALA A O 1
ATOM 2211 N N . PRO A 1 291 ? -32.294 26.610 -35.376 1.00 51.22 291 PRO A N 1
ATOM 2212 C CA . PRO A 1 291 ? -32.824 27.891 -35.835 1.00 51.22 291 PRO A CA 1
ATOM 2213 C C . PRO A 1 291 ? -32.025 29.074 -35.263 1.00 51.22 291 PRO A C 1
ATOM 2215 O O . PRO A 1 291 ? -31.721 29.115 -34.070 1.00 51.22 291 PRO A O 1
ATOM 2218 N N . GLU A 1 292 ? -31.705 30.036 -36.134 1.00 54.56 292 GLU A N 1
ATOM 2219 C CA . GLU A 1 292 ? -30.991 31.276 -35.811 1.00 54.56 292 GLU A CA 1
ATOM 2220 C C . GLU A 1 292 ? -31.653 32.050 -34.652 1.00 54.56 292 GLU A C 1
ATOM 2222 O O . GLU A 1 292 ? -32.863 32.307 -34.690 1.00 54.56 292 GLU A O 1
ATOM 2227 N N . PRO A 1 293 ? -30.885 32.484 -33.635 1.00 61.72 293 PRO A N 1
ATOM 2228 C CA . PRO A 1 293 ? -31.390 33.390 -32.612 1.00 61.72 293 PRO A CA 1
ATOM 2229 C C . PRO A 1 293 ? -31.568 34.819 -33.167 1.00 61.72 293 PRO A C 1
ATOM 2231 O O . PRO A 1 293 ? -30.782 35.266 -34.007 1.00 61.72 293 PRO A O 1
ATOM 2234 N N . PRO A 1 294 ? -32.575 35.578 -32.691 1.00 54.78 294 PRO A N 1
ATOM 2235 C CA . PRO A 1 294 ? -32.872 36.911 -33.202 1.00 54.78 294 PRO A CA 1
ATOM 2236 C C . PRO A 1 294 ? -31.755 37.921 -32.900 1.00 54.78 294 PRO A C 1
ATOM 2238 O O . PRO A 1 294 ? -31.181 37.954 -31.809 1.00 54.78 294 PRO A O 1
ATOM 2241 N N . ALA A 1 295 ? -31.495 38.769 -33.897 1.00 46.97 295 ALA A N 1
ATOM 2242 C CA . ALA A 1 295 ? -30.453 39.787 -33.931 1.00 46.97 295 ALA A CA 1
ATOM 2243 C C . ALA A 1 295 ? -30.438 40.696 -32.688 1.00 46.97 295 ALA A C 1
ATOM 2245 O O . ALA A 1 295 ? -31.428 41.354 -32.359 1.00 46.97 295 ALA A O 1
ATOM 2246 N N . GLN A 1 296 ? -29.276 40.780 -32.036 1.00 56.56 296 GLN A N 1
ATOM 2247 C CA . GLN A 1 296 ? -29.004 41.781 -31.006 1.00 56.56 296 GLN A CA 1
ATOM 2248 C C . GLN A 1 296 ? -28.603 43.126 -31.645 1.00 56.56 296 GLN A C 1
ATOM 2250 O O . GLN A 1 296 ? -27.916 43.140 -32.669 1.00 56.56 296 GLN A O 1
ATOM 2255 N N . PRO A 1 297 ? -29.014 44.267 -31.060 1.00 53.41 297 PRO A N 1
ATOM 2256 C CA . PRO A 1 297 ? -28.721 45.590 -31.598 1.00 53.41 297 PRO A CA 1
ATOM 2257 C C . PRO A 1 297 ? -27.243 45.975 -31.428 1.00 53.41 297 PRO A C 1
ATOM 2259 O O . PRO A 1 297 ? -26.617 45.710 -30.402 1.00 53.41 297 PRO A O 1
ATOM 2262 N N . ALA A 1 298 ? -26.711 46.635 -32.458 1.00 46.59 298 ALA A N 1
ATOM 2263 C CA . ALA A 1 298 ? -25.321 47.056 -32.578 1.00 46.59 298 ALA A CA 1
ATOM 2264 C C . ALA A 1 298 ? -24.861 47.970 -31.426 1.00 46.59 298 ALA A C 1
ATOM 2266 O O . ALA A 1 298 ? -25.467 49.008 -31.152 1.00 46.59 298 ALA A O 1
ATOM 2267 N N . ILE A 1 299 ? -23.739 47.606 -30.800 1.00 52.53 299 ILE A N 1
ATOM 2268 C CA . ILE A 1 299 ? -23.017 48.440 -29.832 1.00 52.53 299 ILE A CA 1
ATOM 2269 C C . ILE A 1 299 ? -21.979 49.282 -30.601 1.00 52.53 299 ILE A C 1
ATOM 2271 O O . ILE A 1 299 ? -21.231 48.722 -31.406 1.00 52.53 299 ILE A O 1
ATOM 2275 N N . PRO A 1 300 ? -21.901 50.609 -30.383 1.00 55.09 300 PRO A N 1
ATOM 2276 C CA . PRO A 1 300 ? -20.968 51.480 -31.092 1.00 55.09 300 PRO A CA 1
ATOM 2277 C C . PRO A 1 300 ? -19.510 51.240 -30.671 1.00 55.09 300 PRO A C 1
ATOM 2279 O O . PRO A 1 300 ? -19.176 51.193 -29.486 1.00 55.09 300 PRO A O 1
ATOM 2282 N N . SER A 1 301 ? -18.636 51.115 -31.671 1.00 49.06 301 SER A N 1
ATOM 2283 C CA . SER A 1 301 ? -17.190 50.955 -31.524 1.00 49.06 301 SER A CA 1
ATOM 2284 C C . SER A 1 301 ? -16.534 52.205 -30.929 1.00 49.06 301 SER A C 1
ATOM 2286 O O . SER A 1 301 ? -16.677 53.305 -31.462 1.00 49.06 301 SER A O 1
ATOM 2288 N N . TYR A 1 302 ? -15.760 52.027 -29.857 1.00 58.19 302 TYR A N 1
ATOM 2289 C CA . TYR A 1 302 ? -14.839 53.046 -29.348 1.00 58.19 302 TYR A CA 1
ATOM 2290 C C . TYR A 1 302 ? -13.465 52.939 -30.041 1.00 58.19 302 TYR A C 1
ATOM 2292 O O . TYR A 1 302 ? -13.010 51.827 -30.318 1.00 58.19 302 TYR A O 1
ATOM 2300 N N . PRO A 1 303 ? -12.783 54.069 -30.310 1.00 52.97 303 PRO A N 1
ATOM 2301 C CA . PRO A 1 303 ? -11.485 54.090 -30.981 1.00 52.97 303 PRO A CA 1
ATOM 2302 C C . PRO A 1 303 ? -10.351 53.586 -30.073 1.00 52.97 303 PRO A C 1
ATOM 2304 O O . PRO A 1 303 ? -10.229 53.996 -28.918 1.00 52.97 303 PRO A O 1
ATOM 2307 N N . GLN A 1 304 ? -9.500 52.710 -30.617 1.00 56.62 304 GLN A N 1
ATOM 2308 C CA . GLN A 1 304 ? -8.265 52.252 -29.971 1.00 56.62 304 GLN A CA 1
ATOM 2309 C C . GLN A 1 304 ? -7.239 53.398 -29.843 1.00 56.62 304 GLN A C 1
ATOM 2311 O O . GLN A 1 304 ? -7.071 54.169 -30.791 1.00 56.62 304 GLN A O 1
ATOM 2316 N N . PRO A 1 305 ? -6.506 53.502 -28.718 1.00 60.56 305 PRO A N 1
ATOM 2317 C CA . PRO A 1 305 ? -5.380 54.421 -28.588 1.00 60.56 305 PRO A CA 1
ATOM 2318 C C . PRO A 1 305 ? -4.118 53.907 -29.320 1.00 60.56 305 PRO A C 1
ATOM 2320 O O . PRO A 1 305 ? -3.936 52.696 -29.458 1.00 60.56 305 PRO A O 1
ATOM 2323 N N . PRO A 1 306 ? -3.237 54.816 -29.783 1.00 55.78 306 PRO A N 1
ATOM 2324 C CA . PRO A 1 306 ? -2.115 54.492 -30.662 1.00 55.78 306 PRO A CA 1
ATOM 2325 C C . PRO A 1 306 ? -0.973 53.748 -29.954 1.00 55.78 306 PRO A C 1
ATOM 2327 O O . PRO A 1 306 ? -0.550 54.101 -28.853 1.00 55.78 306 PRO A O 1
ATOM 2330 N N . SER A 1 307 ? -0.448 52.738 -30.648 1.00 51.22 307 SER A N 1
ATOM 2331 C CA . SER A 1 307 ? 0.703 51.920 -30.265 1.00 51.22 307 SER A CA 1
ATOM 2332 C C . SER A 1 307 ? 1.997 52.738 -30.166 1.00 51.22 307 SER A C 1
ATOM 2334 O O . SER A 1 307 ? 2.313 53.542 -31.043 1.00 51.22 307 SER A O 1
ATOM 2336 N N . ALA A 1 308 ? 2.762 52.501 -29.098 1.00 55.62 308 ALA A N 1
ATOM 2337 C CA . ALA A 1 308 ? 4.064 53.113 -28.847 1.00 55.62 308 ALA A CA 1
ATOM 2338 C C . ALA A 1 308 ? 5.160 52.601 -29.816 1.00 55.62 308 ALA A C 1
ATOM 2340 O O . ALA A 1 308 ? 5.091 51.453 -30.263 1.00 55.62 308 ALA A O 1
ATOM 2341 N N . PRO A 1 309 ? 6.182 53.424 -30.129 1.00 63.44 309 PRO A N 1
ATOM 2342 C CA . PRO A 1 309 ? 7.229 53.082 -31.092 1.00 63.44 309 PRO A CA 1
ATOM 2343 C C . PRO A 1 309 ? 8.299 52.121 -30.526 1.00 63.44 309 PRO A C 1
ATOM 2345 O O . PRO A 1 309 ? 8.560 52.127 -29.319 1.00 63.44 309 PRO A O 1
ATOM 2348 N N . PRO A 1 310 ? 8.957 51.319 -31.388 1.00 59.28 310 PRO A N 1
ATOM 2349 C CA . PRO A 1 310 ? 9.989 50.365 -30.984 1.00 59.28 310 PRO A CA 1
ATOM 2350 C C . PRO A 1 310 ? 11.339 51.051 -30.686 1.00 59.28 310 PRO A C 1
ATOM 2352 O O . PRO A 1 310 ? 11.686 52.030 -31.351 1.00 59.28 310 PRO A O 1
ATOM 2355 N N . PRO A 1 311 ? 12.140 50.541 -29.730 1.00 55.44 311 PRO A N 1
ATOM 2356 C CA . PRO A 1 311 ? 13.474 51.071 -29.465 1.00 55.44 311 PRO A CA 1
ATOM 2357 C C . PRO A 1 311 ? 14.517 50.592 -30.490 1.00 55.44 311 PRO A C 1
ATOM 2359 O O . PRO A 1 311 ? 14.564 49.423 -30.873 1.00 55.44 311 PRO A O 1
ATOM 2362 N N . SER A 1 312 ? 15.371 51.534 -30.896 1.00 52.53 312 SER A N 1
ATOM 2363 C CA . SER A 1 312 ? 16.501 51.389 -31.821 1.00 52.53 312 SER A CA 1
ATOM 2364 C C . SER A 1 312 ? 17.623 50.465 -31.305 1.00 52.53 312 SER A C 1
ATOM 2366 O O . SER A 1 312 ? 17.815 50.351 -30.092 1.00 52.53 312 SER A O 1
ATOM 2368 N N . PRO A 1 313 ? 18.418 49.853 -32.208 1.00 55.19 313 PRO A N 1
ATOM 2369 C CA . PRO A 1 313 ? 19.483 48.921 -31.848 1.00 55.19 313 PRO A CA 1
ATOM 2370 C C . PRO A 1 313 ? 20.765 49.646 -31.415 1.00 55.19 313 PRO A C 1
ATOM 2372 O O . PRO A 1 313 ? 21.186 50.621 -32.036 1.00 55.19 313 PRO A O 1
ATOM 2375 N N . SER A 1 314 ? 21.399 49.128 -30.361 1.00 50.88 314 SER A N 1
ATOM 2376 C CA . SER A 1 314 ? 22.714 49.567 -29.889 1.00 50.88 314 SER A CA 1
ATOM 2377 C C . SER A 1 314 ? 23.819 48.637 -30.396 1.00 50.88 314 SER A C 1
ATOM 2379 O O . SER A 1 314 ? 23.640 47.427 -30.532 1.00 50.88 314 SER A O 1
ATOM 2381 N N . THR A 1 315 ? 24.950 49.252 -30.701 1.00 48.53 315 THR A N 1
ATOM 2382 C CA . THR A 1 315 ? 26.070 48.772 -31.510 1.00 48.53 315 THR A CA 1
ATOM 2383 C C . THR A 1 315 ? 27.154 48.051 -30.688 1.00 48.53 315 THR A C 1
ATOM 2385 O O . THR A 1 315 ? 27.505 48.523 -29.610 1.00 48.53 315 THR A O 1
ATOM 2388 N N . ALA A 1 316 ? 27.788 47.044 -31.320 1.00 41.19 316 ALA A N 1
ATOM 2389 C CA . ALA A 1 316 ? 29.188 46.573 -31.163 1.00 41.19 316 ALA A CA 1
ATOM 2390 C C . ALA A 1 316 ? 29.564 45.613 -29.992 1.00 41.19 316 ALA A C 1
ATOM 2392 O O . ALA A 1 316 ? 28.872 45.602 -28.979 1.00 41.19 316 ALA A O 1
ATOM 2393 N N . PRO A 1 317 ? 30.714 44.879 -30.044 1.00 57.66 317 PRO A N 1
ATOM 2394 C CA . PRO A 1 317 ? 31.561 44.467 -31.183 1.00 57.66 317 PRO A CA 1
ATOM 2395 C C . PRO A 1 317 ? 31.945 42.954 -31.236 1.00 57.66 317 PRO A C 1
ATOM 2397 O O . PRO A 1 317 ? 31.849 42.205 -30.271 1.00 57.66 317 PRO A O 1
ATOM 2400 N N . LEU A 1 318 ? 32.444 42.579 -32.423 1.00 46.28 318 LEU A N 1
ATOM 2401 C CA . LEU A 1 318 ? 33.308 41.457 -32.854 1.00 46.28 318 LEU A CA 1
ATOM 2402 C C . LEU A 1 318 ? 34.122 40.678 -31.790 1.00 46.28 318 LEU A C 1
ATOM 2404 O O . LEU A 1 318 ? 34.894 41.308 -31.072 1.00 46.28 318 LEU A O 1
ATOM 2408 N N . ASN A 1 319 ? 34.106 39.326 -31.840 1.00 42.59 319 ASN A N 1
ATOM 2409 C CA . ASN A 1 319 ? 35.290 38.450 -32.076 1.00 42.59 319 ASN A CA 1
ATOM 2410 C C . ASN A 1 319 ? 34.935 36.928 -32.158 1.00 42.59 319 ASN A C 1
ATOM 2412 O O . ASN A 1 319 ? 33.765 36.603 -31.968 1.00 42.59 319 ASN A O 1
ATOM 2416 N N . PRO A 1 320 ? 35.844 35.990 -32.543 1.00 55.19 320 PRO A N 1
ATOM 2417 C CA . PRO A 1 320 ? 35.597 35.137 -33.708 1.00 55.19 320 PRO A CA 1
ATOM 2418 C C . PRO A 1 320 ? 35.658 33.607 -33.468 1.00 55.19 320 PRO A C 1
ATOM 2420 O O . PRO A 1 320 ? 36.169 33.119 -32.467 1.00 55.19 320 PRO A O 1
ATOM 2423 N N . ALA A 1 321 ? 35.247 32.892 -34.522 1.00 38.09 321 ALA A N 1
ATOM 2424 C CA . ALA A 1 321 ? 35.744 31.593 -34.999 1.00 38.09 321 ALA A CA 1
ATOM 2425 C C . ALA A 1 321 ? 35.282 30.262 -34.348 1.00 38.09 321 ALA A C 1
ATOM 2427 O O . ALA A 1 321 ? 35.735 29.871 -33.276 1.00 38.09 321 ALA A O 1
ATOM 2428 N N . SER A 1 322 ? 34.606 29.475 -35.211 1.00 42.69 322 SER A N 1
ATOM 2429 C CA . SER A 1 322 ? 34.645 27.997 -35.378 1.00 42.69 322 SER A CA 1
ATOM 2430 C C . SER A 1 322 ? 33.485 27.169 -34.792 1.00 42.69 322 SER A C 1
ATOM 2432 O O . SER A 1 322 ? 32.940 27.524 -33.755 1.00 42.69 322 SER A O 1
ATOM 2434 N N . PRO A 1 323 ? 33.194 25.974 -35.354 1.00 51.62 323 PRO A N 1
ATOM 2435 C CA . PRO A 1 323 ? 32.900 25.692 -36.760 1.00 51.62 323 PRO A CA 1
ATOM 2436 C C . PRO A 1 323 ? 31.511 25.038 -36.944 1.00 51.62 323 PRO A C 1
ATOM 2438 O O . PRO A 1 323 ? 30.940 24.439 -36.035 1.00 51.62 323 PRO A O 1
ATOM 2441 N N . GLN A 1 324 ? 30.982 25.155 -38.162 1.00 39.66 324 GLN A N 1
ATOM 2442 C CA . GLN A 1 324 ? 29.695 24.611 -38.591 1.00 39.66 324 GLN A CA 1
ATOM 2443 C C . GLN A 1 324 ? 29.666 23.075 -38.573 1.00 39.66 324 GLN A C 1
ATOM 2445 O O . GLN A 1 324 ? 30.514 22.428 -39.183 1.00 39.66 324 GLN A O 1
ATOM 2450 N N . VAL A 1 325 ? 28.605 22.509 -37.995 1.00 37.59 325 VAL A N 1
ATOM 2451 C CA . VAL A 1 325 ? 28.089 21.187 -38.368 1.00 37.59 325 VAL A CA 1
ATOM 2452 C C . VAL A 1 325 ? 26.640 21.386 -38.795 1.00 37.59 325 VAL A C 1
ATOM 2454 O O . VAL A 1 325 ? 25.773 21.713 -37.988 1.00 37.59 325 VAL A O 1
ATOM 2457 N N . SER A 1 326 ? 26.416 21.261 -40.102 1.00 43.16 326 SER A N 1
ATOM 2458 C CA . SER A 1 326 ? 25.097 21.289 -40.728 1.00 43.16 326 SER A CA 1
ATOM 2459 C C . SER A 1 326 ? 24.351 19.993 -40.430 1.00 43.16 326 SER A C 1
ATOM 2461 O O . SER A 1 326 ? 24.840 18.916 -40.761 1.00 43.16 326 SER A O 1
ATOM 2463 N N . ALA A 1 327 ? 23.144 20.103 -39.885 1.00 38.41 327 ALA A N 1
ATOM 2464 C CA . ALA A 1 327 ? 22.122 19.070 -39.981 1.00 38.41 327 ALA A CA 1
ATOM 2465 C C . ALA A 1 327 ? 20.762 19.764 -40.130 1.00 38.41 327 ALA A C 1
ATOM 2467 O O . ALA A 1 327 ? 20.274 20.409 -39.204 1.00 38.41 327 ALA A O 1
ATOM 2468 N N . GLN A 1 328 ? 20.191 19.680 -41.332 1.00 50.78 328 GLN A N 1
ATOM 2469 C CA . GLN A 1 328 ? 18.798 20.033 -41.603 1.00 50.78 328 GLN A CA 1
ATOM 2470 C C . GLN A 1 328 ? 17.873 19.074 -40.839 1.00 50.78 328 GLN A C 1
ATOM 2472 O O . GLN A 1 328 ? 18.080 17.862 -40.934 1.00 50.78 328 GLN A O 1
ATOM 2477 N N . PRO A 1 329 ? 16.814 19.552 -40.172 1.00 44.66 329 PRO A N 1
ATOM 2478 C CA . PRO A 1 329 ? 15.662 18.717 -39.894 1.00 44.66 329 PRO A CA 1
ATOM 2479 C C . PRO A 1 329 ? 14.644 18.847 -41.031 1.00 44.66 329 PRO A C 1
ATOM 2481 O O . PRO A 1 329 ? 14.267 19.944 -41.447 1.00 44.66 329 PRO A O 1
ATOM 2484 N N . ALA A 1 330 ? 14.233 17.688 -41.538 1.00 37.00 330 ALA A N 1
ATOM 2485 C CA . ALA A 1 330 ? 13.131 17.529 -42.467 1.00 37.00 330 ALA A CA 1
ATOM 2486 C C . ALA A 1 330 ? 11.826 18.054 -41.851 1.00 37.00 330 ALA A C 1
ATOM 2488 O O . ALA A 1 330 ? 11.547 17.839 -40.670 1.00 37.00 330 ALA A O 1
ATOM 2489 N N . ALA A 1 331 ? 11.042 18.736 -42.682 1.00 37.44 331 ALA A N 1
ATOM 2490 C CA . ALA A 1 331 ? 9.682 19.139 -42.383 1.00 37.44 331 ALA A CA 1
ATOM 2491 C C . ALA A 1 331 ? 8.822 17.896 -42.117 1.00 37.44 331 ALA A C 1
ATOM 2493 O O . ALA A 1 331 ? 8.743 16.999 -42.955 1.00 37.44 331 ALA A O 1
ATOM 2494 N N . VAL A 1 332 ? 8.191 17.858 -40.947 1.00 40.25 332 VAL A N 1
ATOM 2495 C CA . VAL A 1 332 ? 7.095 16.941 -40.640 1.00 40.25 332 VAL A CA 1
ATOM 2496 C C . VAL A 1 332 ? 5.845 17.806 -40.561 1.00 40.25 332 VAL A C 1
ATOM 2498 O O . VAL A 1 332 ? 5.736 18.658 -39.679 1.00 40.25 332 VAL A O 1
ATOM 2501 N N . GLU A 1 333 ? 4.952 17.626 -41.532 1.00 39.66 333 GLU A N 1
ATOM 2502 C CA . GLU A 1 333 ? 3.591 18.157 -41.515 1.00 39.66 333 GLU A CA 1
ATOM 2503 C C . GLU A 1 333 ? 2.878 17.676 -40.247 1.00 39.66 333 GLU A C 1
ATOM 2505 O O . GLU A 1 333 ? 2.732 16.476 -40.014 1.00 39.66 333 GLU A O 1
ATOM 2510 N N . MET A 1 334 ? 2.444 18.624 -39.418 1.00 34.84 334 MET A N 1
ATOM 2511 C CA . MET A 1 334 ? 1.478 18.374 -38.358 1.00 34.84 334 MET A CA 1
ATOM 2512 C C . MET A 1 334 ? 0.090 18.652 -38.926 1.00 34.84 334 MET A C 1
ATOM 2514 O O . MET A 1 334 ? -0.254 19.800 -39.187 1.00 34.84 334 MET A O 1
ATOM 2518 N N . SER A 1 335 ? -0.695 17.598 -39.122 1.00 36.72 335 SER A N 1
ATOM 2519 C CA . SER A 1 335 ? -2.132 17.697 -39.355 1.00 36.72 335 SER A CA 1
ATOM 2520 C C . SER A 1 335 ? -2.826 18.143 -38.064 1.00 36.72 335 SER A C 1
ATOM 2522 O O . SER A 1 335 ? -2.751 17.448 -37.046 1.00 36.72 335 SER A O 1
ATOM 2524 N N . GLU A 1 336 ? -3.478 19.305 -38.119 1.00 36.84 336 GLU A N 1
ATOM 2525 C CA . GLU A 1 336 ? -4.453 19.783 -37.138 1.00 36.84 336 GLU A CA 1
ATOM 2526 C C . GLU A 1 336 ? -5.575 18.752 -36.965 1.00 36.84 336 GLU A C 1
ATOM 2528 O O . GLU A 1 336 ? -6.219 18.346 -37.929 1.00 36.84 336 GLU A O 1
ATOM 2533 N N . ILE A 1 337 ? -5.801 18.325 -35.723 1.00 39.53 337 ILE A N 1
ATOM 2534 C CA . ILE A 1 337 ? -7.009 17.606 -35.317 1.00 39.53 337 ILE A CA 1
ATOM 2535 C C . ILE A 1 337 ? -7.845 18.628 -34.548 1.00 39.53 337 ILE A C 1
ATOM 2537 O O . ILE A 1 337 ? -7.515 18.980 -33.413 1.00 39.53 337 ILE A O 1
ATOM 2541 N N . GLU A 1 338 ? -8.885 19.143 -35.201 1.00 36.12 338 GLU A N 1
ATOM 2542 C CA . GLU A 1 338 ? -9.926 19.957 -34.579 1.00 36.12 338 GLU A CA 1
ATOM 2543 C C . GLU A 1 338 ? -10.679 19.098 -33.554 1.00 36.12 338 GLU A C 1
ATOM 2545 O O . GLU A 1 338 ? -11.268 18.070 -33.885 1.00 36.12 338 GLU A O 1
ATOM 2550 N N . GLY A 1 339 ? -10.609 19.488 -32.280 1.00 39.44 339 GLY A N 1
ATOM 2551 C CA . GLY A 1 339 ? -11.385 18.879 -31.204 1.00 39.44 339 GLY A CA 1
ATOM 2552 C C . GLY A 1 339 ? -12.724 19.592 -31.044 1.00 39.44 339 GLY A C 1
ATOM 2553 O O . GLY A 1 339 ? -12.753 20.793 -30.774 1.00 39.44 339 GLY A O 1
ATOM 2554 N N . GLU A 1 340 ? -13.820 18.849 -31.185 1.00 40.91 340 GLU A N 1
ATOM 2555 C CA . GLU A 1 340 ? -15.180 19.318 -30.910 1.00 40.91 340 GLU A CA 1
ATOM 2556 C C . GLU A 1 340 ? -15.400 19.642 -29.415 1.00 40.91 340 GLU A C 1
ATOM 2558 O O . GLU A 1 340 ? -14.837 18.978 -28.536 1.00 40.91 340 GLU A O 1
ATOM 2563 N N . PRO A 1 341 ? -16.241 20.642 -29.086 1.00 50.38 341 PRO A N 1
ATOM 2564 C CA . PRO A 1 341 ? -16.580 20.979 -27.708 1.00 50.38 341 PRO A CA 1
ATOM 2565 C C . PRO A 1 341 ? -17.661 20.046 -27.135 1.00 50.38 341 PRO A C 1
ATOM 2567 O O . PRO A 1 341 ? -18.751 19.910 -27.684 1.00 50.38 341 PRO A O 1
ATOM 2570 N N . VAL A 1 342 ? -17.388 19.460 -25.967 1.00 42.34 342 VAL A N 1
ATOM 2571 C CA . VAL A 1 342 ? -18.375 18.710 -25.174 1.00 42.34 342 VAL A CA 1
ATOM 2572 C C . VAL A 1 342 ? -19.314 19.700 -24.475 1.00 42.34 342 VAL A C 1
ATOM 2574 O O . VAL A 1 342 ? -18.871 20.531 -23.683 1.00 42.34 342 VAL A O 1
ATOM 2577 N N . SER A 1 343 ? -20.611 19.618 -24.770 1.00 43.94 343 SER A N 1
ATOM 2578 C CA . SER A 1 343 ? -21.658 20.482 -24.217 1.00 43.94 343 SER A CA 1
ATOM 2579 C C . SER A 1 343 ? -21.965 20.189 -22.741 1.00 43.94 343 SER A C 1
ATOM 2581 O O . SER A 1 343 ? -22.311 19.065 -22.375 1.00 43.94 343 SER A O 1
ATOM 2583 N N . GLU A 1 344 ? -21.910 21.234 -21.911 1.00 48.22 344 GLU A N 1
ATOM 2584 C CA . GLU A 1 344 ? -22.432 21.295 -20.540 1.00 48.22 344 GLU A CA 1
ATOM 2585 C C . GLU A 1 344 ? -23.971 21.319 -20.547 1.00 48.22 344 GLU A C 1
ATOM 2587 O O . GLU A 1 344 ? -24.573 22.368 -20.759 1.00 48.22 344 GLU A O 1
ATOM 2592 N N . ALA A 1 345 ? -24.630 20.183 -20.309 1.00 47.16 345 ALA A N 1
ATOM 2593 C CA . ALA A 1 345 ? -26.082 20.159 -20.089 1.00 47.16 345 ALA A CA 1
ATOM 2594 C C . ALA A 1 345 ? -26.555 18.920 -19.309 1.00 47.16 345 ALA A C 1
ATOM 2596 O O . ALA A 1 345 ? -27.391 18.172 -19.800 1.00 47.16 345 ALA A O 1
ATOM 2597 N N . VAL A 1 346 ? -26.035 18.673 -18.097 1.00 46.81 346 VAL A N 1
ATOM 2598 C CA . VAL A 1 346 ? -26.626 17.674 -17.175 1.00 46.81 346 VAL A CA 1
ATOM 2599 C C . VAL A 1 346 ? -26.399 18.051 -15.701 1.00 46.81 346 VAL A C 1
ATOM 2601 O O . VAL A 1 346 ? -25.811 17.275 -14.967 1.00 46.81 346 VAL A O 1
ATOM 2604 N N . PHE A 1 347 ? -26.815 19.231 -15.228 1.00 45.31 347 PHE A N 1
ATOM 2605 C CA . PHE A 1 347 ? -26.879 19.503 -13.776 1.00 45.31 347 PHE A CA 1
ATOM 2606 C C . PHE A 1 347 ? -27.914 20.589 -13.453 1.00 45.31 347 PHE A C 1
ATOM 2608 O O . PHE A 1 347 ? -27.546 21.714 -13.132 1.00 45.31 347 PHE A O 1
ATOM 2615 N N . ASP A 1 348 ? -29.204 20.251 -13.514 1.00 40.53 348 ASP A N 1
ATOM 2616 C CA . ASP A 1 348 ? -30.272 21.165 -13.071 1.00 40.53 348 ASP A CA 1
ATOM 2617 C C . ASP A 1 348 ? -31.435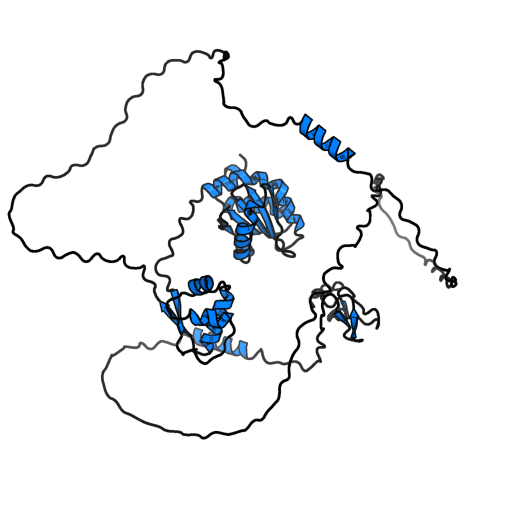 20.442 -12.359 1.00 40.53 348 ASP A C 1
ATOM 2619 O O . ASP A 1 348 ? -32.600 20.764 -12.556 1.00 40.53 348 ASP A O 1
ATOM 2623 N N . ASP A 1 349 ? -31.131 19.433 -11.525 1.00 42.31 349 ASP A N 1
ATOM 2624 C CA . ASP A 1 349 ? -32.184 18.668 -10.825 1.00 42.31 349 ASP A CA 1
ATOM 2625 C C . ASP A 1 349 ? -31.847 18.268 -9.372 1.00 42.31 349 ASP A C 1
ATOM 2627 O O . ASP A 1 349 ? -32.210 17.201 -8.883 1.00 42.31 349 ASP A O 1
ATOM 2631 N N . LEU A 1 350 ? -31.114 19.123 -8.642 1.00 41.88 350 LEU A N 1
ATOM 2632 C CA . LEU A 1 350 ? -30.798 18.885 -7.218 1.00 41.88 350 LEU A CA 1
ATOM 2633 C C . LEU A 1 350 ? -31.090 20.065 -6.276 1.00 41.88 350 LEU A C 1
ATOM 2635 O O . LEU A 1 350 ? -30.693 20.041 -5.111 1.00 41.88 350 LEU A O 1
ATOM 2639 N N . ALA A 1 351 ? -31.804 21.091 -6.746 1.00 44.62 351 ALA A N 1
ATOM 2640 C CA . ALA A 1 351 ? -32.076 22.303 -5.967 1.00 44.62 351 ALA A CA 1
ATOM 2641 C C . ALA A 1 351 ? -33.411 22.295 -5.187 1.00 44.62 351 ALA A C 1
ATOM 2643 O O . ALA A 1 351 ? -33.729 23.284 -4.533 1.00 44.62 351 ALA A O 1
ATOM 2644 N N . SER A 1 352 ? -34.190 21.207 -5.204 1.00 38.31 352 SER A N 1
ATOM 2645 C CA . SER A 1 352 ? -35.546 21.179 -4.620 1.00 38.31 352 SER A CA 1
ATOM 2646 C C . SER A 1 352 ? -35.684 20.448 -3.273 1.00 38.31 352 SER A C 1
ATOM 2648 O O . SER A 1 352 ? -36.793 20.369 -2.750 1.00 38.31 352 SER A O 1
ATOM 2650 N N . PHE A 1 353 ? -34.600 19.936 -2.672 1.00 41.59 353 PHE A N 1
ATOM 2651 C CA . PHE A 1 353 ? -34.713 18.961 -1.567 1.00 41.59 353 PHE A CA 1
ATOM 2652 C C . PHE A 1 353 ? -34.228 19.397 -0.171 1.00 41.59 353 PHE A C 1
ATOM 2654 O O . PHE A 1 353 ? -34.182 18.567 0.735 1.00 41.59 353 PHE A O 1
ATOM 2661 N N . LEU A 1 354 ? -33.878 20.668 0.056 1.00 38.53 354 LEU A N 1
ATOM 2662 C CA . LEU A 1 354 ? -33.367 21.123 1.363 1.00 38.53 354 LEU A CA 1
ATOM 2663 C C . LEU A 1 354 ? -33.990 22.440 1.839 1.00 38.53 354 LEU A C 1
ATOM 2665 O O . LEU A 1 354 ? -33.279 23.394 2.142 1.00 38.53 354 LEU A O 1
ATOM 2669 N N . ASP A 1 355 ? -35.315 22.469 1.967 1.00 40.16 355 ASP A N 1
ATOM 2670 C CA . ASP A 1 355 ? -35.992 23.517 2.735 1.00 40.16 355 ASP A CA 1
ATOM 2671 C C . ASP A 1 355 ? -37.097 22.921 3.613 1.00 40.16 355 ASP A C 1
ATOM 2673 O O . ASP A 1 355 ? -38.273 22.906 3.257 1.00 40.16 355 ASP A O 1
ATOM 2677 N N . GLN A 1 356 ? -36.691 22.329 4.740 1.00 41.38 356 GLN A N 1
ATOM 2678 C CA . GLN A 1 356 ? -37.555 22.045 5.890 1.00 41.38 356 GLN A CA 1
ATOM 2679 C C . GLN A 1 356 ? -36.717 21.488 7.044 1.00 41.38 356 GLN A C 1
ATOM 2681 O O . GLN A 1 356 ? -36.469 20.293 7.096 1.00 41.38 356 GLN A O 1
ATOM 2686 N N . THR A 1 357 ? -36.291 22.360 7.965 1.00 35.25 357 THR A N 1
ATOM 2687 C CA . THR A 1 357 ? -36.367 22.139 9.426 1.00 35.25 357 THR A CA 1
ATOM 2688 C C . THR A 1 357 ? -35.879 23.390 10.174 1.00 35.25 357 THR A C 1
ATOM 2690 O O . THR A 1 357 ? -34.684 23.584 10.384 1.00 35.25 357 THR A O 1
ATOM 2693 N N . ALA A 1 358 ? -36.821 24.217 10.624 1.00 38.66 358 ALA A N 1
ATOM 2694 C CA . ALA A 1 358 ? -36.763 24.847 11.951 1.00 38.66 358 ALA A CA 1
ATOM 2695 C C . ALA A 1 358 ? -37.233 23.785 12.998 1.00 38.66 358 ALA A C 1
ATOM 2697 O O . ALA A 1 358 ? -37.743 22.758 12.534 1.00 38.66 358 ALA A O 1
ATOM 2698 N N . PRO A 1 359 ? -37.184 23.961 14.349 1.00 51.62 359 PRO A N 1
ATOM 2699 C CA . PRO A 1 359 ? -37.194 25.249 15.064 1.00 51.62 359 PRO A CA 1
ATOM 2700 C C . PRO A 1 359 ? -36.576 25.284 16.508 1.00 51.62 359 PRO A C 1
ATOM 2702 O O . PRO A 1 359 ? -35.980 24.323 16.983 1.00 51.62 359 PRO A O 1
ATOM 2705 N N . MET A 1 360 ? -36.839 26.414 17.195 1.00 34.81 360 MET A N 1
ATOM 2706 C CA . MET A 1 360 ? -37.023 26.651 18.653 1.00 34.81 360 MET A CA 1
ATOM 2707 C C . MET A 1 360 ? -35.829 27.022 19.563 1.00 34.81 360 MET A C 1
ATOM 2709 O O . MET A 1 360 ? -34.987 26.205 19.920 1.00 34.81 360 MET A O 1
ATOM 2713 N N . ASP A 1 361 ? -35.876 28.295 19.980 1.00 37.59 361 ASP A N 1
ATOM 2714 C CA . ASP A 1 361 ? -35.793 28.858 21.342 1.00 37.59 361 ASP A CA 1
ATOM 2715 C C . ASP A 1 361 ? -35.044 28.115 22.463 1.00 37.59 361 ASP A C 1
ATOM 2717 O O . ASP A 1 361 ? -35.415 27.022 22.890 1.00 37.59 361 ASP A O 1
ATOM 2721 N N . ALA A 1 362 ? -34.086 28.825 23.073 1.00 36.16 362 ALA A N 1
ATOM 2722 C CA . ALA A 1 362 ? -33.496 28.478 24.362 1.00 36.16 362 ALA A CA 1
ATOM 2723 C C . ALA A 1 362 ? -33.596 29.659 25.341 1.00 36.16 362 ALA A C 1
ATOM 2725 O O . ALA A 1 362 ? -32.893 30.664 25.237 1.00 36.16 362 ALA A O 1
ATOM 2726 N N . THR A 1 363 ? -34.487 29.490 26.313 1.00 35.16 363 THR A N 1
ATOM 2727 C CA . THR A 1 363 ? -34.679 30.320 27.504 1.00 35.16 363 THR A CA 1
ATOM 2728 C C . THR A 1 363 ? -33.584 30.025 28.544 1.00 35.16 363 THR A C 1
ATOM 2730 O O . THR A 1 363 ? -33.290 28.867 28.836 1.00 35.16 363 THR A O 1
ATOM 2733 N N . ALA A 1 364 ? -32.987 31.076 29.116 1.00 40.16 364 ALA A N 1
ATOM 2734 C CA . ALA A 1 364 ? -32.101 31.024 30.289 1.00 40.16 364 ALA A CA 1
ATOM 2735 C C . ALA A 1 364 ? -32.882 30.625 31.564 1.00 40.16 364 ALA A C 1
ATOM 2737 O O . ALA A 1 364 ? -34.082 30.897 31.622 1.00 40.16 364 ALA A O 1
ATOM 2738 N N . PRO A 1 365 ? -32.249 30.050 32.614 1.00 50.47 365 PRO A N 1
ATOM 2739 C CA . PRO A 1 365 ? -31.765 30.931 33.691 1.00 50.47 365 PRO A CA 1
ATOM 2740 C C . PRO A 1 365 ? -30.578 30.431 34.561 1.00 50.47 365 PRO A C 1
ATOM 2742 O O . PRO A 1 365 ? -30.333 29.242 34.724 1.00 50.47 365 PRO A O 1
ATOM 2745 N N . GLN A 1 366 ? -29.901 31.433 35.139 1.00 34.44 366 GLN A N 1
ATOM 2746 C CA . GLN A 1 366 ? -29.348 31.603 36.502 1.00 34.44 366 GLN A CA 1
ATOM 2747 C C . GLN A 1 366 ? -28.521 30.515 37.228 1.00 34.44 366 GLN A C 1
ATOM 2749 O O . GLN A 1 366 ? -28.925 29.377 37.434 1.00 34.44 366 GLN A O 1
ATOM 2754 N N . ALA A 1 367 ? -27.381 30.997 37.742 1.00 39.03 367 ALA A N 1
ATOM 2755 C CA . ALA A 1 367 ? -26.533 30.420 38.788 1.00 39.03 367 ALA A CA 1
ATOM 2756 C C . ALA A 1 367 ? -27.226 30.399 40.173 1.00 39.03 367 ALA A C 1
ATOM 2758 O O . ALA A 1 367 ? -28.240 31.075 40.358 1.00 39.03 367 ALA A O 1
ATOM 2759 N N . PRO A 1 368 ? -26.646 29.704 41.173 1.00 51.03 368 PRO A N 1
ATOM 2760 C CA . PRO A 1 368 ? -25.781 30.445 42.097 1.00 51.03 368 PRO A CA 1
ATOM 2761 C C . PRO A 1 368 ? -24.549 29.678 42.614 1.00 51.03 368 PRO A C 1
ATOM 2763 O O . PRO A 1 368 ? -24.362 28.482 42.402 1.00 51.03 368 PRO A O 1
ATOM 2766 N N . ALA A 1 369 ? -23.701 30.465 43.273 1.00 41.22 369 ALA A N 1
ATOM 2767 C CA . ALA A 1 369 ? -22.469 30.125 43.963 1.00 41.22 369 ALA A CA 1
ATOM 2768 C C . ALA A 1 369 ? -22.697 29.290 45.232 1.00 41.22 369 ALA A C 1
ATOM 2770 O O . ALA A 1 369 ? -23.707 29.487 45.895 1.00 41.22 369 ALA A O 1
ATOM 2771 N N . GLU A 1 370 ? -21.705 28.480 45.621 1.00 32.84 370 GLU A N 1
ATOM 2772 C CA . GLU A 1 370 ? -21.295 28.333 47.026 1.00 32.84 370 GLU A CA 1
ATOM 2773 C C . GLU A 1 370 ? -19.927 27.639 47.153 1.00 32.84 370 GLU A C 1
ATOM 2775 O O . GLU A 1 370 ? -19.570 26.735 46.396 1.00 32.84 370 GLU A O 1
ATOM 2780 N N . SER A 1 371 ? -19.148 28.151 48.102 1.00 37.75 371 SER A N 1
ATOM 2781 C CA . SER A 1 371 ? -17.750 27.849 48.424 1.00 37.75 371 SER A CA 1
ATOM 2782 C C . SER A 1 371 ? -17.649 26.762 49.524 1.00 37.75 371 SER A C 1
ATOM 2784 O O . SER A 1 371 ? -18.667 26.397 50.108 1.00 37.75 371 SER A O 1
ATOM 2786 N N . PRO A 1 372 ? -16.446 26.232 49.837 1.00 54.75 372 PRO A N 1
ATOM 2787 C CA . PRO A 1 372 ? -16.252 24.971 50.563 1.00 54.75 372 PRO A CA 1
ATOM 2788 C C . PRO A 1 372 ? -16.080 25.154 52.082 1.00 54.75 372 PRO A C 1
ATOM 2790 O O . PRO A 1 372 ? -15.905 26.279 52.557 1.00 54.75 372 PRO A O 1
ATOM 2793 N N . PRO A 1 373 ? -15.966 24.040 52.836 1.00 54.19 373 PRO A N 1
ATOM 2794 C CA . PRO A 1 373 ? -14.925 24.029 53.862 1.00 54.19 373 PRO A CA 1
ATOM 2795 C C . PRO A 1 373 ? -14.111 22.727 53.985 1.00 54.19 373 PRO A C 1
ATOM 2797 O O . PRO A 1 373 ? -14.571 21.612 53.747 1.00 54.19 373 PRO A O 1
ATOM 2800 N N . HIS A 1 374 ? -12.867 22.952 54.415 1.00 40.72 374 HIS A N 1
ATOM 2801 C CA . HIS A 1 374 ? -11.918 22.050 55.068 1.00 40.72 374 HIS A CA 1
ATOM 2802 C C . HIS A 1 374 ? -12.544 21.046 56.044 1.00 40.72 374 HIS A C 1
ATOM 2804 O O . HIS A 1 374 ? -13.344 21.467 56.871 1.00 40.72 374 HIS A O 1
ATOM 2810 N N . VAL A 1 375 ? -11.997 19.820 56.106 1.00 38.25 375 VAL A N 1
ATOM 2811 C CA . VAL A 1 375 ? -11.721 19.119 57.379 1.00 38.25 375 VAL A CA 1
ATOM 2812 C C . VAL A 1 375 ? -10.471 18.235 57.241 1.00 38.25 375 VAL A C 1
ATOM 2814 O O . VAL A 1 375 ? -10.436 17.284 56.463 1.00 38.25 375 VAL A O 1
ATOM 2817 N N . SER A 1 376 ? -9.453 18.571 58.032 1.00 41.81 376 SER A N 1
ATOM 2818 C CA . SER A 1 376 ? -8.315 17.729 58.414 1.00 41.81 376 SER A CA 1
ATOM 2819 C C . SER A 1 376 ? -8.756 16.670 59.431 1.00 41.81 376 SER A C 1
ATOM 2821 O O . SER A 1 376 ? -9.563 16.976 60.305 1.00 41.81 376 SER A O 1
ATOM 2823 N N . GLY A 1 377 ? -8.182 15.464 59.404 1.00 33.12 377 GLY A N 1
ATOM 2824 C CA . GLY A 1 377 ? -8.449 14.467 60.447 1.00 33.12 377 GLY A CA 1
ATOM 2825 C C . GLY A 1 377 ? -7.539 13.245 60.390 1.00 33.12 377 GLY A C 1
ATOM 2826 O O . GLY A 1 377 ? -7.806 12.302 59.655 1.00 33.12 377 GLY A O 1
ATOM 2827 N N . SER A 1 378 ? -6.473 13.286 61.187 1.00 38.62 378 SER A N 1
ATOM 2828 C CA . SER A 1 378 ? -5.577 12.181 61.536 1.00 38.62 378 SER A CA 1
ATOM 2829 C C . SER A 1 378 ? -6.293 11.045 62.275 1.00 38.62 378 SER A C 1
ATOM 2831 O O . SER A 1 378 ? -7.126 11.309 63.136 1.00 38.62 378 SER A O 1
ATOM 2833 N N . SER A 1 379 ? -5.896 9.797 62.016 1.00 37.09 379 SER A N 1
ATOM 2834 C CA . SER A 1 379 ? -6.035 8.595 62.875 1.00 37.09 379 SER A CA 1
ATOM 2835 C C . SER A 1 379 ? -5.144 7.527 62.210 1.00 37.09 379 SER A C 1
ATOM 2837 O O . SER A 1 379 ? -5.422 7.159 61.076 1.00 37.09 379 SER A O 1
ATOM 2839 N N . LEU A 1 380 ? -3.945 7.143 62.660 1.00 40.28 380 LEU A N 1
ATOM 2840 C CA . LEU A 1 380 ? -3.487 6.597 63.945 1.00 40.28 380 LEU A CA 1
ATOM 2841 C C . LEU A 1 380 ? -4.285 5.363 64.376 1.00 40.28 380 LEU A C 1
ATOM 2843 O O . LEU A 1 380 ? -5.203 5.470 65.179 1.00 40.28 380 LEU A O 1
ATOM 2847 N N . LEU A 1 381 ? -3.907 4.205 63.825 1.00 40.62 381 LEU A N 1
ATOM 2848 C CA . LEU A 1 381 ? -4.122 2.897 64.439 1.00 40.62 381 LEU A CA 1
ATOM 2849 C C . LEU A 1 381 ? -2.892 2.017 64.204 1.00 40.62 381 LEU A C 1
ATOM 2851 O O . LEU A 1 381 ? -2.543 1.683 63.071 1.00 40.62 381 LEU A O 1
ATOM 2855 N N . GLU A 1 382 ? -2.245 1.698 65.320 1.00 43.06 382 GLU A N 1
ATOM 2856 C CA . GLU A 1 382 ? -1.324 0.585 65.503 1.00 43.06 382 GLU A CA 1
ATOM 2857 C C . GLU A 1 382 ? -2.044 -0.743 65.227 1.00 43.06 382 GLU A C 1
ATOM 2859 O O . GLU A 1 382 ? -3.211 -0.925 65.577 1.00 43.06 382 GLU A O 1
ATOM 2864 N N . GLY A 1 383 ? -1.327 -1.678 64.610 1.00 37.22 383 GLY A N 1
ATOM 2865 C CA . GLY A 1 383 ? -1.778 -3.042 64.366 1.00 37.22 383 GLY A CA 1
ATOM 2866 C C . GLY A 1 383 ? -0.578 -3.912 64.018 1.00 37.22 383 GLY A C 1
ATOM 2867 O O . GLY A 1 383 ? 0.016 -3.775 62.953 1.00 37.22 383 GLY A O 1
ATOM 2868 N N . THR A 1 384 ? -0.200 -4.725 64.990 1.00 39.47 384 THR A N 1
ATOM 2869 C CA . THR A 1 384 ? 0.933 -5.640 65.097 1.00 39.47 384 THR A CA 1
ATOM 2870 C C . THR A 1 384 ? 0.865 -6.855 64.159 1.00 39.47 384 THR A C 1
ATOM 2872 O O . THR A 1 384 ? -0.224 -7.338 63.874 1.00 39.47 384 THR A O 1
ATOM 2875 N N . GLU A 1 385 ? 2.065 -7.364 63.810 1.00 42.56 385 GLU A N 1
ATOM 2876 C CA . GLU A 1 385 ? 2.413 -8.785 63.538 1.00 42.56 385 GLU A CA 1
ATOM 2877 C C . GLU A 1 385 ? 1.804 -9.406 62.242 1.00 42.56 385 GLU A C 1
ATOM 2879 O O . GLU A 1 385 ? 0.659 -9.174 61.900 1.00 42.56 385 GLU A O 1
ATOM 2884 N N . GLU A 1 386 ? 2.473 -10.153 61.356 1.00 38.62 386 GLU A N 1
ATOM 2885 C CA . GLU A 1 386 ? 3.588 -11.101 61.433 1.00 38.62 386 GLU A CA 1
ATOM 2886 C C . GLU A 1 386 ? 4.380 -11.131 60.102 1.00 38.62 386 GLU A C 1
ATOM 2888 O O . GLU A 1 386 ? 3.950 -10.635 59.059 1.00 38.62 386 GLU A O 1
ATOM 2893 N N . GLY A 1 387 ? 5.589 -11.692 60.153 1.00 39.06 387 GLY A N 1
ATOM 2894 C CA . GLY A 1 387 ? 6.652 -11.473 59.181 1.00 39.06 387 GLY A CA 1
ATOM 2895 C C . GLY A 1 387 ? 6.645 -12.320 57.907 1.00 39.06 387 GLY A C 1
ATOM 2896 O O . GLY A 1 387 ? 6.331 -13.505 57.900 1.00 39.06 387 GLY A O 1
ATOM 2897 N N . ILE A 1 388 ? 7.187 -11.716 56.847 1.00 36.78 388 ILE A N 1
ATOM 2898 C CA . ILE A 1 388 ? 7.874 -12.411 55.756 1.00 36.78 388 ILE A CA 1
ATOM 2899 C C . ILE A 1 388 ? 9.185 -11.662 55.516 1.00 36.78 388 ILE A C 1
ATOM 2901 O O . ILE A 1 388 ? 9.211 -10.518 55.066 1.00 36.78 388 ILE A O 1
ATOM 2905 N N . LYS A 1 389 ? 10.293 -12.310 55.878 1.00 34.03 389 LYS A N 1
ATOM 2906 C CA . LYS A 1 389 ? 11.655 -11.787 55.759 1.00 34.03 389 LYS A CA 1
ATOM 2907 C C . LYS A 1 389 ? 12.084 -11.876 54.289 1.00 34.03 389 LYS A C 1
ATOM 2909 O O . LYS A 1 389 ? 12.607 -12.898 53.858 1.00 34.03 389 LYS A O 1
ATOM 2914 N N . ILE A 1 390 ? 11.825 -10.827 53.509 1.00 39.19 390 ILE A N 1
ATOM 2915 C CA . ILE A 1 390 ? 12.375 -10.673 52.155 1.00 39.19 390 ILE A CA 1
ATOM 2916 C C . ILE A 1 390 ? 13.752 -10.026 52.303 1.00 39.19 390 ILE A C 1
ATOM 2918 O O . ILE A 1 390 ? 13.874 -8.874 52.710 1.00 39.19 390 ILE A O 1
ATOM 2922 N N . THR A 1 391 ? 14.805 -10.782 52.008 1.00 36.62 391 THR A N 1
ATOM 2923 C CA . THR A 1 391 ? 16.173 -10.268 51.897 1.00 36.62 391 THR A CA 1
ATOM 2924 C C . THR A 1 391 ? 16.295 -9.429 50.630 1.00 36.62 391 THR A C 1
ATOM 2926 O O . THR A 1 391 ? 16.483 -9.964 49.540 1.00 36.62 391 THR A O 1
ATOM 2929 N N . THR A 1 392 ? 16.165 -8.113 50.769 1.00 36.06 392 THR A N 1
ATOM 2930 C CA . THR A 1 392 ? 16.535 -7.139 49.738 1.00 36.06 392 THR A CA 1
ATOM 2931 C C . THR A 1 392 ? 18.047 -6.933 49.751 1.00 36.06 392 THR A C 1
ATOM 2933 O O . THR A 1 392 ? 18.609 -6.473 50.746 1.00 36.06 392 THR A O 1
ATOM 2936 N N . TYR A 1 393 ? 18.702 -7.279 48.644 1.00 40.09 393 TYR A N 1
ATOM 2937 C CA . TYR A 1 393 ? 20.063 -6.840 48.345 1.00 40.09 393 TYR A CA 1
ATOM 2938 C C . TYR A 1 393 ? 20.037 -5.336 48.019 1.00 40.09 393 TYR A C 1
ATOM 2940 O O . TYR A 1 393 ? 19.119 -4.905 47.320 1.00 40.09 393 TYR A O 1
ATOM 2948 N N . PRO A 1 394 ? 20.993 -4.524 48.506 1.00 45.97 394 PRO A N 1
ATOM 2949 C CA . PRO A 1 394 ? 21.091 -3.125 48.111 1.00 45.97 394 PRO A CA 1
ATOM 2950 C C . PRO A 1 394 ? 21.476 -3.046 46.630 1.00 45.97 394 PRO A C 1
ATOM 2952 O O . PRO A 1 394 ? 22.587 -3.398 46.234 1.00 45.97 394 PRO A O 1
ATOM 2955 N N . GLU A 1 395 ? 20.515 -2.613 45.823 1.00 52.62 395 GLU A N 1
ATOM 2956 C CA . GLU A 1 395 ? 20.663 -2.302 44.407 1.00 52.62 395 GLU A CA 1
ATOM 2957 C C . GLU A 1 395 ? 21.586 -1.081 44.293 1.00 52.62 395 GLU A C 1
ATOM 2959 O O . GLU A 1 395 ? 21.230 0.038 44.666 1.00 52.62 395 GLU A O 1
ATOM 2964 N N . GLN A 1 396 ? 22.832 -1.315 43.876 1.00 52.97 396 GLN A N 1
ATOM 2965 C CA . GLN A 1 396 ? 23.748 -0.243 43.500 1.00 52.97 396 GLN A CA 1
ATOM 2966 C C . GLN A 1 396 ? 23.110 0.533 42.349 1.00 52.97 396 GLN A C 1
ATOM 2968 O O . GLN A 1 396 ? 22.878 -0.028 41.281 1.00 52.97 396 GLN A O 1
ATOM 2973 N N . ALA A 1 397 ? 22.812 1.808 42.600 1.00 53.84 397 ALA A N 1
ATOM 2974 C CA . ALA A 1 397 ? 22.237 2.727 41.631 1.00 53.84 397 ALA A CA 1
ATOM 2975 C C . ALA A 1 397 ? 23.071 2.733 40.342 1.00 53.84 397 ALA A C 1
ATOM 2977 O O . ALA A 1 397 ? 24.249 3.099 40.352 1.00 53.84 397 ALA A O 1
ATOM 2978 N N . ASP A 1 398 ? 22.448 2.302 39.248 1.00 67.62 398 ASP A N 1
ATOM 2979 C CA . ASP A 1 398 ? 23.051 2.272 37.925 1.00 67.62 398 ASP A CA 1
ATOM 2980 C C . ASP A 1 398 ? 23.235 3.725 37.433 1.00 67.62 398 ASP A C 1
ATOM 2982 O O . ASP A 1 398 ? 22.246 4.448 37.261 1.00 67.62 398 ASP A O 1
ATOM 2986 N N . PRO A 1 399 ? 24.475 4.209 37.218 1.00 76.88 399 PRO A N 1
ATOM 2987 C CA . PRO A 1 399 ? 24.750 5.597 36.826 1.00 76.88 399 PRO A CA 1
ATOM 2988 C C . PRO A 1 399 ? 24.137 5.990 35.469 1.00 76.88 399 PRO A C 1
ATOM 2990 O O . PRO A 1 399 ? 24.133 7.167 35.103 1.00 76.88 399 PRO A O 1
ATOM 2993 N N . LEU A 1 400 ? 23.610 5.026 34.708 1.00 75.38 400 LEU A N 1
ATOM 2994 C CA . LEU A 1 400 ? 22.861 5.272 33.478 1.00 75.38 400 LEU A CA 1
ATOM 2995 C C . LEU A 1 400 ? 21.454 5.834 33.720 1.00 75.38 400 LEU A C 1
ATOM 2997 O O . LEU A 1 400 ? 20.987 6.633 32.905 1.00 75.38 400 LEU A O 1
ATOM 3001 N N . GLN A 1 401 ? 20.803 5.473 34.828 1.00 76.88 401 GLN A N 1
ATOM 3002 C CA . GLN A 1 401 ? 19.441 5.922 35.131 1.00 76.88 401 GLN A CA 1
ATOM 3003 C C . GLN A 1 401 ? 19.413 7.437 35.404 1.00 76.88 401 GLN A C 1
ATOM 3005 O O . GLN A 1 401 ? 18.611 8.159 34.814 1.00 76.88 401 GLN A O 1
ATOM 3010 N N . ASP A 1 402 ? 20.382 7.931 36.185 1.00 80.44 402 ASP A N 1
ATOM 3011 C CA . ASP A 1 402 ? 20.538 9.359 36.516 1.00 80.44 402 ASP A CA 1
ATOM 3012 C C . ASP A 1 402 ? 20.862 10.204 35.267 1.00 80.44 402 ASP A C 1
ATOM 3014 O O . ASP A 1 402 ? 20.479 11.369 35.139 1.00 80.44 402 ASP A O 1
ATOM 3018 N N . ARG A 1 403 ? 21.534 9.601 34.276 1.00 80.62 403 ARG A N 1
ATOM 3019 C CA . ARG A 1 403 ? 21.853 10.260 33.002 1.00 80.62 403 ARG A CA 1
ATOM 3020 C C . ARG A 1 403 ? 20.639 10.364 32.072 1.00 80.62 403 ARG A C 1
ATOM 3022 O O . ARG A 1 403 ? 20.537 11.339 31.331 1.00 80.62 403 ARG A O 1
ATOM 3029 N N . LEU A 1 404 ? 19.730 9.391 32.111 1.00 83.12 404 LEU A N 1
ATOM 3030 C CA . LEU A 1 404 ? 18.473 9.409 31.355 1.00 83.12 404 LEU A CA 1
ATOM 3031 C C . LEU A 1 404 ? 17.481 10.430 31.924 1.00 83.12 404 LEU A C 1
ATOM 3033 O O . LEU A 1 404 ? 16.856 11.155 31.154 1.00 83.12 404 LEU A O 1
ATOM 3037 N N . GLU A 1 405 ? 17.404 10.550 33.247 1.00 83.38 405 GLU A N 1
ATOM 3038 C CA . GLU A 1 405 ? 16.509 11.497 33.924 1.00 83.38 405 GLU A CA 1
ATOM 3039 C C . GLU A 1 405 ? 16.963 12.961 33.750 1.00 83.38 405 GLU A C 1
ATOM 3041 O O . GLU A 1 405 ? 16.150 13.871 33.589 1.00 83.38 405 GLU A O 1
ATOM 3046 N N . ARG A 1 406 ? 18.275 13.212 33.634 1.00 80.38 406 ARG A N 1
ATOM 3047 C CA . ARG A 1 406 ? 18.780 14.542 33.239 1.00 80.38 406 ARG A CA 1
ATOM 3048 C C . ARG A 1 406 ? 18.454 14.909 31.795 1.00 80.38 406 ARG A C 1
ATOM 3050 O O . ARG A 1 406 ? 18.229 16.081 31.508 1.00 80.38 406 ARG A O 1
ATOM 3057 N N . LEU A 1 407 ? 18.435 13.936 30.883 1.00 78.62 407 LEU A N 1
ATOM 3058 C CA . LEU A 1 407 ? 18.102 14.194 29.480 1.00 78.62 407 LEU A CA 1
ATOM 3059 C C . LEU A 1 407 ? 16.605 14.458 29.279 1.00 78.62 407 LEU A C 1
ATOM 3061 O O . LEU A 1 407 ? 16.268 15.261 28.412 1.00 78.62 407 LEU A O 1
ATOM 3065 N N . SER A 1 408 ? 15.718 13.851 30.078 1.00 77.50 408 SER A N 1
ATOM 3066 C CA . SER A 1 408 ? 14.282 14.156 30.004 1.00 77.50 408 SER A CA 1
ATOM 3067 C C . SER A 1 408 ? 13.970 15.582 30.454 1.00 77.50 408 SER A C 1
ATOM 3069 O O . SER A 1 408 ? 13.195 16.262 29.789 1.00 77.50 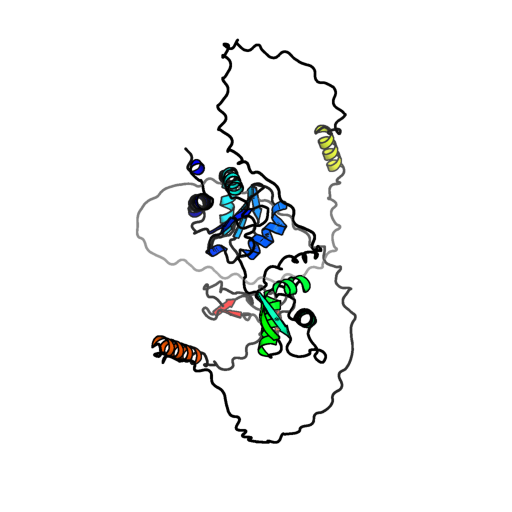408 SER A O 1
ATOM 3071 N N . ASN A 1 409 ? 14.637 16.078 31.500 1.00 74.56 409 ASN A N 1
ATOM 3072 C CA . ASN A 1 409 ? 14.376 17.425 32.020 1.00 74.56 409 ASN A CA 1
ATOM 3073 C C . ASN A 1 409 ? 14.830 18.537 31.053 1.00 74.56 409 ASN A C 1
ATOM 3075 O O . ASN A 1 409 ? 14.162 19.558 30.931 1.00 74.56 409 ASN A O 1
ATOM 3079 N N . ILE A 1 410 ? 15.911 18.320 30.291 1.00 74.06 410 ILE A N 1
ATOM 3080 C CA . ILE A 1 410 ? 16.396 19.284 29.279 1.00 74.06 410 ILE A CA 1
ATOM 3081 C C . ILE A 1 410 ? 15.435 19.381 28.074 1.00 74.06 410 ILE A C 1
ATOM 3083 O O . ILE A 1 410 ? 15.325 20.427 27.431 1.00 74.06 410 ILE A O 1
ATOM 3087 N N . LEU A 1 411 ? 14.728 18.294 27.756 1.00 62.78 411 LEU A N 1
ATOM 3088 C CA . LEU A 1 411 ? 13.767 18.249 26.651 1.00 62.78 411 LEU A CA 1
ATOM 3089 C C . LEU A 1 411 ? 12.431 18.923 26.989 1.00 62.78 411 LEU A C 1
ATOM 3091 O O . LEU A 1 411 ? 11.775 19.434 26.085 1.00 62.78 411 LEU A O 1
ATOM 3095 N N . GLU A 1 412 ? 12.044 18.969 28.264 1.00 64.44 412 GLU A N 1
ATOM 3096 C CA . GLU A 1 412 ? 10.829 19.673 28.691 1.00 64.44 412 GLU A CA 1
ATOM 3097 C C . GLU A 1 412 ? 11.050 21.195 28.772 1.00 64.44 412 GLU A C 1
ATOM 3099 O O . GLU A 1 412 ? 10.179 21.965 28.370 1.00 64.44 412 GLU A O 1
ATOM 3104 N N . GLU A 1 413 ? 12.253 21.646 29.144 1.00 53.78 413 GLU A N 1
ATOM 3105 C CA . GLU A 1 413 ? 12.571 23.073 29.337 1.00 53.78 413 GLU A CA 1
ATOM 3106 C C . GLU A 1 413 ? 12.737 23.877 28.025 1.00 53.78 413 GLU A C 1
ATOM 3108 O O . GLU A 1 413 ? 12.778 25.105 28.038 1.00 53.78 413 GLU A O 1
ATOM 3113 N N . THR A 1 414 ? 12.785 23.221 26.858 1.00 50.25 414 THR A N 1
ATOM 3114 C CA . THR A 1 414 ? 12.965 23.890 25.549 1.00 50.25 414 THR A CA 1
ATOM 3115 C C . THR A 1 414 ? 11.670 24.142 24.768 1.00 50.25 414 THR A C 1
ATOM 3117 O O . THR A 1 414 ? 11.727 24.633 23.639 1.00 50.25 414 THR A O 1
ATOM 3120 N N . THR A 1 415 ? 10.493 23.858 25.342 1.00 46.44 415 THR A N 1
ATOM 3121 C CA . THR A 1 415 ? 9.203 23.996 24.629 1.00 46.44 415 THR A CA 1
ATOM 3122 C C . THR A 1 415 ? 8.333 25.189 25.032 1.00 46.44 415 THR A C 1
ATOM 3124 O O . THR A 1 415 ? 7.281 25.397 24.429 1.00 46.44 415 THR A O 1
ATOM 3127 N N . GLU A 1 416 ? 8.789 26.054 25.939 1.00 44.06 416 GLU A N 1
ATOM 3128 C CA . GLU A 1 416 ? 8.047 27.256 26.342 1.00 44.06 416 GLU A CA 1
ATOM 3129 C C . GLU A 1 416 ? 8.725 28.534 25.827 1.00 44.06 416 GLU A C 1
ATOM 3131 O O . GLU A 1 416 ? 9.491 29.209 26.510 1.00 44.06 416 GLU A O 1
ATOM 3136 N N . THR A 1 417 ? 8.458 28.900 24.574 1.00 41.03 417 THR A N 1
ATOM 3137 C CA . THR A 1 417 ? 8.663 30.281 24.112 1.00 41.03 417 THR A CA 1
ATOM 3138 C C . THR A 1 417 ? 7.537 30.643 23.155 1.00 41.03 417 THR A C 1
ATOM 3140 O O . THR A 1 417 ? 7.580 30.334 21.966 1.00 41.03 417 THR A O 1
ATOM 3143 N N . GLU A 1 418 ? 6.487 31.266 23.690 1.00 39.94 418 GLU A N 1
ATOM 3144 C CA . GLU A 1 418 ? 5.369 31.775 22.898 1.00 39.94 418 GLU A CA 1
ATOM 3145 C C . GLU A 1 418 ? 5.784 33.019 22.091 1.00 39.94 418 GLU A C 1
ATOM 3147 O O . GLU A 1 418 ? 6.240 34.005 22.677 1.00 39.94 418 GLU A O 1
ATOM 3152 N N . PRO A 1 419 ? 5.592 33.048 20.758 1.00 48.91 419 PRO A N 1
ATOM 3153 C CA . PRO A 1 419 ? 5.608 34.291 20.010 1.00 48.91 419 PRO A CA 1
ATOM 3154 C C . PRO A 1 419 ? 4.232 34.971 20.059 1.00 48.91 419 PRO A C 1
ATOM 3156 O O . PRO A 1 419 ? 3.175 34.355 19.910 1.00 48.91 419 PRO A O 1
ATOM 3159 N N . SER A 1 420 ? 4.298 36.282 20.246 1.00 36.81 420 SER A N 1
ATOM 3160 C CA . SER A 1 420 ? 3.212 37.234 20.443 1.00 36.81 420 SER A CA 1
ATOM 3161 C C . SER A 1 420 ? 2.153 37.282 19.329 1.00 36.81 420 SER A C 1
ATOM 3163 O O . SER A 1 420 ? 2.375 36.957 18.161 1.00 36.81 420 SER A O 1
ATOM 3165 N N . ALA A 1 421 ? 0.963 37.728 19.735 1.00 45.41 421 ALA A N 1
ATOM 3166 C CA . ALA A 1 421 ? -0.283 37.785 18.982 1.00 45.41 421 ALA A CA 1
ATOM 3167 C C . ALA A 1 421 ? -0.204 38.575 17.657 1.00 45.41 421 ALA A C 1
ATOM 3169 O O . ALA A 1 421 ? -0.350 39.795 17.620 1.00 45.41 421 ALA A O 1
ATOM 3170 N N . GLY A 1 422 ? -0.075 37.852 16.543 1.00 40.47 422 GLY A N 1
ATOM 3171 C CA . GLY A 1 422 ? -0.497 38.307 15.219 1.00 40.47 422 GLY A CA 1
ATOM 3172 C C . GLY A 1 422 ? -1.891 37.764 14.908 1.00 40.47 422 GLY A C 1
ATOM 3173 O O . GLY A 1 422 ? -2.106 36.553 14.959 1.00 40.47 422 GLY A O 1
ATOM 3174 N N . VAL A 1 423 ? -2.842 38.645 14.588 1.00 42.03 423 VAL A N 1
ATOM 3175 C CA . VAL A 1 423 ? -4.218 38.293 14.202 1.00 42.03 423 VAL A CA 1
ATOM 3176 C C . VAL A 1 423 ? -4.183 37.407 12.949 1.00 42.03 423 VAL A C 1
ATOM 3178 O O . VAL A 1 423 ? -4.078 37.893 11.823 1.00 42.03 423 VAL A O 1
ATOM 3181 N N . LYS A 1 424 ? -4.246 36.085 13.140 1.00 49.25 424 LYS A N 1
ATOM 3182 C CA . LYS A 1 424 ? -4.400 35.109 12.059 1.00 49.25 424 LYS A CA 1
ATOM 3183 C C . LYS A 1 424 ? -5.821 35.248 11.521 1.00 49.25 424 LYS A C 1
ATOM 3185 O O . LYS A 1 424 ? -6.776 34.793 12.141 1.00 49.25 424 LYS A O 1
ATOM 3190 N N . SER A 1 425 ? -5.968 35.931 10.390 1.00 62.16 425 SER A N 1
ATOM 3191 C CA . SER A 1 425 ? -7.234 35.970 9.659 1.00 62.16 425 SER A CA 1
ATOM 3192 C C . SER A 1 425 ? -7.495 34.580 9.077 1.00 62.16 425 SER A C 1
ATOM 3194 O O . SER A 1 425 ? -6.874 34.160 8.104 1.00 62.16 425 SER A O 1
ATOM 3196 N N . GLU A 1 426 ? -8.372 33.830 9.737 1.00 66.44 426 GLU A N 1
ATOM 3197 C CA . GLU A 1 426 ? -8.770 32.491 9.320 1.00 66.44 426 GLU A CA 1
ATOM 3198 C C . GLU A 1 426 ? -9.594 32.569 8.025 1.00 66.44 426 GLU A C 1
ATOM 3200 O O . GLU A 1 426 ? -10.600 33.279 7.936 1.00 66.44 426 GLU A O 1
ATOM 3205 N N . VAL A 1 427 ? -9.139 31.864 6.988 1.00 71.06 427 VAL A N 1
ATOM 3206 C CA . VAL A 1 427 ? -9.795 31.839 5.677 1.00 71.06 427 VAL A CA 1
ATOM 3207 C C . VAL A 1 427 ? -10.966 30.861 5.740 1.00 71.06 427 VAL A C 1
ATOM 3209 O O . VAL A 1 427 ? -10.766 29.651 5.795 1.00 71.06 427 VAL A O 1
ATOM 3212 N N . LYS A 1 428 ? -12.200 31.376 5.711 1.00 74.81 428 LYS A N 1
ATOM 3213 C CA . LYS A 1 428 ? -13.409 30.546 5.602 1.00 74.81 428 LYS A CA 1
ATOM 3214 C C . LYS A 1 428 ? -13.600 30.076 4.158 1.00 74.81 428 LYS A C 1
ATOM 3216 O O . LYS A 1 428 ? -13.643 30.894 3.238 1.00 74.81 428 LYS A O 1
ATOM 3221 N N . ILE A 1 429 ? -13.734 28.764 3.974 1.00 80.00 429 ILE A N 1
ATOM 3222 C CA . ILE A 1 429 ? -14.018 28.119 2.686 1.00 80.00 429 ILE A CA 1
ATOM 3223 C C . ILE A 1 429 ? -15.489 27.700 2.691 1.00 80.00 429 ILE A C 1
ATOM 3225 O O . ILE A 1 429 ? -15.918 26.994 3.602 1.00 80.00 429 ILE A O 1
ATOM 3229 N N . VAL A 1 430 ? -16.257 28.140 1.692 1.00 72.69 430 VAL A N 1
ATOM 3230 C CA . VAL A 1 430 ? -17.667 27.762 1.518 1.00 72.69 430 VAL A CA 1
ATOM 3231 C C . VAL A 1 430 ? -17.811 27.141 0.127 1.00 72.69 430 VAL A C 1
ATOM 3233 O O . VAL A 1 430 ? -17.889 27.844 -0.881 1.00 72.69 430 VAL A O 1
ATOM 3236 N N . GLY A 1 431 ? -17.783 25.808 0.064 1.00 83.31 431 GLY A N 1
ATOM 3237 C CA . GLY A 1 431 ? -17.834 25.057 -1.194 1.00 83.31 431 GLY A CA 1
ATOM 3238 C C . GLY A 1 431 ? -16.606 25.288 -2.085 1.00 83.31 431 GLY A C 1
ATOM 3239 O O . GLY A 1 431 ? -15.473 25.278 -1.612 1.00 83.31 431 GLY A O 1
ATOM 3240 N N . SER A 1 432 ? -16.829 25.512 -3.383 1.00 80.06 432 SER A N 1
ATOM 3241 C CA . SER A 1 432 ? -15.789 25.774 -4.394 1.00 80.06 432 SER A CA 1
ATOM 3242 C C . SER A 1 432 ? -15.327 27.240 -4.459 1.00 80.06 432 SER A C 1
ATOM 3244 O O . SER A 1 432 ? -14.571 27.619 -5.356 1.00 80.06 432 SER A O 1
ATOM 3246 N N . LYS A 1 433 ? -15.779 28.086 -3.524 1.00 86.69 433 LYS A N 1
ATOM 3247 C CA . LYS A 1 433 ? -15.482 29.522 -3.481 1.00 86.69 433 LYS A CA 1
ATOM 3248 C C . LYS A 1 433 ? -14.738 29.859 -2.188 1.00 86.69 433 LYS A C 1
ATOM 3250 O O . LYS A 1 433 ? -15.124 29.445 -1.096 1.00 86.69 433 LYS A O 1
ATOM 3255 N N . ALA A 1 434 ? -13.666 30.634 -2.314 1.00 92.69 434 ALA A N 1
ATOM 3256 C CA . ALA A 1 434 ? -12.944 31.196 -1.176 1.00 92.69 434 ALA A CA 1
ATOM 3257 C C . ALA A 1 434 ? -13.345 32.663 -0.970 1.00 92.69 434 ALA A C 1
ATOM 3259 O O . ALA A 1 434 ? -13.801 33.321 -1.902 1.00 92.69 434 ALA A O 1
ATOM 3260 N N . ILE A 1 435 ? -13.176 33.197 0.239 1.00 95.00 435 ILE A N 1
ATOM 3261 C CA . ILE A 1 435 ? -13.454 34.608 0.544 1.00 95.00 435 ILE A CA 1
ATOM 3262 C C . ILE A 1 435 ? -12.127 35.369 0.613 1.00 95.00 435 ILE A C 1
ATOM 3264 O O . ILE A 1 435 ? -11.219 34.980 1.345 1.00 95.00 435 ILE A O 1
ATOM 3268 N N . CYS A 1 436 ? -12.001 36.466 -0.141 1.00 95.38 436 CYS A N 1
ATOM 3269 C CA . CYS A 1 436 ? -10.807 37.308 -0.096 1.00 95.38 436 CYS A CA 1
ATOM 3270 C C . CYS A 1 436 ? -10.615 37.907 1.314 1.00 95.38 436 CYS A C 1
ATOM 3272 O O . CYS A 1 436 ? -11.521 38.595 1.794 1.00 95.38 436 CYS A O 1
ATOM 3274 N N . PRO A 1 437 ? -9.436 37.757 1.951 1.00 94.50 437 PRO A N 1
ATOM 3275 C CA . PRO A 1 437 ? -9.201 38.273 3.303 1.00 94.50 437 PRO A CA 1
ATOM 3276 C C . PRO A 1 437 ? -9.195 39.809 3.376 1.00 94.50 437 PRO A C 1
ATOM 3278 O O . PRO A 1 437 ? -9.373 40.376 4.449 1.00 94.50 437 PRO A O 1
ATOM 3281 N N . HIS A 1 438 ? -9.012 40.498 2.244 1.00 95.69 438 HIS A N 1
ATOM 3282 C CA . HIS A 1 438 ? -8.934 41.959 2.197 1.00 95.69 438 HIS A CA 1
ATOM 3283 C C . HIS A 1 438 ? -10.282 42.640 1.935 1.00 95.69 438 HIS A C 1
ATOM 3285 O O . HIS A 1 438 ? -10.610 43.606 2.613 1.00 95.69 438 HIS A O 1
ATOM 3291 N N . CYS A 1 439 ? -11.050 42.169 0.947 1.00 95.75 439 CYS A N 1
ATOM 3292 C CA . CYS A 1 439 ? -12.298 42.821 0.517 1.00 95.75 439 CYS A CA 1
ATOM 3293 C C . CYS A 1 439 ? -13.558 41.970 0.730 1.00 95.75 439 CYS A C 1
ATOM 3295 O O . CYS A 1 439 ? -14.643 42.393 0.345 1.00 95.75 439 CYS A O 1
ATOM 3297 N N . LYS A 1 440 ? -13.431 40.761 1.300 1.00 96.00 440 LYS A N 1
ATOM 3298 C CA . LYS A 1 440 ? -14.531 39.810 1.553 1.00 96.00 440 LYS A CA 1
ATOM 3299 C C . LYS A 1 440 ? -15.327 39.371 0.311 1.00 96.00 440 LYS A C 1
ATOM 3301 O O . LYS A 1 440 ? -16.375 38.750 0.444 1.00 96.00 440 LYS A O 1
ATOM 3306 N N . THR A 1 441 ? -14.834 39.650 -0.896 1.00 96.69 441 THR A N 1
ATOM 3307 C CA . THR A 1 441 ? -15.451 39.178 -2.146 1.00 96.69 441 THR A CA 1
ATOM 3308 C C . THR A 1 441 ? -15.135 37.700 -2.371 1.00 96.69 441 THR A C 1
ATOM 3310 O O . THR A 1 441 ? -14.032 37.248 -2.049 1.00 96.69 441 THR A O 1
ATOM 3313 N N . HIS A 1 442 ? -16.084 36.953 -2.935 1.00 95.62 442 HIS A N 1
ATOM 3314 C CA . HIS A 1 442 ? -15.867 35.567 -3.345 1.00 95.62 442 HIS A CA 1
ATOM 3315 C C . HIS A 1 442 ? -14.854 35.495 -4.492 1.00 95.62 442 HIS A C 1
ATOM 3317 O O . HIS A 1 442 ? -14.955 36.222 -5.477 1.00 95.62 442 HIS A O 1
ATOM 3323 N N . VAL A 1 443 ? -13.873 34.611 -4.358 1.00 96.38 443 VAL A N 1
ATOM 3324 C CA . VAL A 1 443 ? -12.796 34.391 -5.321 1.00 96.38 443 VAL A CA 1
ATOM 3325 C C . VAL A 1 443 ? -12.687 32.911 -5.666 1.00 96.38 443 VAL A C 1
ATOM 3327 O O . VAL A 1 443 ? -12.940 32.034 -4.837 1.00 96.38 443 VAL A O 1
ATOM 3330 N N . ILE A 1 444 ? -12.306 32.638 -6.913 1.00 93.88 444 ILE A N 1
ATOM 3331 C CA . ILE A 1 444 ? -12.045 31.284 -7.409 1.00 93.88 444 ILE A CA 1
ATOM 3332 C C . ILE A 1 444 ? -10.814 30.735 -6.675 1.00 93.88 444 ILE A C 1
ATOM 3334 O O . ILE A 1 444 ? -9.812 31.438 -6.545 1.00 93.88 444 ILE A O 1
ATOM 3338 N N . MET A 1 445 ? -10.859 29.481 -6.214 1.00 89.69 445 MET A N 1
ATOM 3339 C CA . MET A 1 445 ? -9.794 28.882 -5.385 1.00 89.69 445 MET A CA 1
ATOM 3340 C C . MET A 1 445 ? -8.394 28.894 -6.026 1.00 89.69 445 MET A C 1
ATOM 3342 O O . MET A 1 445 ? -7.393 28.879 -5.309 1.00 89.69 445 MET A O 1
ATOM 3346 N N . MET A 1 446 ? -8.321 28.926 -7.360 1.00 92.25 446 MET A N 1
ATOM 3347 C CA . MET A 1 446 ? -7.071 28.934 -8.132 1.00 92.25 446 MET A CA 1
ATOM 3348 C C . MET A 1 446 ? -6.526 30.342 -8.421 1.00 92.25 446 MET A C 1
ATOM 3350 O O . MET A 1 446 ? -5.426 30.479 -8.955 1.00 92.25 446 MET A O 1
ATOM 3354 N N . ALA A 1 447 ? -7.256 31.405 -8.071 1.00 95.19 447 ALA A N 1
ATOM 3355 C CA . ALA A 1 447 ? -6.776 32.766 -8.273 1.00 95.19 447 ALA A CA 1
ATOM 3356 C C . ALA A 1 447 ? -5.603 33.077 -7.321 1.00 95.19 447 ALA A C 1
ATOM 3358 O O . ALA A 1 447 ? -5.652 32.775 -6.130 1.00 95.19 447 ALA A O 1
ATOM 3359 N N . LYS A 1 448 ? -4.538 33.706 -7.834 1.00 96.75 448 LYS A N 1
ATOM 3360 C CA . LYS A 1 448 ? -3.411 34.209 -7.015 1.00 96.75 448 LYS A CA 1
ATOM 3361 C C . LYS A 1 448 ? -3.683 35.616 -6.466 1.00 96.75 448 LYS A C 1
ATOM 3363 O O . LYS A 1 448 ? -3.178 35.996 -5.409 1.00 96.75 448 LYS A O 1
ATOM 3368 N N . VAL A 1 449 ? -4.492 36.387 -7.190 1.00 97.06 449 VAL A N 1
ATOM 3369 C CA . VAL A 1 449 ? -4.821 37.791 -6.919 1.00 97.06 449 VAL A CA 1
ATOM 3370 C C . VAL A 1 449 ? -6.339 37.947 -6.943 1.00 97.06 449 VAL A C 1
ATOM 3372 O O . VAL A 1 449 ? -7.011 37.343 -7.777 1.00 97.06 449 VAL A O 1
ATOM 3375 N N . CYS A 1 450 ? -6.894 38.725 -6.015 1.00 96.81 450 CYS A N 1
ATOM 3376 C CA . CYS A 1 450 ? -8.325 39.010 -6.004 1.00 96.81 450 CYS A CA 1
ATOM 3377 C C . CYS A 1 450 ? -8.703 39.890 -7.211 1.00 96.81 450 CYS A C 1
ATOM 3379 O O . CYS A 1 450 ? -8.113 40.959 -7.358 1.00 96.81 450 CYS A O 1
ATOM 3381 N N . PRO A 1 451 ? -9.708 39.519 -8.026 1.00 96.88 451 PRO A N 1
ATOM 3382 C CA . PRO A 1 451 ? -10.132 40.330 -9.168 1.00 96.88 451 PRO A CA 1
ATOM 3383 C C . PRO A 1 451 ? -10.744 41.676 -8.756 1.00 96.88 451 PRO A C 1
ATOM 3385 O O . PRO A 1 451 ? -10.671 42.629 -9.519 1.00 96.88 451 PRO A O 1
ATOM 3388 N N . ASN A 1 452 ? -11.316 41.773 -7.549 1.00 97.62 452 ASN A N 1
ATOM 3389 C CA . ASN A 1 452 ? -11.968 42.996 -7.079 1.00 97.62 452 ASN A CA 1
ATOM 3390 C C . ASN A 1 452 ? -10.955 44.005 -6.508 1.00 97.62 452 ASN A C 1
ATOM 3392 O O . ASN A 1 452 ? -10.859 45.133 -6.973 1.00 97.62 452 ASN A O 1
ATOM 3396 N N . CYS A 1 453 ? -10.147 43.601 -5.521 1.00 97.19 453 CYS A N 1
ATOM 3397 C CA . CYS A 1 453 ? -9.219 44.528 -4.858 1.00 97.19 453 CYS A CA 1
ATOM 3398 C C . CYS A 1 453 ? -7.778 44.491 -5.385 1.00 97.19 453 CYS A C 1
ATOM 3400 O O . CYS A 1 453 ? -6.934 45.207 -4.850 1.00 97.19 453 CYS A O 1
ATOM 3402 N N . GLN A 1 454 ? -7.474 43.627 -6.359 1.00 97.38 454 GLN A N 1
ATOM 3403 C CA . GLN A 1 454 ? -6.143 43.442 -6.962 1.00 97.38 454 GLN A CA 1
ATOM 3404 C C . GLN A 1 454 ? -5.010 43.112 -5.967 1.00 97.38 454 GLN A C 1
ATOM 3406 O O . GLN A 1 454 ? -3.832 43.150 -6.315 1.00 97.38 454 GLN A O 1
ATOM 3411 N N . ARG A 1 455 ? -5.339 42.735 -4.723 1.00 97.38 455 ARG A N 1
ATOM 3412 C CA . ARG A 1 455 ? -4.363 42.277 -3.721 1.00 97.38 455 ARG A CA 1
ATOM 3413 C C . ARG A 1 455 ? -4.174 40.764 -3.799 1.00 97.38 455 ARG A C 1
ATOM 3415 O O . ARG A 1 455 ? -5.122 40.021 -4.069 1.00 97.38 455 ARG A O 1
ATOM 3422 N N . ALA A 1 456 ? -2.946 40.314 -3.547 1.00 97.19 456 ALA A N 1
ATOM 3423 C CA . ALA A 1 456 ? -2.614 38.896 -3.447 1.00 97.19 456 ALA A CA 1
ATOM 3424 C C . ALA A 1 456 ? -3.434 38.231 -2.330 1.00 97.19 456 ALA A C 1
ATOM 3426 O O . ALA A 1 456 ? -3.575 38.799 -1.250 1.00 97.19 456 ALA A O 1
ATOM 3427 N N . LEU A 1 457 ? -3.976 37.036 -2.582 1.00 95.94 457 LEU A N 1
ATOM 3428 C CA . LEU A 1 457 ? -4.786 36.329 -1.580 1.00 95.94 457 LEU A CA 1
ATOM 3429 C C . LEU A 1 457 ? -3.932 35.746 -0.449 1.00 95.94 457 LEU A C 1
ATOM 3431 O O . LEU A 1 457 ? -4.351 35.735 0.705 1.00 95.94 457 LEU A O 1
ATOM 3435 N N . ARG A 1 458 ? -2.732 35.277 -0.791 1.00 96.25 458 ARG A N 1
ATOM 3436 C CA . ARG A 1 458 ? -1.675 34.860 0.130 1.00 96.25 458 ARG A CA 1
ATOM 3437 C C . ARG A 1 458 ? -0.335 35.177 -0.537 1.00 96.25 458 ARG A C 1
ATOM 3439 O O . ARG A 1 458 ? -0.216 35.111 -1.762 1.00 96.25 458 ARG A O 1
ATOM 3446 N N . THR A 1 459 ? 0.669 35.543 0.247 1.00 97.38 459 THR A N 1
ATOM 3447 C CA . THR A 1 459 ? 2.031 35.806 -0.237 1.00 97.38 459 THR A CA 1
ATOM 3448 C C . THR A 1 459 ? 2.994 34.782 0.346 1.00 97.38 459 THR A C 1
ATOM 3450 O O . THR A 1 459 ? 2.843 34.341 1.485 1.00 97.38 459 THR A O 1
ATOM 3453 N N . CYS A 1 460 ? 3.977 34.360 -0.449 1.00 96.56 460 CYS A N 1
ATOM 3454 C CA . CYS A 1 460 ? 5.031 33.478 0.037 1.00 96.56 460 CYS A CA 1
ATOM 3455 C C . CYS A 1 460 ? 5.881 34.216 1.093 1.00 96.56 460 CYS A C 1
ATOM 3457 O O . CYS A 1 460 ? 6.369 35.307 0.794 1.00 96.56 460 CYS A O 1
ATOM 3459 N N . PRO A 1 461 ? 6.129 33.641 2.286 1.00 96.62 461 PRO A N 1
ATOM 3460 C CA . PRO A 1 461 ? 6.942 34.285 3.316 1.00 96.62 461 PRO A CA 1
ATOM 3461 C C . PRO A 1 461 ? 8.410 34.452 2.895 1.00 96.62 461 PRO A C 1
ATOM 3463 O O . PRO A 1 461 ? 9.069 35.374 3.361 1.00 96.62 461 PRO A O 1
ATOM 3466 N N . ASN A 1 462 ? 8.912 33.600 1.992 1.00 97.12 462 ASN A N 1
ATOM 3467 C CA . ASN A 1 462 ? 10.306 33.627 1.551 1.00 97.12 462 ASN A CA 1
ATOM 3468 C C . ASN A 1 462 ? 10.543 34.644 0.413 1.00 97.12 462 ASN A C 1
ATOM 3470 O O . ASN A 1 462 ? 11.327 35.574 0.558 1.00 97.12 462 ASN A O 1
ATOM 3474 N N . CYS A 1 463 ? 9.821 34.528 -0.709 1.00 96.62 463 CYS A N 1
ATOM 3475 C CA . CYS A 1 463 ? 10.047 35.383 -1.890 1.00 96.62 463 CYS A CA 1
ATOM 3476 C C . CYS A 1 463 ? 8.999 36.486 -2.109 1.00 96.62 463 CYS A C 1
ATOM 3478 O O . CYS A 1 463 ? 9.079 37.208 -3.098 1.00 96.62 463 CYS A O 1
ATOM 3480 N N . LYS A 1 464 ? 7.980 36.598 -1.245 1.00 97.31 464 LYS A N 1
ATOM 3481 C CA . LYS A 1 464 ? 6.870 37.572 -1.340 1.00 97.31 464 LYS A CA 1
ATOM 3482 C C . LYS A 1 464 ? 6.008 37.482 -2.609 1.00 97.31 464 LYS A C 1
ATOM 3484 O O . LYS A 1 464 ? 5.099 38.291 -2.777 1.00 97.31 464 LYS A O 1
ATOM 3489 N N . SER A 1 465 ? 6.230 36.488 -3.472 1.00 97.31 465 SER A N 1
ATOM 3490 C CA . SER A 1 465 ? 5.398 36.282 -4.663 1.00 97.31 465 SER A CA 1
ATOM 3491 C C . SER A 1 465 ? 3.963 35.859 -4.292 1.00 97.31 465 SER A C 1
ATOM 3493 O O . SER A 1 465 ? 3.763 35.198 -3.263 1.00 97.31 465 SER A O 1
ATOM 3495 N N . PRO A 1 466 ? 2.952 36.250 -5.092 1.00 97.31 466 PRO A N 1
ATOM 3496 C CA . PRO A 1 466 ? 1.562 35.881 -4.853 1.00 97.31 466 PRO A CA 1
ATOM 3497 C C . PRO A 1 466 ? 1.340 34.389 -5.120 1.00 97.31 466 PRO A C 1
ATOM 3499 O O . PRO A 1 466 ? 1.726 33.856 -6.163 1.00 97.31 466 PRO A O 1
ATOM 3502 N N . ILE A 1 467 ? 0.683 33.720 -4.179 1.00 97.06 467 ILE A N 1
ATOM 3503 C CA . ILE A 1 467 ? 0.416 32.280 -4.201 1.00 97.06 467 ILE A CA 1
ATOM 3504 C C . ILE A 1 467 ? -1.081 32.013 -4.038 1.00 97.06 467 ILE A C 1
ATOM 3506 O O . ILE A 1 467 ? -1.819 32.825 -3.479 1.00 97.06 467 ILE A O 1
ATOM 3510 N N . THR A 1 468 ? -1.543 30.870 -4.540 1.00 95.75 468 THR A N 1
ATOM 3511 C CA . THR A 1 468 ? -2.922 30.420 -4.316 1.00 95.75 468 THR A CA 1
ATOM 3512 C C . THR A 1 468 ? -3.119 30.078 -2.838 1.00 95.75 468 THR A C 1
ATOM 3514 O O . THR A 1 468 ? -2.181 29.641 -2.166 1.00 95.75 468 THR A O 1
ATOM 3517 N N . LEU A 1 469 ? -4.342 30.233 -2.320 1.00 92.38 469 LEU A N 1
ATOM 3518 C CA . LEU A 1 469 ? -4.654 29.989 -0.900 1.00 92.38 469 LEU A CA 1
ATOM 3519 C C . LEU A 1 469 ? -4.233 28.581 -0.428 1.00 92.38 469 LEU A C 1
ATOM 3521 O O . LEU A 1 469 ? -3.769 28.424 0.701 1.00 92.38 469 LEU A O 1
ATOM 3525 N N . PHE A 1 470 ? -4.313 27.593 -1.325 1.00 92.00 470 PHE A N 1
ATOM 3526 C CA . PHE A 1 470 ? -4.025 26.177 -1.067 1.00 92.00 470 PHE A CA 1
ATOM 3527 C C . PHE A 1 470 ? -2.619 25.711 -1.472 1.00 92.00 470 PHE A C 1
ATOM 3529 O O . PHE A 1 470 ? -2.319 24.522 -1.359 1.00 92.00 470 PHE A O 1
ATOM 3536 N N . ALA A 1 471 ? -1.750 26.600 -1.967 1.00 94.31 471 ALA A N 1
ATOM 3537 C CA . ALA A 1 471 ? -0.392 26.200 -2.330 1.00 94.31 471 ALA A CA 1
ATOM 3538 C C . ALA A 1 471 ? 0.374 25.723 -1.084 1.00 94.31 471 ALA A C 1
ATOM 3540 O O . ALA A 1 471 ? 0.478 26.453 -0.098 1.00 94.31 471 ALA A O 1
ATOM 3541 N N . ARG A 1 472 ? 0.927 24.503 -1.145 1.00 96.31 472 ARG A N 1
ATOM 3542 C CA . ARG A 1 472 ? 1.865 23.968 -0.136 1.00 96.31 472 ARG A CA 1
ATOM 3543 C C . ARG A 1 472 ? 3.321 24.307 -0.448 1.00 96.31 472 ARG A C 1
ATOM 3545 O O . ARG A 1 472 ? 4.145 24.360 0.455 1.00 96.31 472 ARG A O 1
ATOM 3552 N N . ILE A 1 473 ? 3.628 24.525 -1.725 1.00 96.25 473 ILE A N 1
ATOM 3553 C CA . ILE A 1 473 ? 4.960 24.856 -2.232 1.00 96.25 473 ILE A CA 1
ATOM 3554 C C . ILE A 1 473 ? 4.832 26.129 -3.067 1.00 96.25 473 ILE A C 1
ATOM 3556 O O . ILE A 1 473 ? 3.921 26.251 -3.888 1.00 96.25 473 ILE A O 1
ATOM 3560 N N . CYS A 1 474 ? 5.728 27.088 -2.853 1.00 96.38 474 CYS A N 1
ATOM 3561 C CA . CYS A 1 474 ? 5.774 28.305 -3.648 1.00 96.38 474 CYS A CA 1
ATOM 3562 C C . CYS A 1 474 ? 6.228 27.989 -5.085 1.00 96.38 474 CYS A C 1
ATOM 3564 O O . CYS A 1 474 ? 7.344 27.500 -5.257 1.00 96.38 474 CYS A O 1
ATOM 3566 N N . PRO A 1 475 ? 5.446 28.320 -6.128 1.00 94.88 475 PRO A N 1
ATOM 3567 C CA . PRO A 1 475 ? 5.840 28.063 -7.513 1.00 94.88 475 PRO A CA 1
ATOM 3568 C C . PRO A 1 475 ? 7.031 28.920 -7.966 1.00 94.88 475 PRO A C 1
ATOM 3570 O O . PRO A 1 475 ? 7.717 28.551 -8.908 1.00 94.88 475 PRO A O 1
ATOM 3573 N N . SER A 1 476 ? 7.281 30.056 -7.307 1.00 96.44 476 SER A N 1
ATOM 3574 C CA . SER A 1 476 ? 8.346 30.986 -7.702 1.00 96.44 476 SER A CA 1
ATOM 3575 C C . SER A 1 476 ? 9.708 30.625 -7.105 1.00 96.44 476 SER A C 1
ATOM 3577 O O . SER A 1 476 ? 10.724 30.839 -7.751 1.00 96.44 476 SER A O 1
ATOM 3579 N N . CYS A 1 477 ? 9.754 30.112 -5.868 1.00 95.88 477 CYS A N 1
ATOM 3580 C CA . CYS A 1 477 ? 11.019 29.837 -5.166 1.00 95.88 477 CYS A CA 1
ATOM 3581 C C . CYS A 1 477 ? 11.148 28.419 -4.590 1.00 95.88 477 CYS A C 1
ATOM 3583 O O . CYS A 1 477 ? 12.162 28.111 -3.974 1.00 95.88 477 CYS A O 1
ATOM 3585 N N . GLY A 1 478 ? 10.129 27.565 -4.725 1.00 95.00 478 GLY A N 1
ATOM 3586 C CA . GLY A 1 478 ? 10.160 26.179 -4.246 1.00 95.00 478 GLY A CA 1
ATOM 3587 C C . GLY A 1 478 ? 10.061 25.996 -2.726 1.00 95.00 478 GLY A C 1
ATOM 3588 O O . GLY A 1 478 ? 10.120 24.864 -2.255 1.00 95.00 478 GLY A O 1
ATOM 3589 N N . SER A 1 479 ? 9.894 27.063 -1.934 1.00 95.44 479 SER A N 1
ATOM 3590 C CA . SER A 1 479 ? 9.784 26.941 -0.473 1.00 95.44 479 SER A CA 1
ATOM 3591 C C . SER A 1 479 ? 8.458 26.305 -0.040 1.00 95.44 479 SER A C 1
ATOM 3593 O O . SER A 1 479 ? 7.407 26.665 -0.576 1.00 95.44 479 SER A O 1
ATOM 3595 N N . LEU A 1 480 ? 8.495 25.448 0.983 1.00 94.44 480 LEU A N 1
ATOM 3596 C CA . LEU A 1 480 ? 7.307 24.963 1.700 1.00 94.44 480 LEU A CA 1
ATOM 3597 C C . LEU A 1 480 ? 6.660 26.114 2.505 1.00 94.44 480 LEU A C 1
ATOM 3599 O O . LEU A 1 480 ? 7.384 26.938 3.066 1.00 94.44 480 LEU A O 1
ATOM 3603 N N . LEU A 1 481 ? 5.322 26.213 2.486 1.00 90.00 481 LEU A N 1
ATOM 3604 C CA . LEU A 1 481 ? 4.528 27.393 2.891 1.00 90.00 481 LEU A CA 1
ATOM 3605 C C . LEU A 1 481 ? 3.727 27.254 4.184 1.00 90.00 481 LEU A C 1
ATOM 3607 O O . LEU A 1 481 ? 3.170 26.162 4.425 1.00 90.00 481 LEU A O 1
#